Protein AF-A0A5B8MCF1-F1 (afdb_monomer)

Foldseek 3Di:
DDDDDDDDVPPVVVVVVVVVVVVVVVVVVVVVVVVVVVVVVVVVVVVPDDDDDDPDQDPVNVVVVVVVVVVVVVVVVVVVVVVVVVVVVVVVVVVVVVVVPPPDPDDDDDDPVVVVVVVPDDDDDDDDPPPPVVVLVVVLVVLVVVLVVLVVVLVVLVVVLVVLVVVLVVLVVVLVVLVVVVVVVVVVLVVVVVVVLVPDDPVCSVVSVVVSVVVVVVVCVVSVVVSVVSVVVNVVSVVVNVVSVVVSVVSVVVSVVSVVVSVVSVVVVVVVVVVVVVVVVVVVVVVVVVVVVVVVVVVVVVVVVVVVVVVVVVVVVVVVVVVVVVVVVVVVVVVVVVVVVVVVVVVVVVVVVVVVVVVVVVVVVVVVVVVVVVVVVVVVVVVVVVVVVVVVVVVVVVVVVVVVVVVVVVVVVVVVVVVVVVVVVVVVVVVVVPDDYDDDDDDDDDDDDDDDDDDDDDDDDDDDDDDDDDDDDDDDDDYDDDDDDDDDDDDDDDDDDDDDDDDDDDDDDDD

Structure (mmCIF, N/CA/C/O backbone):
data_AF-A0A5B8MCF1-F1
#
_entry.id   AF-A0A5B8MCF1-F1
#
loop_
_atom_site.group_PDB
_atom_site.id
_atom_site.type_symbol
_atom_site.label_atom_id
_atom_site.label_alt_id
_atom_site.label_comp_id
_atom_site.label_asym_id
_atom_site.label_entity_id
_atom_site.label_seq_id
_atom_site.pdbx_PDB_ins_code
_atom_site.Cartn_x
_atom_site.Cartn_y
_atom_site.Cartn_z
_atom_site.occupancy
_atom_site.B_iso_or_equiv
_atom_site.auth_seq_id
_atom_site.auth_comp_id
_atom_site.auth_asym_id
_atom_site.auth_atom_id
_atom_site.pdbx_PDB_model_num
ATOM 1 N N . MET A 1 1 ? 22.753 35.101 54.114 1.00 39.81 1 MET A N 1
ATOM 2 C CA . MET A 1 1 ? 23.316 35.401 52.778 1.00 39.81 1 MET A CA 1
ATOM 3 C C . MET A 1 1 ? 22.162 35.558 51.803 1.00 39.81 1 MET A C 1
ATOM 5 O O . MET A 1 1 ? 21.184 34.838 51.956 1.00 39.81 1 MET A O 1
ATOM 9 N N . GLN A 1 2 ? 22.245 36.495 50.858 1.00 39.03 2 GLN A N 1
ATOM 10 C CA . GLN A 1 2 ? 21.288 36.611 49.751 1.00 39.03 2 GLN A CA 1
ATOM 11 C C . GLN A 1 2 ? 21.841 35.865 48.531 1.00 39.03 2 GLN A C 1
ATOM 13 O O . GLN A 1 2 ? 23.051 35.880 48.313 1.00 39.03 2 GLN A O 1
ATOM 18 N N . ALA A 1 3 ? 20.964 35.249 47.740 1.00 36.50 3 ALA A N 1
ATOM 19 C CA . ALA A 1 3 ? 21.291 34.679 46.437 1.00 36.50 3 ALA A CA 1
ATOM 20 C C . ALA A 1 3 ? 20.332 35.267 45.395 1.00 36.50 3 ALA A C 1
ATOM 22 O O . ALA A 1 3 ? 19.121 35.304 45.616 1.00 36.50 3 ALA A O 1
ATOM 23 N N . THR A 1 4 ? 20.875 35.763 44.287 1.00 47.31 4 THR A N 1
ATOM 24 C CA . THR A 1 4 ? 20.123 36.377 43.186 1.00 47.31 4 THR A CA 1
ATOM 25 C C . THR A 1 4 ? 19.940 35.387 42.029 1.00 47.31 4 THR A C 1
ATOM 27 O O . THR A 1 4 ? 20.871 34.644 41.718 1.00 47.31 4 THR A O 1
ATOM 30 N N . PRO A 1 5 ? 18.781 35.374 41.345 1.00 48.22 5 PRO A N 1
ATOM 31 C CA . PRO A 1 5 ? 18.602 34.584 40.130 1.00 48.22 5 PRO A CA 1
ATOM 32 C C . PRO A 1 5 ? 19.092 35.337 38.876 1.00 48.22 5 PRO A C 1
ATOM 34 O O . PRO A 1 5 ? 18.671 36.467 38.617 1.00 48.22 5 PRO A O 1
ATOM 37 N N . GLY A 1 6 ? 19.932 34.689 38.058 1.00 40.25 6 GLY A N 1
ATOM 38 C CA . GLY A 1 6 ? 20.101 35.042 36.636 1.00 40.25 6 GLY A CA 1
ATOM 39 C C . GLY A 1 6 ? 18.800 34.742 35.867 1.00 40.25 6 GLY A C 1
ATOM 40 O O . GLY A 1 6 ? 18.071 33.834 36.251 1.00 40.25 6 GLY A O 1
ATOM 41 N N . ARG A 1 7 ? 18.329 35.501 34.867 1.00 53.25 7 ARG A N 1
ATOM 42 C CA . ARG A 1 7 ? 18.953 36.229 33.733 1.00 53.25 7 ARG A CA 1
ATOM 43 C C . ARG A 1 7 ? 19.203 35.414 32.442 1.00 53.25 7 ARG A C 1
ATOM 45 O O . ARG A 1 7 ? 19.883 35.922 31.561 1.00 53.25 7 ARG A O 1
ATOM 52 N N . ASP A 1 8 ? 18.534 34.271 32.260 1.00 52.00 8 ASP A N 1
ATOM 53 C CA . ASP A 1 8 ? 18.560 33.498 30.991 1.00 52.00 8 ASP A CA 1
ATOM 54 C C . ASP A 1 8 ? 17.212 33.402 30.240 1.00 52.00 8 ASP A C 1
ATOM 56 O O . ASP A 1 8 ? 17.119 32.832 29.153 1.00 52.00 8 ASP A O 1
ATOM 60 N N . SER A 1 9 ? 16.146 34.028 30.746 1.00 54.12 9 SER A N 1
ATOM 61 C CA . SER A 1 9 ? 14.779 33.907 30.203 1.00 54.12 9 SER A CA 1
ATOM 62 C C . SER A 1 9 ? 14.504 34.621 28.864 1.00 54.12 9 SER A C 1
ATOM 64 O O . SER A 1 9 ? 13.360 34.628 28.413 1.00 54.12 9 SER A O 1
ATOM 66 N N . ARG A 1 10 ? 15.511 35.214 28.201 1.00 52.91 10 ARG A N 1
ATOM 67 C CA . ARG A 1 10 ? 15.342 35.855 26.876 1.00 52.91 10 ARG A CA 1
ATOM 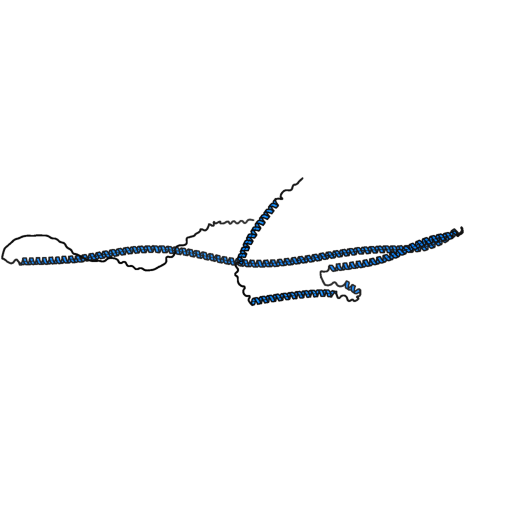68 C C . ARG A 1 10 ? 15.616 34.928 25.689 1.00 52.91 10 ARG A C 1
ATOM 70 O O . ARG A 1 10 ? 14.912 35.038 24.693 1.00 52.91 10 ARG A O 1
ATOM 77 N N . SER A 1 11 ? 16.563 33.994 25.813 1.00 63.19 11 SER A N 1
ATOM 78 C CA . SER A 1 11 ? 17.000 33.123 24.705 1.00 63.19 11 SER A CA 1
ATOM 79 C C . SER A 1 11 ? 15.844 32.312 24.092 1.00 63.19 11 SER A C 1
ATOM 81 O O . SER A 1 11 ? 15.614 32.332 22.883 1.00 63.19 11 SER A O 1
ATOM 83 N N . TYR A 1 12 ? 15.032 31.671 24.939 1.00 58.22 12 TYR A N 1
ATOM 84 C CA . TYR A 1 12 ? 13.977 30.751 24.496 1.00 58.22 12 TYR A CA 1
ATOM 85 C C . TYR A 1 12 ? 12.866 31.415 23.661 1.00 58.22 12 TYR A C 1
ATOM 87 O O . TYR A 1 12 ? 12.341 30.806 22.729 1.00 58.22 12 TYR A O 1
ATOM 95 N N . ALA A 1 13 ? 12.520 32.670 23.966 1.00 67.44 13 ALA A N 1
ATOM 96 C CA . ALA A 1 13 ? 11.482 33.417 23.251 1.00 67.44 13 ALA A CA 1
ATOM 97 C C . ALA A 1 13 ? 11.937 33.892 21.858 1.00 67.44 13 ALA A C 1
ATOM 99 O O . ALA A 1 13 ? 11.112 34.095 20.967 1.00 67.44 13 ALA A O 1
ATOM 100 N N . GLU A 1 14 ? 13.245 34.066 21.665 1.00 70.19 14 GLU A N 1
ATOM 101 C CA . GLU A 1 14 ? 13.841 34.487 20.396 1.00 70.19 14 GLU A CA 1
ATOM 102 C C . GLU A 1 14 ? 13.987 33.285 19.444 1.00 70.19 14 GLU A C 1
ATOM 104 O O . GLU A 1 14 ? 13.619 33.370 18.272 1.00 70.19 14 GLU A O 1
ATOM 109 N N . ILE A 1 15 ? 14.370 32.120 19.984 1.00 68.44 15 ILE A N 1
ATOM 110 C CA . ILE A 1 15 ? 14.417 30.835 19.262 1.00 68.44 15 ILE A CA 1
ATOM 111 C C . ILE A 1 15 ? 13.020 30.405 18.780 1.00 68.44 15 ILE A C 1
ATOM 113 O O . ILE A 1 15 ? 12.862 30.011 17.623 1.00 68.44 15 ILE A O 1
ATOM 117 N N . GLN A 1 16 ? 11.979 30.524 19.618 1.00 70.81 16 GLN A N 1
ATOM 118 C CA . GLN A 1 16 ? 10.609 30.187 19.198 1.00 70.81 16 GLN A CA 1
ATOM 119 C C . GLN A 1 16 ? 10.081 31.085 18.069 1.00 70.81 16 GLN A C 1
ATOM 121 O O . GLN A 1 16 ? 9.323 30.604 17.227 1.00 70.81 16 GLN A O 1
ATOM 126 N N . LYS A 1 17 ? 10.498 32.358 18.001 1.00 74.44 17 LYS A N 1
ATOM 127 C CA . LYS A 1 17 ? 10.122 33.248 16.891 1.00 74.44 17 LYS A CA 1
ATOM 128 C C . LYS A 1 17 ? 10.722 32.808 15.557 1.00 74.44 17 LYS A C 1
ATOM 130 O O . LYS A 1 17 ? 9.989 32.780 14.574 1.00 74.44 17 LYS A O 1
ATOM 135 N N . TYR A 1 18 ? 12.001 32.429 15.533 1.00 69.38 18 TYR A N 1
ATOM 136 C CA . TYR A 1 18 ? 12.660 31.928 14.318 1.00 69.38 18 TYR A CA 1
ATOM 137 C C . TYR A 1 18 ? 12.001 30.643 13.795 1.00 69.38 18 TYR A C 1
ATOM 139 O O . TYR A 1 18 ? 11.674 30.527 12.617 1.00 69.38 18 TYR A O 1
ATOM 147 N N . LEU A 1 19 ? 11.697 29.699 14.692 1.00 70.56 19 LEU A N 1
ATOM 148 C CA . LEU A 1 19 ? 11.018 28.458 14.308 1.00 70.56 19 LEU A CA 1
ATOM 149 C C . LEU A 1 19 ? 9.598 28.693 13.758 1.00 70.56 19 LEU A C 1
ATOM 151 O O . LEU A 1 19 ? 9.134 27.912 12.931 1.00 70.56 19 LEU A O 1
ATOM 155 N N . GLN A 1 20 ? 8.909 29.765 14.168 1.00 67.62 20 GLN A N 1
ATOM 156 C CA . GLN A 1 20 ? 7.596 30.128 13.620 1.00 67.62 20 GLN A CA 1
ATOM 157 C C . GLN A 1 20 ? 7.670 30.914 12.298 1.00 67.62 20 GLN A C 1
ATOM 159 O O . GLN A 1 20 ? 6.789 30.732 11.450 1.00 67.62 20 GLN A O 1
ATOM 164 N N . SER A 1 21 ? 8.695 31.749 12.075 1.00 69.50 21 SER A N 1
ATOM 165 C CA . SER A 1 21 ? 8.874 32.433 10.782 1.00 69.50 21 SER A CA 1
ATOM 166 C C . SER A 1 21 ? 9.178 31.449 9.659 1.00 69.50 21 SER A C 1
ATOM 168 O O . SER A 1 21 ? 8.580 31.532 8.588 1.00 69.50 21 SER A O 1
ATOM 170 N N . ASP A 1 22 ? 10.044 30.472 9.914 1.00 61.66 22 ASP A N 1
ATOM 171 C CA . ASP A 1 22 ? 10.524 29.577 8.861 1.00 61.66 22 ASP A CA 1
ATOM 172 C C . ASP A 1 22 ? 9.447 28.554 8.466 1.00 61.66 22 ASP A C 1
ATOM 174 O O . ASP A 1 22 ? 9.264 28.259 7.283 1.00 61.66 22 ASP A O 1
ATOM 178 N N . TYR A 1 23 ? 8.646 28.086 9.432 1.00 58.88 23 TYR A N 1
ATOM 179 C CA . TYR A 1 23 ? 7.523 27.181 9.164 1.00 58.88 23 TYR A CA 1
ATOM 180 C C . TYR A 1 23 ? 6.417 27.856 8.334 1.00 58.88 23 TYR A C 1
ATOM 182 O O . TYR A 1 23 ? 5.878 27.257 7.402 1.00 58.88 23 TYR A O 1
ATOM 190 N N . THR A 1 24 ? 6.106 29.125 8.626 1.00 62.59 24 THR A N 1
ATOM 191 C CA . THR A 1 24 ? 5.089 29.887 7.878 1.00 62.59 24 THR A CA 1
ATOM 192 C C . THR A 1 24 ? 5.578 30.304 6.488 1.00 62.59 24 THR A C 1
ATOM 194 O O . THR A 1 24 ? 4.823 30.188 5.522 1.00 62.59 24 THR A O 1
ATOM 197 N N . ALA A 1 25 ? 6.850 30.694 6.351 1.00 57.00 25 ALA A N 1
ATOM 198 C CA . ALA A 1 25 ? 7.462 31.016 5.060 1.00 57.00 25 ALA A CA 1
ATOM 199 C C . ALA A 1 25 ? 7.644 29.789 4.142 1.00 57.00 25 ALA A C 1
ATOM 201 O O . ALA A 1 25 ? 7.635 29.940 2.918 1.00 57.00 25 ALA A O 1
ATOM 202 N N . SER A 1 26 ? 7.805 28.591 4.715 1.00 54.28 26 SER A N 1
ATOM 203 C CA . SER A 1 26 ? 7.914 27.334 3.964 1.00 54.28 26 SER A CA 1
ATOM 204 C C . SER A 1 26 ? 6.548 26.828 3.483 1.00 54.28 26 SER A C 1
ATOM 206 O O . SER A 1 26 ? 6.379 26.569 2.290 1.00 54.28 26 SER A O 1
ATOM 208 N N . SER A 1 27 ? 5.536 26.785 4.366 1.00 54.59 27 SER A N 1
ATOM 209 C CA . SER A 1 27 ? 4.175 26.344 4.001 1.00 54.59 27 SER A CA 1
ATOM 210 C C . SER A 1 27 ? 3.602 27.160 2.839 1.00 54.59 27 SER A C 1
ATOM 212 O O . SER A 1 27 ? 3.158 26.591 1.846 1.00 54.59 27 SER A O 1
ATOM 214 N N . ALA A 1 28 ? 3.710 28.493 2.909 1.00 55.53 28 ALA A N 1
ATOM 215 C CA . ALA A 1 28 ? 3.150 29.395 1.902 1.00 55.53 28 ALA A CA 1
ATOM 216 C C . ALA A 1 28 ? 3.728 29.209 0.482 1.00 55.53 28 ALA A C 1
ATOM 218 O O . ALA A 1 28 ? 3.092 29.617 -0.484 1.00 55.53 28 ALA A O 1
ATOM 219 N N . LYS A 1 29 ? 4.914 28.600 0.331 1.00 54.91 29 LYS A N 1
ATOM 220 C CA . LYS A 1 29 ? 5.508 28.304 -0.986 1.00 54.91 29 LYS A CA 1
ATOM 221 C C . LYS A 1 29 ? 5.104 26.935 -1.533 1.00 54.91 29 LYS A C 1
ATOM 223 O O . LYS A 1 29 ? 4.977 26.781 -2.744 1.00 54.91 29 LYS A O 1
ATOM 228 N N . MET A 1 30 ? 4.888 25.957 -0.653 1.00 53.16 30 MET A N 1
ATOM 229 C CA . MET A 1 30 ? 4.498 24.596 -1.037 1.00 53.16 30 MET A CA 1
ATOM 230 C C . MET A 1 30 ? 3.089 24.553 -1.644 1.00 53.16 30 MET A C 1
ATOM 232 O O . MET A 1 30 ? 2.862 23.835 -2.622 1.00 53.16 30 MET A O 1
ATOM 236 N N . ASP A 1 31 ? 2.154 25.333 -1.096 1.00 52.91 31 ASP A N 1
ATOM 237 C CA . ASP A 1 31 ? 0.744 25.300 -1.499 1.00 52.91 31 ASP A CA 1
ATOM 238 C C . ASP A 1 31 ? 0.503 25.917 -2.893 1.00 52.91 31 ASP A C 1
ATOM 240 O O . ASP A 1 31 ? -0.205 25.326 -3.716 1.00 52.91 31 ASP A O 1
ATOM 244 N N . ASP A 1 32 ? 1.138 27.053 -3.210 1.00 55.47 32 ASP A N 1
ATOM 245 C CA . ASP A 1 32 ? 0.963 27.749 -4.497 1.00 55.47 32 ASP A CA 1
ATOM 246 C C . ASP A 1 32 ? 1.522 26.946 -5.688 1.00 55.47 32 ASP A C 1
ATOM 248 O O . ASP A 1 32 ? 0.851 26.804 -6.718 1.00 55.47 32 ASP A O 1
ATOM 252 N N . GLU A 1 33 ? 2.721 26.362 -5.568 1.00 56.78 33 GLU A N 1
ATOM 253 C CA . GLU A 1 33 ? 3.308 25.560 -6.653 1.00 56.78 33 GLU A CA 1
ATOM 254 C C . GLU A 1 33 ? 2.562 24.229 -6.855 1.00 56.78 33 GLU A C 1
ATOM 256 O O . GLU A 1 33 ? 2.302 23.827 -7.999 1.00 56.78 33 GLU A O 1
ATOM 261 N N . SER A 1 34 ? 2.126 23.585 -5.767 1.00 60.53 34 SER A N 1
ATOM 262 C CA . SER A 1 34 ? 1.324 22.353 -5.815 1.00 60.53 34 SER A CA 1
ATOM 263 C C . SER A 1 34 ? -0.050 22.592 -6.451 1.00 60.53 34 SER A C 1
ATOM 265 O O . SER A 1 34 ? -0.465 21.860 -7.353 1.00 60.53 34 SER A O 1
ATOM 267 N N . SER A 1 35 ? -0.740 23.666 -6.057 1.00 60.16 35 SER A N 1
ATOM 268 C CA . SER A 1 35 ? -2.034 24.053 -6.629 1.00 60.16 35 SER A CA 1
ATOM 269 C C . SER A 1 35 ? -1.915 24.424 -8.115 1.00 60.16 35 SER A C 1
ATOM 271 O O . SER A 1 35 ? -2.695 23.956 -8.956 1.00 60.16 35 SER A O 1
ATOM 273 N N . SER A 1 36 ? -0.884 25.198 -8.480 1.00 65.19 36 SER A N 1
ATOM 274 C CA . SER A 1 36 ? -0.640 25.627 -9.864 1.00 65.19 36 SER A CA 1
ATOM 275 C C . SER A 1 36 ? -0.286 24.461 -10.795 1.00 65.19 36 SER A C 1
ATOM 277 O O . SER A 1 36 ? -0.731 24.431 -11.948 1.00 65.19 36 SER A O 1
ATOM 279 N N . THR A 1 37 ? 0.486 23.479 -10.322 1.00 68.44 37 THR A N 1
ATOM 280 C CA . THR A 1 37 ? 0.836 22.285 -11.109 1.00 68.44 37 THR A CA 1
ATOM 281 C C . THR A 1 37 ? -0.338 21.317 -11.231 1.00 68.44 37 THR A C 1
ATOM 283 O O . THR A 1 37 ? -0.673 20.926 -12.354 1.00 68.44 37 THR A O 1
ATOM 286 N N . MET A 1 38 ? -1.037 20.996 -10.137 1.00 65.25 38 MET A N 1
ATOM 287 C CA . MET A 1 38 ? -2.187 20.083 -10.167 1.00 65.25 38 MET A CA 1
ATOM 288 C C . MET A 1 38 ? -3.328 20.628 -11.043 1.00 65.25 38 MET A C 1
ATOM 290 O O . MET A 1 38 ? -3.894 19.890 -11.853 1.00 65.25 38 MET A O 1
ATOM 294 N N . THR A 1 39 ? -3.585 21.940 -10.997 1.00 70.50 39 THR A N 1
ATOM 295 C CA . THR A 1 39 ? -4.560 22.604 -11.881 1.00 70.50 39 THR A CA 1
ATOM 296 C C . THR A 1 39 ? -4.174 22.481 -13.363 1.00 70.50 39 THR A C 1
ATOM 298 O O . THR A 1 39 ? -5.032 22.197 -14.202 1.00 70.50 39 THR A O 1
ATOM 301 N N . ARG A 1 40 ? -2.884 22.612 -13.717 1.00 69.12 40 ARG A N 1
ATOM 302 C CA . ARG A 1 40 ? -2.404 22.411 -15.103 1.00 69.12 40 ARG A CA 1
ATOM 303 C C . ARG A 1 40 ? -2.490 20.952 -15.560 1.00 69.12 40 ARG A C 1
ATOM 305 O O . ARG A 1 40 ? -2.746 20.713 -16.740 1.00 69.12 40 ARG A O 1
ATOM 312 N N . VAL A 1 41 ? -2.292 19.985 -14.661 1.00 68.31 41 VAL A N 1
ATOM 313 C CA . VAL A 1 41 ? -2.443 18.550 -14.963 1.00 68.31 41 VAL A CA 1
ATOM 314 C C . VAL A 1 41 ? -3.909 18.211 -15.245 1.00 68.31 41 VAL A C 1
ATOM 316 O O . VAL A 1 41 ? -4.209 17.633 -16.290 1.00 68.31 41 VAL A O 1
ATOM 319 N N . LEU A 1 42 ? -4.837 18.660 -14.393 1.00 63.53 42 LEU A N 1
ATOM 320 C CA . LEU A 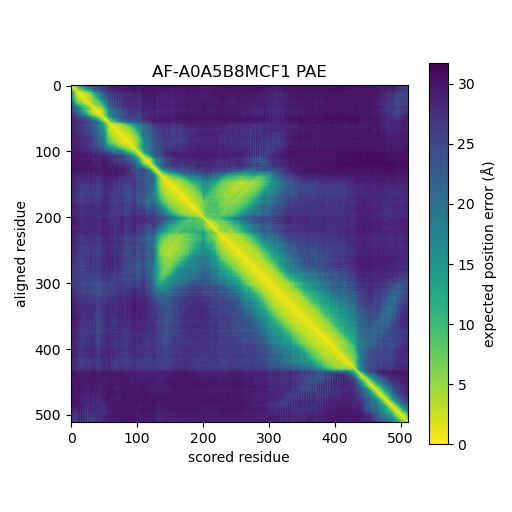1 42 ? -6.280 18.477 -14.597 1.00 63.53 42 LEU A CA 1
ATOM 321 C C . LEU A 1 42 ? -6.778 19.172 -15.879 1.00 63.53 42 LEU A C 1
ATOM 323 O O . LEU A 1 42 ? -7.530 18.581 -16.655 1.00 63.53 42 LEU A O 1
ATOM 327 N N . ALA A 1 43 ? -6.289 20.383 -16.170 1.00 61.41 43 ALA A N 1
ATOM 328 C CA . ALA A 1 43 ? -6.602 21.102 -17.408 1.00 61.41 43 ALA A CA 1
ATOM 329 C C . ALA A 1 43 ? -6.048 20.429 -18.683 1.00 61.41 43 ALA A C 1
ATOM 331 O O . ALA A 1 43 ? -6.585 20.648 -19.770 1.00 61.41 43 ALA A O 1
ATOM 332 N N . ARG A 1 44 ? -4.994 19.604 -18.575 1.00 61.62 44 ARG A N 1
ATOM 333 C CA . ARG A 1 44 ? -4.488 18.778 -19.687 1.00 61.62 44 ARG A CA 1
ATOM 334 C C . ARG A 1 44 ? -5.283 17.481 -19.851 1.00 61.62 44 ARG A C 1
ATOM 336 O O . ARG A 1 44 ? -5.598 17.133 -20.985 1.00 61.62 44 ARG A O 1
ATOM 343 N N . LEU A 1 45 ? -5.659 16.815 -18.756 1.00 52.75 45 LEU A N 1
ATOM 344 C CA . LEU A 1 45 ? -6.472 15.587 -18.782 1.00 52.75 45 LEU A CA 1
ATOM 345 C C . LEU A 1 45 ? -7.877 15.819 -19.363 1.00 52.75 45 LEU A C 1
ATOM 347 O O . LEU A 1 45 ? -8.335 15.041 -20.195 1.00 52.75 45 LEU A O 1
ATOM 351 N N . ASN A 1 46 ? -8.530 16.933 -19.018 1.00 49.28 46 ASN A N 1
ATOM 352 C CA . ASN A 1 46 ? -9.855 17.277 -19.554 1.00 49.28 46 ASN A CA 1
ATOM 353 C C . ASN A 1 46 ? -9.852 17.719 -21.033 1.00 49.28 46 ASN A C 1
ATOM 355 O O . ASN A 1 46 ? -10.915 18.014 -21.578 1.00 49.28 46 ASN A O 1
ATOM 359 N N . ARG A 1 47 ? -8.689 17.788 -21.700 1.00 48.88 47 ARG A N 1
ATOM 360 C CA . ARG A 1 47 ? -8.569 18.244 -23.099 1.00 48.88 47 ARG A CA 1
ATOM 361 C C . ARG A 1 47 ? -8.167 17.141 -24.085 1.00 48.88 47 ARG A C 1
ATOM 363 O O . ARG A 1 47 ? -7.911 17.445 -25.246 1.00 48.88 47 ARG A O 1
ATOM 370 N N . SER A 1 48 ? -8.100 15.886 -23.633 1.00 43.56 48 SER A N 1
ATOM 371 C CA . SER A 1 48 ? -7.559 14.752 -24.399 1.00 43.56 48 SER A CA 1
ATOM 372 C C . SER A 1 48 ? -8.450 13.500 -24.427 1.00 43.56 48 SER A C 1
ATOM 374 O O . SER A 1 48 ? -7.982 12.434 -24.824 1.00 43.56 48 SER A O 1
ATOM 376 N N . GLN A 1 49 ? -9.740 13.609 -24.082 1.00 40.75 49 GLN A N 1
ATOM 377 C CA . GLN A 1 49 ? -10.721 12.551 -24.362 1.00 40.75 49 GLN A CA 1
ATOM 378 C C . GLN A 1 49 ? -11.480 12.827 -25.673 1.00 40.75 49 GLN A C 1
ATOM 380 O O . GLN A 1 49 ? -12.106 13.883 -25.794 1.00 40.75 49 GLN A O 1
ATOM 385 N N . PRO A 1 50 ? -11.471 11.904 -26.655 1.00 42.34 50 PRO A N 1
ATOM 386 C CA . PRO A 1 50 ? -12.371 11.978 -27.798 1.00 42.34 50 PRO A CA 1
ATOM 387 C C . PRO A 1 50 ? -13.797 11.614 -27.366 1.00 42.34 50 PRO A C 1
ATOM 389 O O . PRO A 1 50 ? -14.005 10.661 -26.616 1.00 42.34 50 PRO A O 1
ATOM 392 N N . VAL A 1 51 ? -14.794 12.342 -27.872 1.00 47.34 51 VAL A N 1
ATOM 393 C CA . VAL A 1 51 ? -16.207 12.012 -27.643 1.00 47.34 51 VAL A CA 1
ATOM 394 C C . VAL A 1 51 ? -16.573 10.784 -28.479 1.00 47.34 51 VAL A C 1
ATOM 396 O O . VAL A 1 51 ? -16.865 10.893 -29.666 1.00 47.34 51 VAL A O 1
ATOM 399 N N . THR A 1 52 ? -16.549 9.608 -27.855 1.00 42.97 52 THR A N 1
ATOM 400 C CA . THR A 1 52 ? -17.110 8.371 -28.414 1.00 42.97 52 THR A CA 1
ATOM 401 C C . THR A 1 52 ? -18.495 8.118 -27.831 1.00 42.97 52 THR A C 1
ATOM 403 O O . THR A 1 52 ? -18.649 8.059 -26.610 1.00 42.97 52 THR A O 1
ATOM 406 N N . GLU A 1 53 ? -19.493 7.942 -28.695 1.00 44.44 53 GLU A N 1
ATOM 407 C CA . GLU A 1 53 ? -20.856 7.589 -28.289 1.00 44.44 53 GLU A CA 1
ATOM 408 C C . GLU A 1 53 ? -20.892 6.251 -27.520 1.00 44.44 53 GLU A C 1
ATOM 410 O O . GLU A 1 53 ? -20.102 5.346 -27.814 1.00 44.44 53 GLU A O 1
ATOM 415 N N . PRO A 1 54 ? -21.797 6.084 -26.536 1.00 42.28 54 PRO A N 1
ATOM 416 C CA . PRO A 1 54 ? -21.892 4.842 -25.778 1.00 42.28 54 PRO A CA 1
ATOM 417 C C . PRO A 1 54 ? -22.356 3.690 -26.690 1.00 42.28 54 PRO A C 1
ATOM 419 O O . PRO A 1 54 ? -23.409 3.804 -27.324 1.00 42.28 54 PRO A O 1
ATOM 422 N N . PRO A 1 55 ? -21.635 2.553 -26.746 1.00 43.69 55 PRO A N 1
ATOM 423 C CA . PRO A 1 55 ? -22.019 1.437 -27.602 1.00 43.69 55 PRO A CA 1
ATOM 424 C C . PRO A 1 55 ? -23.372 0.868 -27.163 1.00 43.69 55 PRO A C 1
ATOM 426 O O . PRO A 1 55 ? -23.594 0.587 -25.983 1.00 43.69 55 PRO A O 1
ATOM 429 N N . SER A 1 56 ? -24.279 0.669 -28.124 1.00 53.06 56 SER A N 1
ATOM 430 C CA . SER A 1 56 ? -25.637 0.185 -27.865 1.00 53.06 56 SER A CA 1
ATOM 431 C C . SER A 1 56 ? -25.613 -1.134 -27.086 1.00 53.06 56 SER A C 1
ATOM 433 O O . SER A 1 56 ? -25.164 -2.158 -27.610 1.00 53.06 56 SER A O 1
ATOM 435 N N . ALA A 1 57 ? -26.104 -1.118 -25.844 1.00 50.06 57 ALA A N 1
ATOM 436 C CA . ALA A 1 57 ? -26.058 -2.276 -24.958 1.00 50.06 57 ALA A CA 1
ATOM 437 C C . ALA A 1 57 ? -26.748 -3.487 -25.606 1.00 50.06 57 ALA A C 1
ATOM 439 O O . ALA A 1 57 ? -27.956 -3.482 -25.857 1.00 50.06 57 ALA A O 1
ATOM 440 N N . THR A 1 58 ? -25.975 -4.539 -25.884 1.00 66.31 58 THR A N 1
ATOM 441 C CA . THR A 1 58 ? -26.497 -5.732 -26.555 1.00 66.31 58 THR A CA 1
ATOM 442 C C . THR A 1 58 ? -27.600 -6.380 -25.715 1.00 66.31 58 THR A C 1
ATOM 444 O O . THR A 1 58 ? -27.572 -6.366 -24.479 1.00 66.31 58 THR A O 1
ATOM 447 N N . LYS A 1 59 ? -28.580 -7.007 -26.382 1.00 65.69 59 LYS A N 1
ATOM 448 C CA . LYS A 1 59 ? -29.720 -7.681 -25.721 1.00 65.69 59 LYS A CA 1
ATOM 449 C C . LYS A 1 59 ? -29.282 -8.760 -24.716 1.00 65.69 59 LYS A C 1
ATOM 451 O O . LYS A 1 59 ? -30.065 -9.158 -23.857 1.00 65.69 59 LYS A O 1
ATOM 456 N N . GLU A 1 60 ? -28.039 -9.220 -24.813 1.00 62.38 60 GLU A N 1
ATOM 457 C CA . GLU A 1 60 ? -27.413 -10.183 -23.916 1.00 62.38 60 GLU A CA 1
ATOM 458 C C . GLU A 1 60 ? -26.904 -9.538 -22.615 1.00 62.38 60 GLU A C 1
ATOM 460 O O . GLU A 1 60 ? -27.220 -10.042 -21.539 1.00 62.38 60 GLU A O 1
ATOM 465 N N . SER A 1 61 ? -26.266 -8.361 -22.685 1.00 65.62 61 SER A N 1
ATOM 466 C CA . SER A 1 61 ? -25.907 -7.544 -21.508 1.00 65.62 61 SER A CA 1
ATOM 467 C C . SER A 1 61 ? -27.144 -7.119 -20.701 1.00 65.62 61 SER A C 1
ATOM 469 O O . SER A 1 61 ? -27.177 -7.200 -19.471 1.00 65.62 61 SER A O 1
ATOM 471 N N . ALA A 1 62 ? -28.236 -6.765 -21.386 1.00 68.25 62 ALA A N 1
ATOM 472 C CA . ALA A 1 62 ? -29.519 -6.505 -20.729 1.00 68.25 62 ALA A CA 1
ATOM 473 C C . ALA A 1 62 ? -30.087 -7.758 -20.020 1.00 68.25 62 ALA A C 1
ATOM 475 O O . ALA A 1 62 ? -30.700 -7.652 -18.956 1.00 68.25 62 ALA A O 1
ATOM 476 N N . ARG A 1 63 ? -29.865 -8.962 -20.573 1.00 69.94 63 ARG A N 1
ATOM 477 C CA . ARG A 1 63 ? -30.295 -10.238 -19.973 1.00 69.94 63 ARG A CA 1
ATOM 478 C C . ARG A 1 63 ? -29.435 -10.652 -18.776 1.00 69.94 63 ARG A C 1
ATOM 480 O O . ARG A 1 63 ? -29.998 -11.138 -17.796 1.00 69.94 63 ARG A O 1
ATOM 487 N N . THR A 1 64 ? -28.114 -10.472 -18.818 1.00 75.56 64 THR A N 1
ATOM 488 C CA . THR A 1 64 ? -27.228 -10.787 -17.681 1.00 75.56 64 THR A CA 1
ATOM 489 C C . THR A 1 64 ? -27.478 -9.839 -16.512 1.00 75.56 64 THR A C 1
ATOM 491 O O . THR A 1 64 ? -27.715 -10.311 -15.401 1.00 75.56 64 THR A O 1
ATOM 494 N N . ASN A 1 65 ? -27.567 -8.529 -16.763 1.00 70.44 65 ASN A N 1
ATOM 495 C CA . ASN A 1 65 ? -27.903 -7.548 -15.729 1.00 70.44 65 ASN A CA 1
ATOM 496 C C . ASN A 1 65 ? -29.285 -7.808 -15.110 1.00 70.44 65 ASN A C 1
ATOM 498 O O . ASN A 1 65 ? -29.412 -7.803 -13.886 1.00 70.44 65 ASN A O 1
ATOM 502 N N . ARG A 1 66 ? -30.309 -8.152 -15.911 1.00 75.19 66 ARG A N 1
ATOM 503 C CA . ARG A 1 66 ? -31.631 -8.526 -15.374 1.00 75.19 66 ARG A CA 1
ATOM 504 C C . ARG A 1 66 ? -31.576 -9.791 -14.505 1.00 75.19 66 ARG A C 1
ATOM 506 O O . ARG A 1 66 ? -32.200 -9.801 -13.449 1.00 75.19 66 ARG A O 1
ATOM 513 N N . LYS A 1 67 ? -30.799 -10.815 -14.893 1.00 78.50 67 LYS A N 1
ATOM 514 C CA . LYS A 1 67 ? -30.576 -12.033 -14.081 1.00 78.50 67 LYS A CA 1
ATOM 515 C C . LYS A 1 67 ? -29.880 -11.732 -12.748 1.00 78.50 67 LYS A C 1
ATOM 517 O O . LYS A 1 67 ? -30.274 -12.285 -11.720 1.00 78.50 67 LYS A O 1
ATOM 522 N N . LEU A 1 68 ? -28.869 -10.858 -12.753 1.00 77.00 68 LEU A N 1
ATOM 523 C CA . LEU A 1 68 ? -28.180 -10.413 -11.537 1.00 77.00 68 LEU A CA 1
ATOM 524 C C . LEU A 1 68 ? -29.124 -9.631 -10.616 1.00 77.00 68 LEU A C 1
ATOM 526 O O . LEU A 1 68 ? -29.155 -9.896 -9.416 1.00 77.00 68 LEU A O 1
ATOM 530 N N . PHE A 1 69 ? -29.956 -8.745 -11.172 1.00 77.50 69 PHE A N 1
ATOM 531 C CA . PHE A 1 69 ? -30.948 -7.995 -10.399 1.00 77.50 69 PHE A CA 1
ATOM 532 C C . PHE A 1 69 ? -31.993 -8.919 -9.751 1.00 77.50 69 PHE A C 1
ATOM 534 O O . PHE A 1 69 ? -32.279 -8.777 -8.565 1.00 77.50 69 PHE A O 1
ATOM 541 N N . THR A 1 70 ? -32.498 -9.929 -10.475 1.00 78.12 70 THR A N 1
ATOM 542 C CA . THR A 1 70 ? -33.426 -10.923 -9.899 1.00 78.12 70 THR A CA 1
ATOM 543 C C . THR A 1 70 ? -32.779 -11.802 -8.827 1.00 78.12 70 THR A C 1
ATOM 545 O O . THR A 1 70 ? -33.429 -12.089 -7.829 1.00 78.12 70 THR A O 1
ATOM 548 N N . ARG A 1 71 ? -31.499 -12.183 -8.974 1.00 77.94 71 ARG A N 1
ATOM 549 C CA . ARG A 1 71 ? -30.758 -12.904 -7.918 1.00 77.94 71 ARG A CA 1
ATOM 550 C C . ARG A 1 71 ? -30.524 -12.043 -6.678 1.00 77.94 71 ARG A C 1
ATOM 552 O O . ARG A 1 71 ? -30.589 -12.550 -5.566 1.00 77.94 71 ARG A O 1
ATOM 559 N N . ARG A 1 72 ? -30.264 -10.744 -6.854 1.00 78.50 72 ARG A N 1
ATOM 560 C CA . ARG A 1 72 ? -30.119 -9.811 -5.728 1.00 78.50 72 ARG A CA 1
ATOM 561 C C . ARG A 1 72 ? -31.447 -9.634 -4.988 1.00 78.50 72 ARG A C 1
ATOM 563 O O . ARG A 1 72 ? -31.438 -9.625 -3.765 1.00 78.50 72 ARG A O 1
ATOM 570 N N . ALA A 1 73 ? -32.561 -9.570 -5.722 1.00 74.81 73 ALA A N 1
ATOM 571 C CA . ALA A 1 73 ? -33.906 -9.494 -5.156 1.00 74.81 73 ALA A CA 1
ATOM 572 C C . ALA A 1 73 ? -34.315 -10.767 -4.385 1.00 74.81 73 ALA A C 1
ATOM 574 O O . ALA A 1 73 ? -34.865 -10.648 -3.290 1.00 74.81 73 ALA A O 1
ATOM 575 N N . SER A 1 74 ? -34.018 -11.971 -4.901 1.00 80.50 74 SER A N 1
ATOM 576 C CA . SER A 1 74 ? -34.314 -13.218 -4.172 1.00 80.50 74 SER A CA 1
ATOM 577 C C . SER A 1 74 ? -33.470 -13.341 -2.902 1.00 80.50 74 SER A C 1
ATOM 579 O O . SER A 1 74 ? -34.025 -13.560 -1.832 1.00 80.50 74 SER A O 1
ATOM 581 N N . ALA A 1 75 ? -32.166 -13.051 -2.978 1.00 78.19 75 ALA A N 1
ATOM 582 C CA . ALA A 1 75 ? -31.284 -13.064 -1.811 1.00 78.19 75 ALA A CA 1
ATOM 583 C C . ALA A 1 75 ? -31.717 -12.062 -0.719 1.00 78.19 75 ALA A C 1
ATOM 585 O O . ALA A 1 75 ? -31.578 -12.351 0.468 1.00 78.19 75 ALA A O 1
ATOM 586 N N . THR A 1 76 ? -32.276 -10.899 -1.085 1.00 78.06 76 THR A N 1
ATOM 587 C CA . THR A 1 76 ? -32.864 -9.981 -0.092 1.00 78.06 76 THR A CA 1
ATOM 588 C C . THR A 1 76 ? -34.162 -10.504 0.523 1.00 78.06 76 THR A C 1
ATOM 590 O O . THR A 1 76 ? -34.379 -10.260 1.705 1.00 78.06 76 THR A O 1
ATOM 593 N N . ALA A 1 77 ? -34.990 -11.239 -0.230 1.00 79.75 77 ALA A N 1
ATOM 594 C CA . ALA A 1 77 ? -36.216 -11.850 0.291 1.00 79.75 77 ALA A CA 1
ATOM 595 C C . ALA A 1 77 ? -35.910 -13.017 1.250 1.00 79.75 77 ALA A C 1
ATOM 597 O O . ALA A 1 77 ? -36.419 -13.058 2.367 1.00 79.75 77 ALA A O 1
ATOM 598 N N . GLU A 1 78 ? -34.985 -13.902 0.865 1.00 84.44 78 GLU A N 1
ATOM 599 C CA . GLU A 1 78 ? -34.476 -14.995 1.707 1.00 84.44 78 GLU A CA 1
ATOM 600 C C . GLU A 1 78 ? -33.896 -14.458 3.034 1.00 84.44 78 GLU A C 1
ATOM 602 O O . GLU A 1 78 ? -34.116 -15.029 4.103 1.00 84.44 78 GLU A O 1
ATOM 607 N N . TYR A 1 79 ? -33.209 -13.309 2.994 1.00 82.44 79 TYR A N 1
ATOM 608 C CA . TYR A 1 79 ? -32.691 -12.640 4.190 1.00 82.44 79 TYR A CA 1
ATOM 609 C C . TYR A 1 79 ? -33.794 -12.039 5.083 1.00 82.44 79 TYR A C 1
ATOM 611 O O . TYR A 1 79 ? -33.691 -12.114 6.310 1.00 82.44 79 TYR A O 1
ATOM 619 N N . THR A 1 80 ? -34.867 -11.475 4.510 1.00 83.19 80 THR A N 1
ATOM 620 C CA . THR A 1 80 ? -36.009 -10.980 5.303 1.00 83.19 80 THR A CA 1
ATOM 621 C C . THR A 1 80 ? -36.824 -12.106 5.934 1.00 83.19 80 THR A C 1
ATOM 623 O O . THR A 1 80 ? -37.227 -11.970 7.090 1.00 83.19 80 THR A O 1
ATOM 626 N N . ASP A 1 81 ? -36.990 -13.237 5.247 1.00 86.50 81 ASP A N 1
ATOM 627 C CA . ASP A 1 81 ? -37.690 -14.411 5.783 1.00 86.50 81 ASP A CA 1
ATOM 628 C C . ASP A 1 81 ? -36.920 -15.024 6.964 1.00 86.50 81 ASP A C 1
ATOM 630 O O . ASP A 1 81 ? -37.508 -15.337 8.001 1.00 86.50 81 ASP A O 1
ATOM 634 N N . LEU A 1 82 ? -35.586 -15.111 6.869 1.00 86.56 82 LEU A N 1
ATOM 635 C CA . LEU A 1 82 ? -34.726 -15.543 7.979 1.00 86.56 82 LEU A CA 1
ATOM 636 C C . LEU A 1 82 ? -34.801 -14.596 9.189 1.00 86.56 82 LEU A C 1
ATOM 638 O O . LEU A 1 82 ? -34.779 -15.054 10.335 1.00 86.56 82 LEU A O 1
ATOM 642 N N . LEU A 1 83 ? -34.927 -13.282 8.966 1.00 83.25 83 LEU A N 1
ATOM 643 C CA . LEU A 1 83 ? -35.153 -12.316 10.047 1.00 83.25 83 LEU A CA 1
ATOM 644 C C . LEU A 1 83 ? -36.538 -12.485 10.692 1.00 83.25 83 LEU A C 1
ATOM 646 O O . LEU A 1 83 ? -36.630 -12.460 11.922 1.00 83.25 83 LEU A O 1
ATOM 650 N N . GLN A 1 84 ? -37.596 -12.728 9.908 1.00 85.62 84 GLN A N 1
ATOM 651 C CA . GLN A 1 84 ? -38.928 -13.021 10.450 1.00 85.62 84 GLN A CA 1
ATOM 652 C C . GLN A 1 84 ? -38.961 -14.340 11.232 1.00 85.62 84 GLN A C 1
ATOM 654 O O . GLN A 1 84 ? -39.462 -14.357 12.357 1.00 85.62 84 GLN A O 1
ATOM 659 N N . GLN A 1 85 ? -38.371 -15.423 10.713 1.00 84.88 85 GLN A N 1
ATOM 660 C CA . GLN A 1 85 ? -38.261 -16.691 11.446 1.00 84.88 85 GLN A CA 1
ATOM 661 C C . GLN A 1 85 ? -37.520 -16.512 12.777 1.00 84.88 85 GLN A C 1
ATOM 663 O O . GLN A 1 85 ? -37.947 -17.054 13.799 1.00 84.88 85 GLN A O 1
ATOM 668 N N . ARG A 1 86 ? -36.448 -15.707 12.803 1.00 85.69 86 ARG A N 1
ATOM 669 C CA . ARG A 1 86 ? -35.692 -15.417 14.030 1.00 85.69 86 ARG A CA 1
ATOM 670 C C . ARG A 1 86 ? -36.512 -14.619 15.047 1.00 85.69 86 ARG A C 1
ATOM 672 O O . ARG A 1 86 ? -36.461 -14.941 16.233 1.00 85.69 86 ARG A O 1
ATOM 679 N N . ALA A 1 87 ? -37.288 -13.631 14.600 1.00 80.00 87 ALA A N 1
ATOM 680 C CA . ALA A 1 87 ? -38.187 -12.865 15.465 1.00 80.00 87 ALA A CA 1
ATOM 681 C C . ALA A 1 87 ? -39.310 -13.742 16.051 1.00 80.00 87 ALA A C 1
ATOM 683 O O . ALA A 1 87 ? -39.535 -13.732 17.262 1.00 80.00 87 ALA A O 1
ATOM 684 N N . LEU A 1 88 ? -39.957 -14.570 15.221 1.00 84.25 88 LEU A N 1
ATOM 685 C CA . LEU A 1 88 ? -40.979 -15.528 1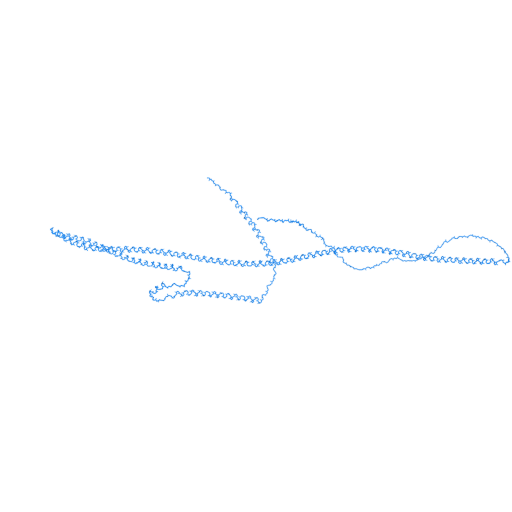5.662 1.00 84.25 88 LEU A CA 1
ATOM 686 C C . LEU A 1 88 ? -40.413 -16.562 16.648 1.00 84.25 88 LEU A C 1
ATOM 688 O O . LEU A 1 88 ? -41.060 -16.881 17.644 1.00 84.25 88 LEU A O 1
ATOM 692 N N . SER A 1 89 ? -39.180 -17.027 16.429 1.00 81.25 89 SER A N 1
ATOM 693 C CA . SER A 1 89 ? -38.486 -17.938 17.351 1.00 81.25 89 SER A CA 1
ATOM 694 C C . SER A 1 89 ? -38.253 -17.307 18.728 1.00 81.25 89 SER A C 1
ATOM 696 O O . SER A 1 89 ? -38.435 -17.975 19.743 1.00 81.25 89 SER A O 1
ATOM 698 N N . GLN A 1 90 ? -37.900 -16.018 18.793 1.00 76.75 90 GLN A N 1
ATOM 699 C CA . GLN A 1 90 ? -37.727 -15.321 20.074 1.00 76.75 90 GLN A CA 1
ATOM 700 C C . GLN A 1 90 ? -39.058 -15.104 20.811 1.00 76.75 90 GLN A C 1
ATOM 702 O O . GLN A 1 90 ? -39.115 -15.324 22.019 1.00 76.75 90 GLN A O 1
ATOM 707 N N . LEU A 1 91 ? -40.139 -14.776 20.095 1.00 75.50 91 LEU A N 1
ATOM 708 C CA . LEU A 1 91 ? -41.487 -14.686 20.677 1.00 75.50 91 LEU A CA 1
ATOM 709 C C . LEU A 1 91 ? -42.003 -16.048 21.178 1.00 75.50 91 LEU A C 1
ATOM 711 O O . LEU A 1 91 ? -42.689 -16.120 22.198 1.00 75.50 91 LEU A O 1
ATOM 715 N N . SER A 1 92 ? -41.647 -17.144 20.499 1.00 73.44 92 SER A N 1
ATOM 716 C CA . SER A 1 92 ? -41.959 -18.500 20.964 1.00 73.44 92 SER A CA 1
ATOM 717 C C . SER A 1 92 ? -41.258 -18.833 22.285 1.00 73.44 92 SER A C 1
ATOM 719 O O . SER A 1 92 ? -41.865 -19.464 23.147 1.00 73.44 92 SER A O 1
ATOM 721 N N . LEU A 1 93 ? -40.003 -18.402 22.459 1.00 65.31 93 LEU A N 1
ATOM 722 C CA . LEU A 1 93 ? -39.233 -18.644 23.682 1.00 65.31 93 LEU A CA 1
ATOM 723 C C . LEU A 1 93 ? -39.789 -17.848 24.874 1.00 65.31 93 LEU A C 1
ATOM 725 O O . LEU A 1 93 ? -40.056 -18.446 25.915 1.00 65.31 93 LEU A O 1
ATOM 729 N N . SER A 1 94 ? -40.077 -16.549 24.713 1.00 60.28 94 SER A N 1
ATOM 730 C CA . SER A 1 94 ? -40.651 -15.740 25.805 1.00 60.28 94 SER A CA 1
ATOM 731 C C . SER A 1 94 ? -42.022 -16.252 26.265 1.00 60.28 94 SER A C 1
ATOM 733 O O . SER A 1 94 ? -42.342 -16.213 27.453 1.00 60.28 94 SER A O 1
ATOM 735 N N . ASN A 1 95 ? -42.829 -16.788 25.343 1.00 58.03 95 ASN A N 1
ATOM 736 C CA . ASN A 1 95 ? -44.114 -17.402 25.683 1.00 58.03 95 ASN A CA 1
ATOM 737 C C . ASN A 1 95 ? -43.953 -18.735 26.435 1.00 58.03 95 ASN A C 1
ATOM 739 O O . ASN A 1 95 ? -44.795 -19.068 27.269 1.00 58.03 95 ASN A O 1
ATOM 743 N N . GLN A 1 96 ? -42.877 -19.487 26.185 1.00 53.56 96 GLN A N 1
ATOM 744 C CA . GLN A 1 96 ? -42.593 -20.748 26.875 1.00 53.56 96 GLN A CA 1
ATOM 745 C C . GLN A 1 96 ? -42.063 -20.518 28.303 1.00 53.56 96 GLN A C 1
ATOM 747 O O . GLN A 1 96 ? -42.443 -21.240 29.229 1.00 53.56 96 GLN A O 1
ATOM 752 N N . GLU A 1 97 ? -41.267 -19.466 28.508 1.00 53.66 97 GLU A N 1
ATOM 753 C CA . GLU A 1 97 ? -40.854 -19.002 29.839 1.00 53.66 97 GLU A CA 1
ATOM 754 C C . GLU A 1 97 ? -42.057 -18.474 30.643 1.00 53.66 97 GLU A C 1
ATOM 756 O O . GLU A 1 97 ? -42.262 -18.887 31.785 1.00 53.66 97 GLU A O 1
ATOM 761 N N . GLY A 1 98 ? -42.929 -17.665 30.027 1.00 49.47 98 GLY A N 1
ATOM 762 C CA . GLY A 1 98 ? -44.163 -17.179 30.660 1.00 49.47 98 GLY A CA 1
ATOM 763 C C . GLY A 1 98 ? -45.147 -18.294 31.044 1.00 49.47 98 GLY A C 1
ATOM 764 O O . GLY A 1 98 ? -45.669 -18.310 32.161 1.00 49.47 98 GLY A O 1
ATOM 765 N N . ALA A 1 99 ? -45.368 -19.275 30.161 1.00 46.00 99 ALA A N 1
ATOM 766 C CA . ALA A 1 99 ? -46.260 -20.408 30.433 1.00 46.00 99 ALA A CA 1
ATOM 767 C C . ALA A 1 99 ? -45.774 -21.297 31.595 1.00 46.00 99 ALA A C 1
ATOM 769 O O . ALA A 1 99 ? -46.591 -21.881 32.310 1.00 46.00 99 ALA A O 1
ATOM 770 N N . SER A 1 100 ? -44.458 -21.368 31.819 1.00 47.28 100 SER A N 1
ATOM 771 C CA . SER A 1 100 ? -43.851 -22.191 32.874 1.00 47.28 100 SER A CA 1
ATOM 772 C C . SER A 1 100 ? -44.119 -21.668 34.294 1.00 47.28 100 SER A C 1
ATOM 774 O O . SER A 1 100 ? -44.022 -22.433 35.250 1.00 47.28 100 SER A O 1
ATOM 776 N N . ILE A 1 101 ? -44.498 -20.393 34.441 1.00 46.50 101 ILE A N 1
ATOM 777 C CA . ILE A 1 101 ? -44.773 -19.747 35.738 1.00 46.50 101 ILE A CA 1
ATOM 778 C C . ILE A 1 101 ? -46.263 -19.862 36.135 1.00 46.50 101 ILE A C 1
ATOM 780 O O . ILE A 1 101 ? -46.604 -19.770 37.311 1.00 46.50 101 ILE A O 1
ATOM 784 N N . SER A 1 102 ? -47.167 -20.116 35.180 1.00 41.84 102 SER A N 1
ATOM 785 C CA . SER A 1 102 ? -48.625 -20.049 35.403 1.00 41.84 102 SER A CA 1
ATOM 786 C C . SER A 1 102 ? -49.262 -21.330 35.982 1.00 41.84 102 SER A C 1
ATOM 788 O O . SER A 1 102 ? -50.369 -21.287 36.514 1.00 41.84 102 SER A O 1
ATOM 790 N N . ASN A 1 103 ? -48.580 -22.480 35.912 1.00 42.31 103 ASN A N 1
ATOM 791 C CA . ASN A 1 103 ? -49.164 -23.806 36.191 1.00 42.31 103 ASN A CA 1
ATOM 792 C C . ASN A 1 103 ? -48.716 -24.444 37.529 1.00 42.31 103 ASN A C 1
ATOM 794 O O . ASN A 1 103 ? -48.501 -25.653 37.605 1.00 42.31 103 ASN A O 1
ATOM 798 N N . GLN A 1 104 ? -48.599 -23.654 38.604 1.00 40.44 104 GLN A N 1
ATOM 799 C CA . GLN A 1 104 ? -48.389 -24.154 39.980 1.00 40.44 104 GLN A CA 1
ATOM 800 C C . GLN A 1 104 ? -49.376 -23.538 40.991 1.00 40.44 104 GLN A C 1
ATOM 802 O O . GLN A 1 104 ? -48.988 -22.973 42.010 1.00 40.44 104 GLN A O 1
ATOM 807 N N . SER A 1 105 ? -50.678 -23.642 40.708 1.00 42.28 105 SER A N 1
ATOM 808 C CA . SER A 1 105 ? -51.747 -23.064 41.545 1.00 42.28 105 SER A CA 1
ATOM 809 C C . SER A 1 105 ? -53.000 -23.948 41.688 1.00 42.28 105 SER A C 1
ATOM 811 O O . SER A 1 105 ? -54.094 -23.449 41.949 1.00 42.28 105 SER A O 1
ATOM 813 N N . GLN A 1 106 ? -52.851 -25.274 41.590 1.00 38.81 106 GLN A N 1
ATOM 814 C CA . GLN A 1 106 ? -53.860 -26.230 42.066 1.00 38.81 106 GLN A CA 1
ATOM 815 C C . GLN A 1 106 ? -53.272 -27.091 43.184 1.00 38.81 106 GLN A C 1
ATOM 817 O O . GLN A 1 106 ? -52.197 -27.672 43.041 1.00 38.81 106 GLN A O 1
ATOM 822 N N . GLY A 1 107 ? -53.948 -27.090 44.333 1.00 47.47 107 GLY A N 1
ATOM 823 C CA . GLY A 1 107 ? -53.420 -27.644 45.574 1.00 47.47 107 GLY A CA 1
ATOM 824 C C . GLY A 1 107 ? -53.701 -29.132 45.754 1.00 47.47 107 GLY A C 1
ATOM 825 O O . GLY A 1 107 ? -54.760 -29.626 45.382 1.00 47.47 107 GLY A O 1
ATOM 826 N N . ASN A 1 108 ? -52.775 -29.803 46.432 1.00 38.72 108 ASN A N 1
ATOM 827 C CA . ASN A 1 108 ? -53.038 -31.003 47.218 1.00 38.72 108 ASN A CA 1
ATOM 828 C C . ASN A 1 108 ? -52.458 -30.764 48.615 1.00 38.72 108 ASN A C 1
ATOM 830 O O . ASN A 1 108 ? -51.369 -30.198 48.736 1.00 38.72 108 ASN A O 1
ATOM 834 N N . ALA A 1 109 ? -53.170 -31.188 49.659 1.00 50.53 109 ALA A N 1
ATOM 835 C CA . ALA A 1 109 ? -52.580 -31.272 50.988 1.00 50.53 109 ALA A CA 1
ATOM 836 C C . ALA A 1 109 ? -51.521 -32.386 50.968 1.00 50.53 109 ALA A C 1
ATOM 838 O O . ALA A 1 109 ? -51.811 -33.504 50.549 1.00 50.53 109 ALA A O 1
ATOM 839 N N . MET A 1 110 ? -50.295 -32.055 51.369 1.00 40.84 110 MET A N 1
ATOM 840 C CA . MET A 1 110 ? -49.151 -32.966 51.427 1.00 40.84 110 MET A CA 1
ATOM 841 C C . MET A 1 110 ? -48.653 -32.997 52.868 1.00 40.8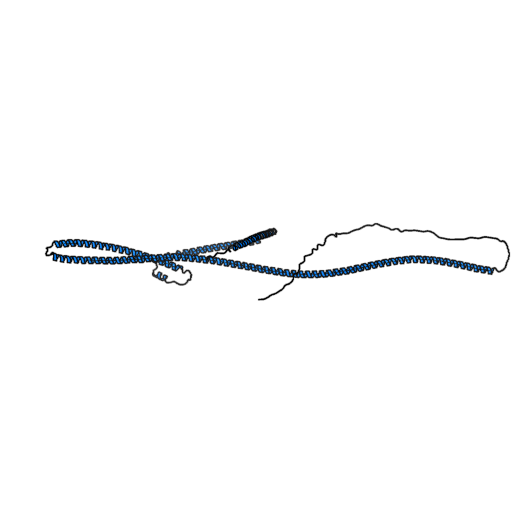4 110 MET A C 1
ATOM 843 O O . MET A 1 110 ? -48.458 -31.933 53.457 1.00 40.84 110 MET A O 1
ATOM 847 N N . ASP A 1 111 ? -48.438 -34.190 53.419 1.00 51.81 111 ASP A N 1
ATOM 848 C CA . ASP A 1 111 ? -47.968 -34.344 54.795 1.00 51.81 111 ASP A CA 1
ATOM 849 C C . ASP A 1 111 ? -46.573 -33.732 55.002 1.00 51.81 111 ASP A C 1
ATOM 851 O O . ASP A 1 111 ? -45.684 -33.817 54.145 1.00 51.81 111 ASP A O 1
ATOM 855 N N . GLU A 1 112 ? -46.366 -33.145 56.184 1.00 51.41 112 GLU A N 1
ATOM 856 C CA . GLU A 1 112 ? -45.158 -32.385 56.542 1.00 51.41 112 GLU A CA 1
ATOM 857 C C . GLU A 1 112 ? -43.864 -33.224 56.446 1.00 51.41 112 GLU A C 1
ATOM 859 O O . GLU A 1 112 ? -42.769 -32.687 56.259 1.00 51.41 112 GLU A O 1
ATOM 864 N N . GLU A 1 113 ? -43.979 -34.556 56.495 1.00 48.78 113 GLU A N 1
ATOM 865 C CA . GLU A 1 113 ? -42.849 -35.480 56.410 1.00 48.78 113 GLU A CA 1
ATOM 866 C C . GLU A 1 113 ? -42.197 -35.541 55.011 1.00 48.78 113 GLU A C 1
ATOM 868 O O . GLU A 1 113 ? -40.983 -35.742 54.908 1.00 48.78 113 GLU A O 1
ATOM 873 N N . GLU A 1 114 ? -42.942 -35.334 53.913 1.00 52.34 114 GLU A N 1
ATOM 874 C CA . GLU A 1 114 ? -42.336 -35.386 52.568 1.00 52.34 114 GLU A CA 1
ATOM 875 C C . GLU A 1 114 ? -41.550 -34.105 52.234 1.00 52.34 114 GLU A C 1
ATOM 877 O O . GLU A 1 114 ? -40.557 -34.149 51.498 1.00 52.34 114 GLU A O 1
ATOM 882 N N . VAL A 1 115 ? -41.927 -32.969 52.831 1.00 56.84 115 VAL A N 1
ATOM 883 C CA . VAL A 1 115 ? -41.217 -31.686 52.680 1.00 56.84 115 VAL A CA 1
ATOM 884 C C . VAL A 1 115 ? -39.771 -31.812 53.176 1.00 56.84 115 VAL A C 1
ATOM 886 O O . VAL A 1 115 ? -38.832 -31.424 52.474 1.00 56.84 115 VAL A O 1
ATOM 889 N N . LEU A 1 116 ? -39.575 -32.447 54.336 1.00 56.09 116 LEU A N 1
ATOM 890 C CA . LEU A 1 116 ? -38.253 -32.703 54.918 1.00 56.09 116 LEU A CA 1
ATOM 891 C C . LEU A 1 116 ? -37.392 -33.629 54.043 1.00 56.09 116 LEU A C 1
ATOM 893 O O . LEU A 1 116 ? -36.191 -33.395 53.893 1.00 56.09 116 LEU A O 1
ATOM 897 N N . ARG A 1 117 ? -37.994 -34.635 53.393 1.00 56.28 117 ARG A N 1
ATOM 898 C CA . ARG A 1 117 ? -37.274 -35.544 52.479 1.00 56.28 117 ARG A CA 1
ATOM 899 C C . ARG A 1 117 ? -36.781 -34.835 51.211 1.00 56.28 117 ARG A C 1
ATOM 901 O O . ARG A 1 117 ? -35.726 -35.195 50.689 1.00 56.28 117 ARG A O 1
ATOM 908 N N . ARG A 1 118 ? -37.487 -33.802 50.730 1.00 55.03 118 ARG A N 1
ATOM 909 C CA . ARG A 1 118 ? -37.035 -32.979 49.589 1.00 55.03 118 ARG A CA 1
ATOM 910 C C . ARG A 1 118 ? -35.906 -32.011 49.969 1.00 55.03 118 ARG A C 1
ATOM 912 O O . ARG A 1 118 ? -35.029 -31.775 49.141 1.00 55.03 118 ARG A O 1
ATOM 919 N N . TYR A 1 119 ? -35.869 -31.526 51.212 1.00 54.41 119 TYR A N 1
ATOM 920 C CA . TYR A 1 119 ? -34.878 -30.543 51.683 1.00 54.41 119 TYR A CA 1
ATOM 921 C C . TYR A 1 119 ? -33.428 -31.059 51.782 1.00 54.41 119 TYR A C 1
ATOM 923 O O . TYR A 1 119 ? -32.497 -30.257 51.807 1.00 54.41 119 TYR A O 1
ATOM 931 N N . LEU A 1 120 ? -33.210 -32.381 51.825 1.00 54.28 120 LEU A N 1
ATOM 932 C CA . LEU A 1 120 ? -31.886 -32.986 52.056 1.00 54.28 120 LEU A CA 1
ATOM 933 C C . LEU A 1 120 ? -31.355 -33.847 50.890 1.00 54.28 120 LEU A C 1
ATOM 935 O O . LEU A 1 120 ? -30.293 -34.456 51.016 1.00 54.28 120 LEU A O 1
ATOM 939 N N . GLY A 1 121 ? -32.063 -33.927 49.753 1.00 54.59 121 GLY A N 1
ATOM 940 C CA . GLY A 1 121 ? -31.946 -35.095 48.867 1.00 54.59 121 GLY A CA 1
ATOM 941 C C . GLY A 1 121 ? -31.927 -34.887 47.349 1.00 54.59 121 GLY A C 1
ATOM 942 O O . GLY A 1 121 ? -32.647 -35.620 46.673 1.00 54.59 121 GLY A O 1
ATOM 943 N N . LYS A 1 122 ? -31.102 -33.981 46.780 1.00 44.91 122 LYS A N 1
ATOM 944 C CA . LYS A 1 122 ? -30.642 -34.069 45.360 1.00 44.91 122 LYS A CA 1
ATOM 945 C C . LYS A 1 122 ? -29.490 -33.108 44.986 1.00 44.91 122 LYS A C 1
ATOM 947 O O . LYS A 1 122 ? -29.702 -32.043 44.418 1.00 44.91 122 LYS A O 1
ATOM 952 N N . ARG A 1 123 ? -28.234 -33.533 45.187 1.00 49.28 123 ARG A N 1
ATOM 953 C CA . ARG A 1 123 ? -27.055 -32.970 44.486 1.00 49.28 123 ARG A CA 1
ATOM 954 C C . ARG A 1 123 ? -26.463 -33.997 43.514 1.00 49.28 123 ARG A C 1
ATOM 956 O O . ARG A 1 123 ? -25.654 -34.826 43.918 1.00 49.28 123 ARG A O 1
ATOM 963 N N . ARG A 1 124 ? -26.825 -33.923 42.227 1.00 48.44 124 ARG A N 1
ATOM 964 C CA . ARG A 1 124 ? -26.084 -34.560 41.118 1.00 48.44 124 ARG A CA 1
ATOM 965 C C . ARG A 1 124 ? -26.368 -33.855 39.786 1.00 48.44 124 ARG A C 1
ATOM 967 O O . ARG A 1 124 ? -27.511 -33.814 39.358 1.00 48.44 124 ARG A O 1
ATOM 974 N N . GLY A 1 125 ? -25.308 -33.404 39.110 1.00 48.41 125 GLY A N 1
ATOM 975 C CA . GLY A 1 125 ? -25.297 -33.286 37.647 1.00 48.41 125 GLY A CA 1
ATOM 976 C C . GLY A 1 125 ? -25.821 -32.000 36.995 1.00 48.41 125 GLY A C 1
ATOM 977 O O . GLY A 1 125 ? -26.703 -32.091 36.152 1.00 48.41 125 GLY A O 1
ATOM 978 N N . SER A 1 126 ? -25.214 -30.839 37.275 1.00 42.84 126 SER A N 1
ATOM 979 C CA . SER A 1 126 ? -24.930 -29.802 36.254 1.00 42.84 126 SER A CA 1
ATOM 980 C C . SER A 1 126 ? -23.955 -28.749 36.793 1.00 42.84 126 SER A C 1
ATOM 982 O O . SER A 1 126 ? -24.113 -28.283 37.918 1.00 42.84 126 SER A O 1
ATOM 984 N N . LYS A 1 127 ? -22.931 -28.387 36.007 1.00 46.91 127 LYS A N 1
ATOM 985 C CA . LYS A 1 127 ? -21.999 -27.286 36.310 1.00 46.91 127 LYS A CA 1
ATOM 986 C C . LYS A 1 127 ? -22.353 -26.072 35.448 1.00 46.91 127 LYS A C 1
ATOM 988 O O . LYS A 1 127 ? -21.926 -25.995 34.301 1.00 46.91 127 LYS A O 1
ATOM 993 N N . SER A 1 128 ? -23.071 -25.113 36.021 1.00 42.72 128 SER A N 1
ATOM 994 C CA . SER A 1 128 ? -23.202 -23.752 35.494 1.00 42.72 128 SER A CA 1
ATOM 995 C C . SER A 1 128 ? -22.595 -22.770 36.503 1.00 42.72 128 SER A C 1
ATOM 997 O O . SER A 1 128 ? -22.896 -22.813 37.695 1.00 42.72 128 SER A O 1
ATOM 999 N N . HIS A 1 129 ? -21.702 -21.885 36.048 1.00 42.12 129 HIS A N 1
ATOM 1000 C CA . HIS A 1 129 ? -21.088 -20.860 36.902 1.00 42.12 129 HIS A CA 1
ATOM 1001 C C . HIS A 1 129 ? -22.050 -19.677 37.112 1.00 42.12 129 HIS A C 1
ATOM 1003 O O . HIS A 1 129 ? -21.855 -18.603 36.552 1.00 42.12 129 HIS A O 1
ATOM 1009 N N . HIS A 1 130 ? -23.098 -19.883 37.914 1.00 42.31 130 HIS A N 1
ATOM 1010 C CA . HIS A 1 130 ? -24.037 -18.841 38.375 1.00 42.31 130 HIS A CA 1
ATOM 1011 C C . HIS A 1 130 ? -24.353 -18.960 39.883 1.00 42.31 130 HIS A C 1
ATOM 1013 O O . HIS A 1 130 ? -25.368 -18.483 40.375 1.00 42.31 130 HIS A O 1
ATOM 1019 N N . GLN A 1 131 ? -23.452 -19.586 40.645 1.00 41.69 131 GLN A N 1
ATOM 1020 C CA . GLN A 1 131 ? -23.702 -20.063 42.011 1.00 41.69 131 GLN A CA 1
ATOM 1021 C C . GLN A 1 131 ? -23.373 -19.043 43.128 1.00 41.69 131 GLN A C 1
ATOM 1023 O O . GLN A 1 131 ? -23.060 -19.437 44.247 1.00 41.69 131 GLN A O 1
ATOM 1028 N N . GLY A 1 132 ? -23.397 -17.741 42.815 1.00 48.38 132 GLY A N 1
ATOM 1029 C CA . GLY A 1 132 ? -23.151 -16.656 43.778 1.00 48.38 132 GLY A CA 1
ATOM 1030 C C . GLY A 1 132 ? -24.433 -16.153 44.452 1.00 48.38 132 GLY A C 1
ATOM 1031 O O . GLY A 1 132 ? -24.600 -16.287 45.659 1.00 48.38 132 GLY A O 1
ATOM 1032 N N . ASN A 1 133 ? -25.370 -15.625 43.656 1.00 49.31 133 ASN A N 1
ATOM 1033 C CA . ASN A 1 133 ? -26.518 -14.857 44.163 1.00 49.31 133 ASN A CA 1
ATOM 1034 C C . ASN A 1 133 ? -27.566 -15.674 44.943 1.00 49.31 133 ASN A C 1
ATOM 1036 O O . ASN A 1 133 ? -28.308 -15.103 45.744 1.00 49.31 133 ASN A O 1
ATOM 1040 N N . GLU A 1 134 ? -27.662 -16.990 44.722 1.00 51.22 134 GLU A N 1
ATOM 1041 C CA . GLU A 1 134 ? -28.690 -17.820 45.370 1.00 51.22 134 GLU A CA 1
ATOM 1042 C C . GLU A 1 134 ? -28.507 -17.896 46.896 1.00 51.22 134 GLU A C 1
ATOM 1044 O O . GLU A 1 134 ? -29.499 -17.962 47.620 1.00 51.22 134 GLU A O 1
ATOM 1049 N N . ASN A 1 135 ? -27.276 -17.810 47.410 1.00 54.25 135 ASN A N 1
ATOM 1050 C CA . ASN A 1 135 ? -27.024 -17.836 48.854 1.00 54.25 135 ASN A CA 1
ATOM 1051 C C . ASN A 1 135 ? -27.486 -16.535 49.529 1.00 54.25 135 ASN A C 1
ATOM 1053 O O . ASN A 1 135 ? -28.287 -16.589 50.459 1.00 54.25 135 ASN A O 1
ATOM 1057 N N . ASP A 1 136 ? -27.070 -15.375 49.018 1.00 55.12 136 ASP A N 1
ATOM 1058 C CA . ASP A 1 136 ? -27.420 -14.055 49.566 1.00 55.12 136 ASP A CA 1
ATOM 1059 C C . ASP A 1 136 ? -28.936 -13.800 49.543 1.00 55.12 136 ASP A C 1
ATOM 1061 O O . ASP A 1 136 ? -29.509 -13.252 50.492 1.00 55.12 136 ASP A O 1
ATOM 1065 N N . SER A 1 137 ? -29.612 -14.241 48.474 1.00 59.62 137 SER A N 1
ATOM 1066 C CA . SER A 1 137 ? -31.075 -14.167 48.374 1.00 59.62 137 SER A CA 1
ATOM 1067 C C . SER A 1 137 ? -31.790 -15.057 49.396 1.00 59.62 137 SER A C 1
ATOM 1069 O O . SER A 1 137 ? -32.849 -14.677 49.884 1.00 59.62 137 SER A O 1
ATOM 1071 N N . ASN A 1 138 ? -31.201 -16.194 49.787 1.00 62.97 138 ASN A N 1
ATOM 1072 C CA . ASN A 1 138 ? -31.719 -17.025 50.873 1.00 62.97 138 ASN A CA 1
ATOM 1073 C C . ASN A 1 138 ? -31.387 -16.430 52.252 1.00 62.97 138 ASN A C 1
ATOM 1075 O O . ASN A 1 138 ? -32.251 -16.418 53.125 1.00 62.97 138 ASN A O 1
ATOM 1079 N N . GLU A 1 139 ? -30.181 -15.893 52.465 1.00 64.88 139 GLU A N 1
ATOM 1080 C CA . GLU A 1 139 ? -29.784 -15.302 53.751 1.00 64.88 139 GLU A CA 1
ATOM 1081 C C . GLU A 1 139 ? -30.632 -14.067 54.096 1.00 64.88 139 GLU A C 1
ATOM 1083 O O . GLU A 1 139 ? -31.094 -13.927 55.229 1.00 64.88 139 GLU A O 1
ATOM 1088 N N . THR A 1 140 ? -30.911 -13.202 53.117 1.00 66.31 140 THR A N 1
ATOM 1089 C CA . THR A 1 140 ? -31.811 -12.050 53.296 1.00 66.31 140 THR A CA 1
ATOM 1090 C C . THR A 1 140 ? -33.251 -12.477 53.601 1.00 66.31 140 THR A C 1
ATOM 1092 O O . THR A 1 140 ? -33.867 -11.917 54.511 1.00 66.31 140 THR A O 1
ATOM 1095 N N . LEU A 1 141 ? -33.769 -13.522 52.943 1.00 72.19 141 LEU A N 1
ATOM 1096 C CA . LEU A 1 141 ? -35.092 -14.100 53.230 1.00 72.19 141 LEU A CA 1
ATOM 1097 C C . LEU A 1 141 ? -35.165 -14.711 54.641 1.00 72.19 141 LEU A C 1
ATOM 1099 O O . LEU A 1 141 ? -36.132 -14.481 55.370 1.00 72.19 141 LEU A O 1
ATOM 1103 N N . VAL A 1 142 ? -34.115 -15.421 55.066 1.00 75.44 142 VAL A N 1
ATOM 1104 C CA . VAL A 1 142 ? -33.986 -15.975 56.423 1.00 75.44 142 VAL A CA 1
ATOM 1105 C C . VAL A 1 142 ? -33.912 -14.857 57.467 1.00 75.44 142 VAL A C 1
ATOM 1107 O O . VAL A 1 142 ? -34.642 -14.906 58.458 1.00 75.44 142 VAL A O 1
ATOM 1110 N N . LYS A 1 143 ? -33.114 -13.802 57.245 1.00 76.69 143 LYS A N 1
ATOM 1111 C CA . LYS A 1 143 ? -33.037 -12.641 58.153 1.00 76.69 143 LYS A CA 1
ATOM 1112 C C . LYS A 1 143 ? -34.358 -11.864 58.222 1.00 76.69 143 LYS A C 1
ATOM 1114 O O . LYS A 1 143 ? -34.745 -11.428 59.307 1.00 76.69 143 LYS A O 1
ATOM 1119 N N . ALA A 1 144 ? -35.105 -11.761 57.121 1.00 76.75 144 ALA A N 1
ATOM 1120 C CA . ALA A 1 144 ? -36.459 -11.202 57.122 1.00 76.75 144 ALA A CA 1
ATOM 1121 C C . ALA A 1 144 ? -37.451 -12.068 57.931 1.00 76.75 144 ALA A C 1
ATOM 1123 O O . ALA A 1 144 ? -38.287 -11.528 58.662 1.00 76.75 144 ALA A O 1
ATOM 1124 N N . GLY A 1 145 ? -37.317 -13.398 57.874 1.00 82.25 145 GLY A N 1
ATOM 1125 C CA . GLY A 1 145 ? -38.023 -14.333 58.757 1.00 82.25 145 GLY A CA 1
ATOM 1126 C C . GLY A 1 145 ? -37.690 -14.106 60.236 1.00 82.25 145 GLY A C 1
ATOM 1127 O O . GLY A 1 145 ? -38.592 -13.909 61.048 1.00 82.25 145 GLY A O 1
ATOM 1128 N N . VAL A 1 146 ? -36.402 -14.013 60.581 1.00 83.31 146 VAL A N 1
ATOM 1129 C CA . VAL A 1 146 ? -35.945 -13.725 61.954 1.00 83.31 146 VAL A CA 1
ATOM 1130 C C . VAL A 1 146 ? -36.477 -12.378 62.463 1.00 83.31 146 VAL A C 1
ATOM 1132 O O . VAL A 1 146 ? -36.943 -12.303 63.599 1.00 83.31 146 VAL A O 1
ATOM 1135 N N . LEU A 1 147 ? -36.502 -11.325 61.634 1.00 80.81 147 LEU A N 1
ATOM 1136 C CA . LEU A 1 147 ? -37.134 -10.045 61.991 1.00 80.81 147 LEU A CA 1
ATOM 1137 C C . LEU A 1 147 ? -38.635 -10.190 62.290 1.00 80.81 147 LEU A C 1
ATOM 1139 O O . LEU A 1 147 ? -39.138 -9.558 63.222 1.00 80.81 147 LEU A O 1
ATOM 1143 N N . LYS A 1 148 ? -39.362 -11.004 61.515 1.00 86.56 148 LYS A N 1
ATOM 1144 C CA . LYS A 1 148 ? -40.792 -11.274 61.730 1.00 86.56 148 LYS A CA 1
ATOM 1145 C C . LYS A 1 148 ? -41.022 -11.998 63.060 1.00 86.56 148 LYS A C 1
ATOM 1147 O O . LYS A 1 148 ? -41.877 -11.573 63.839 1.00 86.56 148 LYS A O 1
ATOM 1152 N N . ASP A 1 149 ? -40.215 -13.012 63.356 1.00 84.69 149 ASP A N 1
ATOM 1153 C CA . ASP A 1 149 ? -40.295 -13.788 64.597 1.00 84.69 149 ASP A CA 1
ATOM 1154 C C . ASP A 1 149 ? -39.907 -12.969 65.831 1.00 84.69 149 ASP A C 1
ATOM 1156 O O . ASP A 1 149 ? -40.562 -13.070 66.870 1.00 84.69 149 ASP A O 1
ATOM 1160 N N . LEU A 1 150 ? -38.874 -12.126 65.735 1.00 82.62 150 LEU A N 1
ATOM 1161 C CA . LEU A 1 150 ? -38.485 -11.219 66.816 1.00 82.62 150 LEU A CA 1
ATOM 1162 C C . LEU A 1 150 ? -39.568 -10.162 67.085 1.00 82.62 150 LEU A C 1
ATOM 1164 O O . LEU A 1 150 ? -39.872 -9.905 68.248 1.00 82.62 150 LEU A O 1
ATOM 1168 N N . ARG A 1 151 ? -40.214 -9.605 66.046 1.00 84.44 151 ARG A N 1
ATOM 1169 C CA . ARG A 1 151 ? -41.384 -8.716 66.215 1.00 84.44 151 ARG A CA 1
ATOM 1170 C C . ARG A 1 151 ? -42.560 -9.438 66.869 1.00 84.44 151 ARG A C 1
ATOM 1172 O O . ARG A 1 151 ? -43.193 -8.868 67.753 1.00 84.44 151 ARG A O 1
ATOM 1179 N N . GLY A 1 152 ? -42.832 -10.684 66.476 1.00 85.38 152 GLY A N 1
ATOM 1180 C CA . GLY A 1 152 ? -43.852 -11.521 67.111 1.00 85.38 152 GLY A CA 1
ATOM 1181 C C . GLY A 1 152 ? -43.564 -11.746 68.597 1.00 85.38 152 GLY A C 1
ATOM 1182 O O . GLY A 1 152 ? -44.421 -11.490 69.441 1.00 85.38 152 GLY A O 1
ATOM 1183 N N . LYS A 1 153 ? -42.327 -12.133 68.932 1.00 85.38 153 LYS A N 1
ATOM 1184 C CA . LYS A 1 153 ? -41.870 -12.309 70.320 1.00 85.38 153 LYS A CA 1
ATOM 1185 C C . LYS A 1 153 ? -42.011 -11.015 71.124 1.00 85.38 153 LYS A C 1
ATOM 1187 O O . LYS A 1 153 ? -42.659 -11.056 72.168 1.00 85.38 153 LYS A O 1
ATOM 1192 N N . LEU A 1 154 ? -41.523 -9.881 70.608 1.00 85.50 154 LEU A N 1
ATOM 1193 C CA . LEU A 1 154 ? -41.639 -8.567 71.255 1.00 85.50 154 LEU A CA 1
ATOM 1194 C C . LEU A 1 154 ? -43.106 -8.181 71.513 1.00 85.50 154 LEU A C 1
ATOM 1196 O O . LEU A 1 154 ? -43.451 -7.782 72.620 1.00 85.50 154 LEU A O 1
ATOM 1200 N N . ALA A 1 155 ? -43.998 -8.371 70.536 1.00 85.12 155 ALA A N 1
ATOM 1201 C CA . ALA A 1 155 ? -45.424 -8.109 70.724 1.00 85.12 155 ALA A CA 1
ATOM 1202 C C . ALA A 1 155 ? -46.037 -8.991 71.831 1.00 85.12 155 ALA A C 1
ATOM 1204 O O . ALA A 1 155 ? -46.840 -8.510 72.632 1.00 85.12 155 ALA A O 1
ATOM 1205 N N . THR A 1 156 ? -45.634 -10.264 71.937 1.00 85.12 156 THR A N 1
ATOM 1206 C CA . THR A 1 156 ? -46.109 -11.143 73.023 1.00 85.12 156 THR A CA 1
ATOM 1207 C C . THR A 1 156 ? -45.509 -10.819 74.393 1.00 85.12 156 THR A C 1
ATOM 1209 O O . THR A 1 156 ? -46.207 -10.990 75.394 1.00 85.12 156 THR A O 1
ATOM 1212 N N . THR A 1 157 ? -44.261 -10.339 74.485 1.00 83.12 157 THR A N 1
ATOM 1213 C CA . THR A 1 157 ? -43.682 -9.902 75.768 1.00 83.12 157 THR A CA 1
ATOM 1214 C C . THR A 1 157 ? -44.266 -8.567 76.213 1.00 83.12 157 THR A C 1
ATOM 1216 O O . THR A 1 157 ? -44.599 -8.435 77.386 1.00 83.12 157 THR A O 1
ATOM 1219 N N . GLU A 1 158 ? -44.538 -7.630 75.300 1.00 83.38 158 GLU A N 1
ATOM 1220 C CA . GLU A 1 158 ? -45.310 -6.423 75.618 1.00 83.38 158 GLU A CA 1
ATOM 1221 C C . GLU A 1 158 ? -46.724 -6.736 76.111 1.00 83.38 158 GLU A C 1
ATOM 1223 O O . GLU A 1 158 ? -47.183 -6.134 77.082 1.00 83.38 158 GLU A O 1
ATOM 1228 N N . GLN A 1 159 ? -47.419 -7.682 75.473 1.00 87.88 159 GLN A N 1
ATOM 1229 C CA . GLN A 1 159 ? -48.752 -8.101 75.906 1.00 87.88 159 GLN A CA 1
ATOM 1230 C C . GLN A 1 159 ? -48.714 -8.661 77.339 1.00 87.88 159 GLN A C 1
ATOM 1232 O O . GLN A 1 159 ? -49.551 -8.292 78.162 1.00 87.88 159 GLN A O 1
ATOM 1237 N N . LYS A 1 160 ? -47.715 -9.497 77.664 1.00 85.62 160 LYS A N 1
ATOM 1238 C CA . LYS A 1 160 ? -47.488 -10.015 79.026 1.00 85.62 160 LYS A CA 1
ATOM 1239 C C . LYS A 1 160 ? -47.144 -8.903 80.018 1.00 85.62 160 LYS A C 1
ATOM 1241 O O . LYS A 1 160 ? -47.731 -8.864 81.095 1.00 85.62 160 LYS A O 1
ATOM 1246 N N . LEU A 1 161 ? -46.254 -7.980 79.644 1.00 84.44 161 LEU A N 1
ATOM 1247 C CA . LEU A 1 161 ? -45.841 -6.852 80.480 1.00 84.44 161 LEU A CA 1
ATOM 1248 C C . LEU A 1 161 ? -47.049 -6.006 80.905 1.00 84.44 161 LEU A C 1
ATOM 1250 O O . LEU A 1 161 ? -47.190 -5.705 82.085 1.00 84.44 161 LEU A O 1
ATOM 1254 N N . ARG A 1 162 ? -47.961 -5.692 79.972 1.00 85.81 162 ARG A N 1
ATOM 1255 C CA . ARG A 1 162 ? -49.199 -4.938 80.255 1.00 85.81 162 ARG A CA 1
ATOM 1256 C C . ARG A 1 162 ? -50.118 -5.665 81.246 1.00 85.81 162 ARG A C 1
ATOM 1258 O O . ARG A 1 162 ? -50.718 -5.013 82.097 1.00 85.81 162 ARG A O 1
ATOM 1265 N N . VAL A 1 163 ? -50.215 -6.997 81.164 1.00 86.88 163 VAL A N 1
ATOM 1266 C CA . VAL A 1 163 ? -51.000 -7.812 82.112 1.00 86.88 163 VAL A CA 1
ATOM 1267 C C . VAL A 1 163 ? -50.361 -7.789 83.502 1.00 86.88 163 VAL A C 1
ATOM 1269 O O . VAL A 1 163 ? -51.018 -7.377 84.454 1.00 86.88 163 VAL A O 1
ATOM 1272 N N . VAL A 1 164 ? -49.068 -8.114 83.617 1.00 83.81 164 VAL A N 1
ATOM 1273 C CA . VAL A 1 164 ? -48.348 -8.102 84.907 1.00 83.81 164 VAL A CA 1
ATOM 1274 C C . VAL A 1 164 ? -48.366 -6.704 85.540 1.00 83.81 164 VAL A C 1
ATOM 1276 O O . VAL A 1 164 ? -48.569 -6.577 86.744 1.00 83.81 164 VAL A O 1
ATOM 1279 N N . GLN A 1 165 ? -48.234 -5.642 84.740 1.00 85.69 165 GLN A N 1
ATOM 1280 C CA . GLN A 1 165 ? -48.338 -4.255 85.201 1.00 85.69 165 GLN A CA 1
ATOM 1281 C C . GLN A 1 165 ? -49.741 -3.919 85.735 1.00 85.69 165 GLN A C 1
ATOM 1283 O O . GLN A 1 165 ? -49.859 -3.271 86.775 1.00 85.69 165 GLN A O 1
ATOM 1288 N N . SER A 1 166 ? -50.803 -4.379 85.064 1.00 87.00 166 SER A N 1
ATOM 1289 C CA . SER A 1 166 ? -52.181 -4.246 85.552 1.00 87.00 166 SER A CA 1
ATOM 1290 C C . SER A 1 166 ? -52.369 -4.969 86.888 1.00 87.00 166 SER A C 1
ATOM 1292 O O . SER A 1 166 ? -52.879 -4.384 87.846 1.00 87.00 166 SER A O 1
ATOM 1294 N N . ASP A 1 167 ? -51.907 -6.216 86.987 1.00 82.56 167 ASP A N 1
ATOM 1295 C CA . ASP A 1 167 ? -52.027 -7.024 88.201 1.00 82.56 167 ASP A CA 1
ATOM 1296 C C . ASP A 1 167 ? -51.252 -6.396 89.370 1.00 82.56 167 ASP A C 1
ATOM 1298 O O . ASP A 1 167 ? -51.816 -6.223 90.454 1.00 82.56 167 ASP A O 1
ATOM 1302 N N . LEU A 1 168 ? -50.018 -5.934 89.137 1.00 83.25 168 LEU A N 1
ATOM 1303 C CA . LEU A 1 168 ? -49.208 -5.197 90.113 1.00 83.25 168 LEU A CA 1
ATOM 1304 C C . LEU A 1 168 ? -49.932 -3.935 90.618 1.00 83.25 168 LEU A C 1
ATOM 1306 O O . LEU A 1 168 ? -49.986 -3.696 91.826 1.00 83.25 168 LEU A O 1
ATOM 1310 N N . VAL A 1 169 ? -50.568 -3.162 89.726 1.00 86.06 169 VAL A N 1
ATOM 1311 C CA . VAL A 1 169 ? -51.378 -1.990 90.105 1.00 86.06 169 VAL A CA 1
ATOM 1312 C C . VAL A 1 169 ? -52.583 -2.392 90.963 1.00 86.06 169 VAL A C 1
ATOM 1314 O O . VAL A 1 169 ? -52.826 -1.752 91.991 1.00 86.06 169 VAL A O 1
ATOM 1317 N N . THR A 1 170 ? -53.305 -3.470 90.628 1.00 85.50 170 THR A N 1
ATOM 1318 C CA . THR A 1 170 ? -54.421 -3.944 91.475 1.00 85.50 170 THR A CA 1
ATOM 1319 C C . THR A 1 170 ? -53.952 -4.422 92.852 1.00 85.50 170 THR A C 1
ATOM 1321 O O . THR A 1 170 ? -54.636 -4.169 93.848 1.00 85.50 170 THR A O 1
ATOM 1324 N N . LYS A 1 171 ? -52.761 -5.031 92.954 1.00 79.88 171 LYS A N 1
ATOM 1325 C CA . 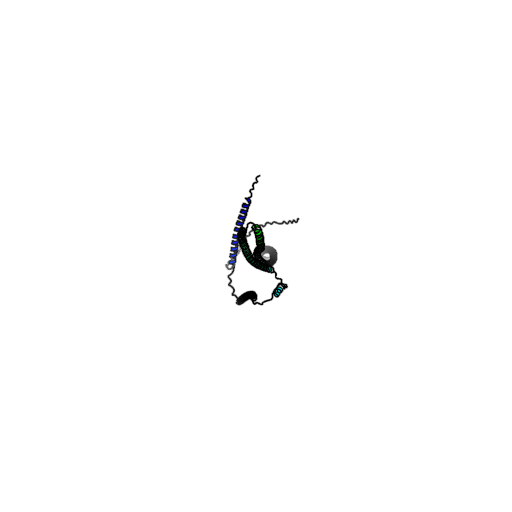LYS A 1 171 ? -52.173 -5.457 94.234 1.00 79.88 171 LYS A CA 1
ATOM 1326 C C . LYS A 1 171 ? -51.651 -4.292 95.068 1.00 79.88 171 LYS A C 1
ATOM 1328 O O . LYS A 1 171 ? -51.933 -4.260 96.266 1.00 79.88 171 LYS A O 1
ATOM 1333 N N . CYS A 1 172 ? -51.046 -3.273 94.461 1.00 79.12 172 CYS A N 1
ATOM 1334 C CA . CYS A 1 172 ? -50.794 -1.985 95.119 1.00 79.12 172 CYS A CA 1
ATOM 1335 C C . CYS A 1 172 ? -52.081 -1.374 95.696 1.00 79.12 172 CYS A C 1
ATOM 1337 O O . CYS A 1 172 ? -52.091 -0.821 96.797 1.00 79.12 172 CYS A O 1
ATOM 1339 N N . ASP A 1 173 ? -53.194 -1.499 94.979 1.00 83.44 173 ASP A N 1
ATOM 1340 C CA . ASP A 1 173 ? -54.504 -1.048 95.433 1.00 83.44 173 ASP A CA 1
ATOM 1341 C C . ASP A 1 173 ? -55.070 -1.879 96.594 1.00 83.44 173 ASP A C 1
ATOM 1343 O O . ASP A 1 173 ? -55.604 -1.305 97.545 1.00 83.44 173 ASP A O 1
ATOM 1347 N N . GLU A 1 174 ? -54.934 -3.207 96.564 1.00 82.06 174 GLU A N 1
ATOM 1348 C CA . GLU A 1 174 ? -55.274 -4.085 97.692 1.00 82.06 174 GLU A CA 1
ATOM 1349 C C . GLU A 1 174 ? -54.440 -3.752 98.936 1.00 82.06 174 GLU A C 1
ATOM 1351 O O . GLU A 1 174 ? -55.013 -3.575 100.014 1.00 82.06 174 GLU A O 1
ATOM 1356 N N . VAL A 1 175 ? -53.120 -3.581 98.795 1.00 78.75 175 VAL A N 1
ATOM 1357 C CA . VAL A 1 175 ? -52.216 -3.176 99.886 1.00 78.75 175 VAL A CA 1
ATOM 1358 C C . VAL A 1 175 ? -52.646 -1.830 100.471 1.00 78.75 175 VAL A C 1
ATOM 1360 O O . VAL A 1 175 ? -52.852 -1.732 101.682 1.00 78.75 175 VAL A O 1
ATOM 1363 N N . ARG A 1 176 ? -52.882 -0.805 99.637 1.00 82.62 176 ARG A N 1
ATOM 1364 C CA . ARG A 1 176 ? -53.353 0.518 100.095 1.00 82.62 176 ARG A CA 1
ATOM 1365 C C . ARG A 1 176 ? -54.703 0.437 100.820 1.00 82.62 176 ARG A C 1
ATOM 1367 O O . ARG A 1 176 ? -54.854 1.018 101.898 1.00 82.62 176 ARG A O 1
ATOM 1374 N N . LYS A 1 177 ? -55.669 -0.322 100.287 1.00 84.25 177 LYS A N 1
ATOM 1375 C CA . LYS A 1 177 ? -56.993 -0.540 100.908 1.00 84.25 177 LYS A CA 1
ATOM 1376 C C . LYS A 1 177 ? -56.877 -1.276 102.249 1.00 84.25 177 LYS A C 1
ATOM 1378 O O . LYS A 1 177 ? -57.570 -0.920 103.205 1.00 84.25 177 LYS A O 1
ATOM 1383 N N . LEU A 1 178 ? -55.987 -2.263 102.353 1.00 80.31 178 LEU A N 1
ATOM 1384 C CA . LEU A 1 178 ? -55.753 -3.019 103.584 1.00 80.31 178 LEU A CA 1
ATOM 1385 C C . LEU A 1 178 ? -55.010 -2.195 104.643 1.00 80.31 178 LEU A C 1
ATOM 1387 O O . LEU A 1 178 ? -55.447 -2.204 105.792 1.00 80.31 178 LEU A O 1
ATOM 1391 N N . LEU A 1 179 ? -53.975 -1.427 104.285 1.00 80.38 179 LEU A N 1
ATOM 1392 C CA . LEU A 1 179 ? -53.291 -0.493 105.195 1.00 80.38 179 LEU A CA 1
ATOM 1393 C C . LEU A 1 179 ? -54.268 0.547 105.768 1.00 80.38 179 LEU A C 1
ATOM 1395 O O . LEU A 1 179 ? -54.317 0.770 106.981 1.00 80.38 179 LEU A O 1
ATOM 1399 N N . ALA A 1 180 ? -55.123 1.128 104.919 1.00 80.75 180 ALA A N 1
ATOM 1400 C CA . ALA A 1 180 ? -56.170 2.048 105.359 1.00 80.75 180 ALA A CA 1
ATOM 1401 C C . ALA A 1 180 ? -57.177 1.371 106.311 1.00 80.75 180 ALA A C 1
ATOM 1403 O O . ALA A 1 180 ? -57.571 1.965 107.319 1.00 80.75 180 ALA A O 1
ATOM 1404 N N . LYS A 1 181 ? -57.568 0.117 106.036 1.00 81.06 181 LYS A N 1
ATOM 1405 C CA . LYS A 1 181 ? -58.458 -0.669 106.908 1.00 81.06 181 LYS A CA 1
ATOM 1406 C C . LYS A 1 181 ? -57.799 -1.026 108.245 1.00 81.06 181 LYS A C 1
ATOM 1408 O O . LYS A 1 181 ? -58.470 -0.949 109.269 1.00 81.06 181 LYS A O 1
ATOM 1413 N N . VAL A 1 182 ? -56.508 -1.356 108.255 1.00 76.75 182 VAL A N 1
ATOM 1414 C CA . VAL A 1 182 ? -55.708 -1.583 109.470 1.00 76.75 182 VAL A CA 1
ATOM 1415 C C . VAL A 1 182 ? -55.688 -0.329 110.341 1.00 76.75 182 VAL A C 1
ATOM 1417 O O . VAL A 1 182 ? -56.130 -0.395 111.484 1.00 76.75 182 VAL A O 1
ATOM 1420 N N . SER A 1 183 ? -55.321 0.828 109.778 1.00 79.88 183 SER A N 1
ATOM 1421 C CA . SER A 1 183 ? -55.275 2.092 110.528 1.00 79.88 183 SER A CA 1
ATOM 1422 C C . SER A 1 183 ? -56.642 2.501 111.099 1.00 79.88 183 SER A C 1
ATOM 1424 O O . SER A 1 183 ? -56.708 3.052 112.199 1.00 79.88 183 SER A O 1
ATOM 1426 N N . ARG A 1 184 ? -57.749 2.221 110.389 1.00 80.81 184 ARG A N 1
ATOM 1427 C CA . ARG A 1 184 ? -59.115 2.424 110.913 1.00 80.81 184 ARG A CA 1
ATOM 1428 C C . ARG A 1 184 ? -59.427 1.470 112.065 1.00 80.81 184 ARG A C 1
ATOM 1430 O O . ARG A 1 184 ? -59.758 1.941 113.150 1.00 80.81 184 ARG A O 1
ATOM 1437 N N . LEU A 1 185 ? -59.242 0.163 111.864 1.00 77.00 185 LEU A N 1
ATOM 1438 C CA . LEU A 1 185 ? -59.509 -0.856 112.883 1.00 77.00 185 LEU A CA 1
ATOM 1439 C C . LEU A 1 185 ? -58.654 -0.667 114.140 1.00 77.00 185 LEU A C 1
ATOM 1441 O O . LEU A 1 185 ? -59.123 -0.949 115.235 1.00 77.00 185 LEU A O 1
ATOM 1445 N N . GLU A 1 186 ? -57.430 -0.156 114.027 1.00 75.44 186 GLU A N 1
ATOM 1446 C CA . GLU A 1 186 ? -56.585 0.157 115.185 1.00 75.44 186 GLU A CA 1
ATOM 1447 C C . GLU A 1 186 ? -57.053 1.398 115.940 1.00 75.44 186 GLU A C 1
ATOM 1449 O O . GLU A 1 186 ? -57.065 1.383 117.171 1.00 75.44 186 GLU A O 1
ATOM 1454 N N . LYS A 1 187 ? -57.533 2.435 115.245 1.00 78.81 187 LYS A N 1
ATOM 1455 C CA . LYS A 1 187 ? -58.162 3.606 115.882 1.00 78.81 187 LYS A CA 1
ATOM 1456 C C . LYS A 1 187 ? -59.482 3.233 116.564 1.00 78.81 187 LYS A C 1
ATOM 1458 O O . LYS A 1 187 ? -59.720 3.639 117.699 1.00 78.81 187 LYS A O 1
ATOM 1463 N N . GLU A 1 188 ? -60.315 2.426 115.912 1.00 78.94 188 GLU A N 1
ATOM 1464 C CA . GLU A 1 188 ? -61.581 1.915 116.452 1.00 78.94 188 GLU A CA 1
ATOM 1465 C C . GLU A 1 188 ? -61.355 0.981 117.647 1.00 78.94 188 GLU A C 1
ATOM 1467 O O . GLU A 1 188 ? -61.943 1.190 118.707 1.00 78.94 188 GLU A O 1
ATOM 1472 N N . LYS A 1 189 ? -60.448 0.003 117.529 1.00 73.81 189 LYS A N 1
ATOM 1473 C CA . LYS A 1 189 ? -60.130 -0.936 118.611 1.00 73.81 189 LYS A CA 1
ATOM 1474 C C . LYS A 1 189 ? -59.450 -0.226 119.780 1.00 73.81 189 LYS A C 1
ATOM 1476 O O . LYS A 1 189 ? -59.811 -0.503 120.915 1.00 73.81 189 LYS A O 1
ATOM 1481 N N . SER A 1 190 ? -58.578 0.757 119.546 1.00 73.69 190 SER A N 1
ATOM 1482 C CA . SER A 1 190 ? -58.020 1.585 120.631 1.00 73.69 190 SER A CA 1
ATOM 1483 C C . SER A 1 190 ? -59.112 2.340 121.398 1.00 73.69 190 SER A C 1
ATOM 1485 O O . SER A 1 190 ? -59.128 2.300 122.626 1.00 73.69 190 SER A O 1
ATOM 1487 N N . ARG A 1 191 ? -60.076 2.958 120.696 1.00 78.44 191 ARG A N 1
ATOM 1488 C CA . ARG A 1 191 ? -61.233 3.635 121.317 1.00 78.44 191 ARG A CA 1
ATOM 1489 C C . ARG A 1 191 ? -62.126 2.663 122.097 1.00 78.44 191 ARG A C 1
ATOM 1491 O O . ARG A 1 191 ? -62.464 2.935 123.246 1.00 78.44 191 ARG A O 1
ATOM 1498 N N . ALA A 1 192 ? -62.481 1.527 121.497 1.00 70.38 192 ALA A N 1
ATOM 1499 C CA . ALA A 1 192 ? -63.351 0.526 122.115 1.00 70.38 192 ALA A CA 1
ATOM 1500 C C . ALA A 1 192 ? -62.704 -0.131 123.345 1.00 70.38 192 ALA A C 1
ATOM 1502 O O . ALA A 1 192 ? -63.360 -0.307 124.369 1.00 70.38 192 ALA A O 1
ATOM 1503 N N . LEU A 1 193 ? -61.407 -0.447 123.278 1.00 69.69 193 LEU A N 1
ATOM 1504 C CA . LEU A 1 193 ? -60.673 -1.013 124.407 1.00 69.69 193 LEU A CA 1
ATOM 1505 C C . LEU A 1 193 ? -60.469 0.015 125.524 1.00 69.69 193 LEU A C 1
ATOM 1507 O O . LEU A 1 193 ? -60.642 -0.342 126.685 1.00 69.69 193 LEU A O 1
ATOM 1511 N N . GLN A 1 194 ? -60.187 1.284 125.203 1.00 72.38 194 GLN A N 1
ATOM 1512 C CA . GLN A 1 194 ? -60.139 2.355 126.204 1.00 72.38 194 GLN A CA 1
ATOM 1513 C C . GLN A 1 194 ? -61.493 2.501 126.920 1.00 72.38 194 GLN A C 1
ATOM 1515 O O . GLN A 1 194 ? -61.539 2.484 128.146 1.00 72.38 194 GLN A O 1
ATOM 1520 N N . SER A 1 195 ? -62.602 2.520 126.171 1.00 74.44 195 SER A N 1
ATOM 1521 C CA . SER A 1 195 ? -63.959 2.555 126.734 1.00 74.44 195 SER A CA 1
ATOM 1522 C C . SER A 1 195 ? -64.255 1.357 127.656 1.00 74.44 195 SER A C 1
ATOM 1524 O O . SER A 1 195 ? -64.747 1.548 128.768 1.00 74.44 195 SER A O 1
ATOM 1526 N N . GLN A 1 196 ? -63.879 0.132 127.264 1.00 68.38 196 GLN A N 1
ATOM 1527 C CA . GLN A 1 196 ? -64.019 -1.059 128.119 1.00 68.38 196 GLN A CA 1
ATOM 1528 C C . GLN A 1 196 ? -63.125 -1.015 129.370 1.00 68.38 196 GLN A C 1
ATOM 1530 O O . GLN A 1 196 ? -63.514 -1.511 130.425 1.00 68.38 196 GLN A O 1
ATOM 1535 N N . ILE A 1 197 ? -61.935 -0.419 129.275 1.00 67.62 197 ILE A N 1
ATOM 1536 C CA . ILE A 1 197 ? -61.030 -0.209 130.413 1.00 67.62 197 ILE A CA 1
ATOM 1537 C C . ILE A 1 197 ? -61.613 0.819 131.391 1.00 67.62 197 ILE A C 1
ATOM 1539 O O . ILE A 1 197 ? -61.474 0.645 132.604 1.00 67.62 197 ILE A O 1
ATOM 1543 N N . ASP A 1 198 ? -62.271 1.864 130.890 1.00 70.12 198 ASP A N 1
ATOM 1544 C CA . ASP A 1 198 ? -62.827 2.936 131.714 1.00 70.12 198 ASP A CA 1
ATOM 1545 C C . ASP A 1 198 ? -64.170 2.605 132.368 1.00 70.12 198 ASP A C 1
ATOM 1547 O O . ASP A 1 198 ? -64.461 3.149 133.433 1.00 70.12 198 ASP A O 1
ATOM 1551 N N . ALA A 1 199 ? -64.917 1.642 131.828 1.00 67.25 199 ALA A N 1
ATOM 1552 C CA . ALA A 1 199 ? -66.131 1.107 132.446 1.00 67.25 199 ALA A CA 1
ATOM 1553 C C . ALA A 1 199 ? -65.877 0.173 133.654 1.00 67.25 199 ALA A C 1
ATOM 1555 O O . ALA A 1 199 ? -66.815 -0.164 134.373 1.00 67.25 199 ALA A O 1
ATOM 1556 N N . LEU A 1 200 ? -64.635 -0.273 133.894 1.00 66.44 200 LEU A N 1
ATOM 1557 C CA . LEU A 1 200 ? -64.323 -1.274 134.927 1.00 66.44 200 LEU A CA 1
ATOM 1558 C C . LEU A 1 200 ? -63.928 -0.672 136.294 1.00 66.44 200 LEU A C 1
ATOM 1560 O O . LEU A 1 200 ? -63.266 0.376 136.338 1.00 66.44 200 LEU A O 1
ATOM 1564 N N . PRO A 1 201 ? -64.216 -1.365 137.419 1.00 63.09 201 PRO A N 1
ATOM 1565 C CA . PRO A 1 201 ? -63.678 -1.030 138.740 1.00 63.09 201 PRO A CA 1
ATOM 1566 C C . PRO A 1 201 ? -62.143 -1.006 138.754 1.00 63.09 201 PRO A C 1
ATOM 1568 O O . PRO A 1 201 ? -61.486 -1.765 138.038 1.00 63.09 201 PRO A O 1
ATOM 1571 N N . LYS A 1 202 ? -61.544 -0.138 139.584 1.00 62.88 202 LYS A N 1
ATOM 1572 C CA . LYS A 1 202 ? -60.080 0.084 139.606 1.00 62.88 202 LYS A CA 1
ATOM 1573 C C . LYS A 1 202 ? -59.268 -1.187 139.917 1.00 62.88 202 LYS A C 1
ATOM 1575 O O . LYS A 1 202 ? -58.151 -1.305 139.419 1.00 62.88 202 LYS A O 1
ATOM 1580 N N . SER A 1 203 ? -59.836 -2.127 140.674 1.00 61.19 203 SER A N 1
ATOM 1581 C CA . SER A 1 203 ? -59.290 -3.460 140.979 1.00 61.19 203 SER A CA 1
ATOM 1582 C C . SER A 1 203 ? -58.999 -4.292 139.724 1.00 61.19 203 SER A C 1
ATOM 1584 O O . SER A 1 203 ? -57.894 -4.804 139.539 1.00 61.19 203 SER A O 1
ATOM 1586 N N . ASP A 1 204 ? -59.979 -4.401 138.828 1.00 61.81 204 ASP A N 1
ATOM 1587 C CA . ASP A 1 204 ? -60.005 -5.443 137.795 1.00 61.81 204 ASP A CA 1
ATOM 1588 C C . ASP A 1 204 ? -59.407 -4.996 136.460 1.00 61.81 204 ASP A C 1
ATOM 1590 O O . ASP A 1 204 ? -58.991 -5.829 135.646 1.00 61.81 204 ASP A O 1
ATOM 1594 N N . ARG A 1 205 ? -59.254 -3.676 136.263 1.00 65.25 205 ARG A N 1
ATOM 1595 C CA . ARG A 1 205 ? -58.620 -3.069 135.076 1.00 65.25 205 ARG A CA 1
ATOM 1596 C C . ARG A 1 205 ? -57.290 -3.731 134.705 1.00 65.25 205 ARG A C 1
ATOM 1598 O O . ARG A 1 205 ? -57.016 -3.901 133.520 1.00 65.25 205 ARG A O 1
ATOM 1605 N N . LYS A 1 206 ? -56.462 -4.131 135.681 1.00 66.50 206 LYS A N 1
ATOM 1606 C CA . LYS A 1 206 ? -55.149 -4.757 135.419 1.00 66.50 206 LYS A CA 1
ATOM 1607 C C . LYS A 1 206 ? -55.280 -6.157 134.796 1.00 66.50 206 LYS A C 1
ATOM 1609 O O . LYS A 1 206 ? -54.532 -6.481 133.877 1.00 66.50 206 LYS A O 1
ATOM 1614 N N . LYS A 1 207 ? -56.256 -6.959 135.241 1.00 66.50 207 LYS A N 1
ATOM 1615 C CA . LYS A 1 207 ? -56.501 -8.331 134.756 1.00 66.50 207 LYS A CA 1
ATOM 1616 C C . LYS A 1 207 ? -57.269 -8.333 133.428 1.00 66.50 207 LYS A C 1
ATOM 1618 O O . LYS A 1 207 ? -56.923 -9.082 132.516 1.00 66.50 207 LYS A O 1
ATOM 1623 N N . ALA A 1 208 ? -58.240 -7.427 133.279 1.00 65.19 208 ALA A N 1
ATOM 1624 C CA . ALA A 1 208 ? -58.969 -7.222 132.029 1.00 65.19 208 ALA A CA 1
ATOM 1625 C C . ALA A 1 208 ? -58.048 -6.767 130.883 1.00 65.19 208 ALA A C 1
ATOM 1627 O O . ALA A 1 208 ? -58.095 -7.356 129.802 1.00 65.19 208 ALA A O 1
ATOM 1628 N N . LYS A 1 209 ? -57.147 -5.798 131.133 1.00 65.56 209 LYS A N 1
ATOM 1629 C CA . LYS A 1 209 ? -56.143 -5.341 130.152 1.00 65.56 209 LYS A CA 1
ATOM 1630 C C . LYS A 1 209 ? -55.320 -6.498 129.576 1.00 65.56 209 LYS A C 1
ATOM 1632 O O . LYS A 1 209 ? -55.162 -6.557 128.363 1.00 65.56 209 LYS A O 1
ATOM 1637 N N . ALA A 1 210 ? -54.844 -7.431 130.404 1.00 68.12 210 ALA A N 1
ATOM 1638 C CA . ALA A 1 210 ? -54.039 -8.566 129.940 1.00 68.12 210 ALA A CA 1
ATOM 1639 C C . ALA A 1 210 ? -54.820 -9.521 129.010 1.00 68.12 210 ALA A C 1
ATOM 1641 O O . ALA A 1 210 ? -54.320 -9.910 127.955 1.00 68.12 210 ALA A O 1
ATOM 1642 N N . SER A 1 211 ? -56.070 -9.850 129.357 1.00 69.44 211 SER A N 1
ATOM 1643 C CA . SER A 1 211 ? -56.947 -10.694 128.522 1.00 69.44 211 SER A CA 1
ATOM 1644 C C . SER A 1 211 ? -57.285 -10.026 127.179 1.00 69.44 211 SER A C 1
ATOM 1646 O O . SER A 1 211 ? -57.234 -10.657 126.121 1.00 69.44 211 SER A O 1
ATOM 1648 N N . ILE A 1 212 ? -57.553 -8.718 127.216 1.00 68.06 212 ILE A N 1
ATOM 1649 C CA . ILE A 1 212 ? -57.764 -7.869 126.038 1.00 68.06 212 ILE A CA 1
ATOM 1650 C C . ILE A 1 212 ? -56.527 -7.858 125.127 1.00 68.06 212 ILE A C 1
ATOM 1652 O O . ILE A 1 212 ? -56.663 -8.080 123.922 1.00 68.06 212 ILE A O 1
ATOM 1656 N N . TRP A 1 213 ? -55.330 -7.662 125.689 1.00 66.31 213 TRP A N 1
ATOM 1657 C CA . TRP A 1 213 ? -54.074 -7.673 124.934 1.00 66.31 213 TRP A CA 1
ATOM 1658 C C . TRP A 1 213 ? -53.809 -9.031 124.276 1.00 66.31 213 TRP A C 1
ATOM 1660 O O . TRP A 1 213 ? -53.511 -9.067 123.087 1.00 66.31 213 TRP A O 1
ATOM 1670 N N . SER A 1 214 ? -54.028 -10.149 124.974 1.00 71.12 214 SER A N 1
ATOM 1671 C CA . SER A 1 214 ? -53.847 -11.487 124.384 1.00 71.12 214 SER A CA 1
ATOM 1672 C C . SER A 1 214 ? -54.808 -11.771 123.213 1.00 71.12 214 SER A C 1
ATOM 1674 O O . SER A 1 214 ? -54.445 -12.463 122.260 1.00 71.12 214 SER A O 1
ATOM 1676 N N . LYS A 1 215 ? -56.028 -11.210 123.228 1.00 68.69 215 LYS A N 1
ATOM 1677 C CA . LYS A 1 215 ? -56.939 -11.257 122.067 1.00 68.69 215 LYS A CA 1
ATOM 1678 C C . LYS A 1 215 ? -56.467 -10.339 120.935 1.00 68.69 215 LYS A C 1
ATOM 1680 O O . LYS A 1 215 ? -56.426 -10.770 119.786 1.00 68.69 215 LYS A O 1
ATOM 1685 N N . LEU A 1 216 ? -56.061 -9.106 121.253 1.00 66.06 216 LEU A N 1
ATOM 1686 C CA . LEU A 1 216 ? -55.496 -8.152 120.292 1.00 66.06 216 LEU A CA 1
ATOM 1687 C C . LEU A 1 216 ? -54.288 -8.742 119.544 1.00 66.06 216 LEU A C 1
ATOM 1689 O O . LEU A 1 216 ? -54.223 -8.620 118.326 1.00 66.06 216 LEU A O 1
ATOM 1693 N N . GLU A 1 217 ? -53.400 -9.432 120.257 1.00 66.75 217 GLU A N 1
ATOM 1694 C CA . GLU A 1 217 ? -52.179 -10.061 119.739 1.00 66.75 217 GLU A CA 1
ATOM 1695 C C . GLU A 1 217 ? -52.451 -11.268 118.817 1.00 66.75 217 GLU A C 1
ATOM 1697 O O . GLU A 1 217 ? -51.701 -11.537 117.880 1.00 66.75 217 GLU A O 1
ATOM 1702 N N . LYS A 1 218 ? -53.555 -11.997 119.031 1.00 71.50 218 LYS A N 1
ATOM 1703 C CA . LYS A 1 218 ? -54.004 -13.049 118.098 1.00 71.50 218 LYS A CA 1
ATOM 1704 C C . LYS A 1 218 ? -54.621 -12.454 116.825 1.00 71.50 218 LYS A C 1
ATOM 1706 O O . LYS A 1 218 ? -54.483 -13.039 115.750 1.00 71.50 218 LYS A O 1
ATOM 1711 N N . ASP A 1 219 ? -55.242 -11.279 116.932 1.00 67.94 219 ASP A N 1
ATOM 1712 C CA . ASP A 1 219 ? -55.815 -10.539 115.801 1.00 67.94 219 ASP A CA 1
ATOM 1713 C C . ASP A 1 219 ? -54.781 -9.704 115.019 1.00 67.94 219 ASP A C 1
ATOM 1715 O O . ASP A 1 219 ? -55.030 -9.381 113.857 1.00 67.94 219 ASP A O 1
ATOM 1719 N N . THR A 1 220 ? -53.634 -9.331 115.602 1.00 67.62 220 THR A N 1
ATOM 1720 C CA . THR A 1 220 ? -52.476 -8.843 114.826 1.00 67.62 220 THR A CA 1
ATOM 1721 C C . THR A 1 220 ? -51.880 -10.006 114.053 1.00 67.62 220 THR A C 1
ATOM 1723 O O . THR A 1 220 ? -51.990 -10.003 112.835 1.00 67.62 220 THR A O 1
ATOM 1726 N N . LYS A 1 221 ? -51.442 -11.083 114.722 1.00 69.25 221 LYS A N 1
ATOM 1727 C CA . LYS A 1 221 ? -50.748 -12.220 114.081 1.00 69.25 221 LYS A CA 1
ATOM 1728 C C . LYS A 1 221 ? -51.496 -12.819 112.875 1.00 69.25 221 LYS A C 1
ATOM 1730 O O . LYS A 1 221 ? -50.868 -13.205 111.892 1.00 69.25 221 LYS A O 1
ATOM 1735 N N . LYS A 1 222 ? -52.838 -12.849 112.898 1.00 69.94 222 LYS A N 1
ATOM 1736 C CA . LYS A 1 222 ? -53.668 -13.253 111.741 1.00 69.94 222 LYS A CA 1
ATOM 1737 C C . LYS A 1 222 ? -53.752 -12.219 110.608 1.00 69.94 222 LYS A C 1
ATOM 1739 O O . LYS A 1 222 ? -53.912 -12.613 109.455 1.00 69.94 222 LYS A O 1
ATOM 1744 N N . ARG A 1 223 ? -53.693 -10.918 110.908 1.00 68.44 223 ARG A N 1
ATOM 1745 C CA . ARG A 1 223 ? -53.575 -9.856 109.894 1.00 68.44 223 ARG A CA 1
ATOM 1746 C C . ARG A 1 223 ? -52.174 -9.858 109.297 1.00 68.44 223 ARG A C 1
ATOM 1748 O O . ARG A 1 223 ? -52.066 -9.887 108.078 1.00 68.44 223 ARG A O 1
ATOM 1755 N N . ASP A 1 224 ? -51.149 -9.913 110.140 1.00 73.75 224 ASP A N 1
ATOM 1756 C CA . ASP A 1 224 ? -49.734 -9.889 109.763 1.00 73.75 224 ASP A CA 1
ATOM 1757 C C . ASP A 1 224 ? -49.434 -10.991 108.734 1.00 73.75 224 ASP A C 1
ATOM 1759 O O . ASP A 1 224 ? -48.945 -10.694 107.649 1.00 73.75 224 ASP A O 1
ATOM 1763 N N . ALA A 1 225 ? -49.884 -12.229 108.984 1.00 76.00 225 ALA A N 1
ATOM 1764 C CA . ALA A 1 225 ? -49.769 -13.340 108.032 1.00 76.00 225 ALA A CA 1
ATOM 1765 C C . ALA A 1 225 ? -50.399 -13.053 106.649 1.00 76.00 225 ALA A C 1
ATOM 1767 O O . ALA A 1 225 ? -49.833 -13.428 105.622 1.00 76.00 225 ALA A O 1
ATOM 1768 N N . ARG A 1 226 ? -51.545 -12.355 106.595 1.00 77.12 226 ARG A N 1
ATOM 1769 C CA . ARG A 1 226 ? -52.183 -11.956 105.327 1.00 77.12 226 ARG A CA 1
ATOM 1770 C C . ARG A 1 226 ? -51.435 -10.809 104.639 1.00 77.12 226 ARG A C 1
ATOM 1772 O O . ARG A 1 226 ? -51.423 -10.762 103.413 1.00 77.12 226 ARG A O 1
ATOM 1779 N N . PHE A 1 227 ? -50.809 -9.901 105.389 1.00 76.38 227 PHE A N 1
ATOM 1780 C CA . PHE A 1 227 ? -49.928 -8.883 104.809 1.00 76.38 227 PHE A CA 1
ATOM 1781 C C . PHE A 1 227 ? -48.652 -9.505 104.242 1.00 76.38 227 PHE A C 1
ATOM 1783 O O . PHE A 1 227 ? -48.311 -9.198 103.106 1.00 76.38 227 PHE A O 1
ATOM 1790 N N . SER A 1 228 ? -48.005 -10.429 104.961 1.00 82.25 228 SER A N 1
ATOM 1791 C CA . SER A 1 228 ? -46.833 -11.161 104.463 1.00 82.25 228 SER A CA 1
ATOM 1792 C C . SER A 1 228 ? -47.130 -11.909 103.162 1.00 82.25 228 SER A C 1
ATOM 1794 O O . SER A 1 228 ? -46.355 -11.799 102.221 1.00 82.25 228 SER A O 1
ATOM 1796 N N . GLN A 1 229 ? -48.279 -12.589 103.062 1.00 82.50 229 GLN A N 1
ATOM 1797 C CA . GLN A 1 229 ? -48.701 -13.250 101.819 1.00 82.50 229 GLN A CA 1
ATOM 1798 C C . GLN A 1 229 ? -48.866 -12.272 100.647 1.00 82.50 229 GLN A C 1
ATOM 1800 O O . GLN A 1 229 ? -48.488 -12.596 99.526 1.00 82.50 229 GLN A O 1
ATOM 1805 N N . ILE A 1 230 ? -49.422 -11.079 100.881 1.00 80.81 230 ILE A N 1
ATOM 1806 C CA . ILE A 1 230 ? -49.630 -10.083 99.818 1.00 80.81 230 ILE A CA 1
ATOM 1807 C C . ILE A 1 230 ? -48.312 -9.392 99.435 1.00 80.81 230 ILE A C 1
ATOM 1809 O O . ILE A 1 230 ? -48.112 -9.114 98.258 1.00 80.81 230 ILE A O 1
ATOM 1813 N N . LEU A 1 231 ? -47.398 -9.172 100.387 1.00 80.94 231 LEU A N 1
ATOM 1814 C CA . LEU A 1 231 ? -46.050 -8.662 100.114 1.00 80.94 231 LEU A CA 1
ATOM 1815 C C . LEU A 1 231 ? -45.228 -9.665 99.294 1.00 80.94 231 LEU A C 1
ATOM 1817 O O . LEU A 1 231 ? -44.709 -9.285 98.255 1.00 80.94 231 LEU A O 1
ATOM 1821 N N . GLN A 1 232 ? -45.224 -10.950 99.659 1.00 85.81 232 GLN A N 1
ATOM 1822 C CA . GLN A 1 232 ? -44.599 -12.004 98.844 1.00 85.81 232 GLN A CA 1
ATOM 1823 C C . GLN A 1 232 ? -45.194 -12.059 97.429 1.00 85.81 232 GLN A C 1
ATOM 1825 O O . GLN A 1 232 ? -44.474 -12.193 96.443 1.00 85.81 232 GLN A O 1
ATOM 1830 N N . HIS A 1 233 ? -46.517 -11.916 97.302 1.00 82.25 233 HIS A N 1
ATOM 1831 C CA . HIS A 1 233 ? -47.173 -11.909 95.995 1.00 82.25 233 HIS A CA 1
ATOM 1832 C C . HIS A 1 233 ? -46.871 -10.640 95.174 1.00 82.25 233 HIS A C 1
ATOM 1834 O O . HIS A 1 233 ? -46.915 -10.696 93.945 1.00 82.25 233 HIS A O 1
ATOM 1840 N N . TYR A 1 234 ? -46.558 -9.519 95.835 1.00 84.38 234 TYR A N 1
ATOM 1841 C CA . TYR A 1 234 ? -46.060 -8.295 95.208 1.00 84.38 234 TYR A CA 1
ATOM 1842 C C . TYR A 1 234 ? -44.605 -8.461 94.748 1.00 84.38 234 TYR A C 1
ATOM 1844 O O . TYR A 1 234 ? -44.328 -8.212 93.584 1.00 84.38 234 TYR A O 1
ATOM 1852 N N . GLU A 1 235 ? -43.707 -8.961 95.604 1.00 86.56 235 GLU A N 1
ATOM 1853 C CA . GLU A 1 235 ? -42.293 -9.227 95.277 1.00 86.56 235 GLU A CA 1
ATOM 1854 C C . GLU A 1 235 ? -42.157 -10.170 94.065 1.00 86.56 235 GLU A C 1
ATOM 1856 O O . GLU A 1 235 ? -41.345 -9.933 93.171 1.00 86.56 235 GLU A O 1
ATOM 1861 N N . ILE A 1 236 ? -43.007 -11.202 93.981 1.00 87.25 236 ILE A N 1
ATOM 1862 C CA . ILE A 1 236 ? -43.067 -12.115 92.827 1.00 87.25 236 ILE A CA 1
ATOM 1863 C C . ILE A 1 236 ? -43.526 -11.387 91.551 1.00 87.25 236 ILE A C 1
ATOM 1865 O O . ILE A 1 236 ? -42.931 -11.589 90.492 1.00 87.25 236 ILE A O 1
ATOM 1869 N N . LEU A 1 237 ? -44.557 -10.535 91.628 1.00 83.12 237 LEU A N 1
ATOM 1870 C CA . LEU A 1 237 ? -45.046 -9.762 90.475 1.00 83.12 237 LEU A CA 1
ATOM 1871 C C . LEU A 1 237 ? -44.048 -8.679 90.034 1.00 83.12 237 LEU A C 1
ATOM 1873 O O . LEU A 1 237 ? -43.893 -8.446 88.840 1.00 83.12 237 LEU A O 1
ATOM 1877 N N . GLU A 1 238 ? -43.346 -8.043 90.971 1.00 84.62 238 GLU A N 1
ATOM 1878 C CA . GLU A 1 238 ? -42.302 -7.050 90.705 1.00 84.62 238 GLU A CA 1
ATOM 1879 C C . GLU A 1 238 ? -41.071 -7.704 90.054 1.00 84.62 238 GLU A C 1
ATOM 1881 O O . GLU A 1 238 ? -40.543 -7.187 89.069 1.00 84.62 238 GLU A O 1
ATOM 1886 N N . GLY A 1 239 ? -40.676 -8.899 90.512 1.00 85.75 239 GLY A N 1
ATOM 1887 C CA . GLY A 1 239 ? -39.667 -9.727 89.846 1.00 85.75 239 GLY A CA 1
ATOM 1888 C C . GLY A 1 239 ? -40.058 -10.094 88.410 1.00 85.75 239 GLY A C 1
ATOM 1889 O O . GLY A 1 239 ? -39.295 -9.835 87.478 1.00 85.75 239 GLY A O 1
ATOM 1890 N N . GLN A 1 240 ? -41.275 -10.616 88.211 1.00 85.19 240 GLN A N 1
ATOM 1891 C CA . GLN A 1 240 ? -41.808 -10.958 86.883 1.00 85.19 240 GLN A CA 1
ATOM 1892 C C . GLN A 1 240 ? -41.938 -9.737 85.961 1.00 85.19 240 GLN A C 1
ATOM 1894 O O . GLN A 1 240 ? -41.698 -9.847 84.756 1.00 85.19 240 GLN A O 1
ATOM 1899 N N . TYR A 1 241 ? -42.291 -8.569 86.504 1.00 85.62 241 TYR A N 1
ATOM 1900 C CA . TYR A 1 241 ? -42.326 -7.311 85.763 1.00 85.62 241 TYR A CA 1
ATOM 1901 C C . TYR A 1 241 ? -40.921 -6.909 85.302 1.00 85.62 241 TYR A C 1
ATOM 1903 O O . TYR A 1 241 ? -40.717 -6.694 84.110 1.00 85.62 241 TYR A O 1
ATOM 1911 N N . ASN A 1 242 ? -39.937 -6.885 86.205 1.00 88.44 242 ASN A N 1
ATOM 1912 C CA . ASN A 1 242 ? -38.559 -6.502 85.884 1.00 88.44 242 ASN A CA 1
ATOM 1913 C C . ASN A 1 242 ? -37.901 -7.458 84.868 1.00 88.44 242 ASN A C 1
ATOM 1915 O O . ASN A 1 242 ? -37.215 -7.010 83.950 1.00 88.44 242 ASN A O 1
ATOM 1919 N N . GLU A 1 243 ? -38.162 -8.765 84.965 1.00 89.75 243 GLU A N 1
ATOM 1920 C CA . GLU A 1 243 ? -37.724 -9.753 83.967 1.00 89.75 243 GLU A CA 1
ATOM 1921 C C . GLU A 1 243 ? -38.431 -9.557 82.607 1.00 89.75 243 GLU A C 1
ATOM 1923 O O . GLU A 1 243 ? -37.804 -9.665 81.548 1.00 89.75 243 GLU A O 1
ATOM 1928 N N . SER A 1 244 ? -39.713 -9.176 82.615 1.00 82.56 244 SER A N 1
ATOM 1929 C CA . SER A 1 244 ? -40.475 -8.843 81.399 1.00 82.56 244 SER A CA 1
ATOM 1930 C C . SER A 1 244 ? -40.018 -7.532 80.740 1.00 82.56 244 SER A C 1
ATOM 1932 O O . SER A 1 244 ? -40.027 -7.438 79.513 1.00 82.56 244 SER A O 1
ATOM 1934 N N . VAL A 1 245 ? -39.586 -6.530 81.519 1.00 88.00 245 VAL A N 1
ATOM 1935 C CA . VAL A 1 245 ? -38.957 -5.301 80.997 1.00 88.00 245 VAL A CA 1
ATOM 1936 C C . VAL A 1 245 ? -37.626 -5.646 80.338 1.00 88.00 245 VAL A C 1
ATOM 1938 O O . VAL A 1 245 ? -37.432 -5.348 79.162 1.00 88.00 245 VAL A O 1
ATOM 1941 N N . LYS A 1 246 ? -36.742 -6.353 81.050 1.00 91.62 246 LYS A N 1
ATOM 1942 C CA . LYS A 1 246 ? -35.414 -6.699 80.533 1.00 91.62 246 LYS A CA 1
ATOM 1943 C C . LYS A 1 246 ? -35.491 -7.529 79.247 1.00 91.62 246 LYS A C 1
ATOM 1945 O O . LYS A 1 246 ? -34.826 -7.219 78.265 1.00 91.62 246 LYS A O 1
ATOM 1950 N N . THR A 1 247 ? -36.362 -8.540 79.205 1.00 85.06 247 THR A N 1
ATOM 1951 C CA . THR A 1 247 ? -36.554 -9.355 77.991 1.00 85.06 247 THR A CA 1
ATOM 1952 C C . THR A 1 247 ? -37.193 -8.582 76.831 1.00 85.06 247 THR A C 1
ATOM 1954 O O . THR A 1 247 ? -36.951 -8.931 75.675 1.00 85.06 247 THR A O 1
ATOM 1957 N N . ARG A 1 248 ? -37.958 -7.509 77.090 1.00 87.44 248 ARG A N 1
ATOM 1958 C CA . ARG A 1 248 ? -38.409 -6.561 76.054 1.00 87.44 248 ARG A CA 1
ATOM 1959 C C . ARG A 1 248 ? -37.227 -5.765 75.488 1.00 87.44 248 ARG A C 1
ATOM 1961 O O . ARG A 1 248 ? -37.085 -5.707 74.271 1.00 87.44 248 ARG A O 1
ATOM 1968 N N . GLU A 1 249 ? -36.359 -5.225 76.340 1.00 91.44 249 GLU A N 1
ATOM 1969 C CA . GLU A 1 249 ? -35.165 -4.456 75.943 1.00 91.44 249 GLU A CA 1
ATOM 1970 C C . GLU A 1 249 ? -34.133 -5.318 75.180 1.00 91.44 249 GLU A C 1
ATOM 1972 O O . GLU A 1 249 ? -33.600 -4.903 74.145 1.00 91.44 249 GLU A O 1
ATOM 1977 N N . ASP A 1 250 ? -33.905 -6.561 75.616 1.00 90.94 250 ASP A N 1
ATOM 1978 C CA . ASP A 1 250 ? -33.039 -7.529 74.928 1.00 90.94 250 ASP A CA 1
ATOM 1979 C C . ASP A 1 250 ? -33.587 -7.909 73.532 1.00 90.94 250 ASP A C 1
ATOM 1981 O O . ASP A 1 250 ? -32.819 -8.063 72.575 1.00 90.94 250 ASP A O 1
ATOM 1985 N N . LEU A 1 251 ? -34.916 -7.999 73.371 1.00 88.69 251 LEU A N 1
ATOM 1986 C CA . LEU A 1 251 ? -35.574 -8.223 72.074 1.00 88.69 251 LEU A CA 1
ATOM 1987 C C . LEU A 1 251 ? -35.555 -6.973 71.181 1.00 88.69 251 LEU A C 1
ATOM 1989 O O . LEU A 1 251 ? -35.310 -7.089 69.980 1.00 88.69 251 LEU A O 1
ATOM 1993 N N . GLU A 1 252 ? -35.775 -5.785 71.743 1.00 89.69 252 GLU A N 1
ATOM 1994 C CA . GLU A 1 252 ? -35.774 -4.510 71.016 1.00 89.69 252 GLU A CA 1
ATOM 1995 C C . GLU A 1 252 ? -34.366 -4.162 70.498 1.00 89.69 252 GLU A C 1
ATOM 1997 O O . GLU A 1 252 ? -34.202 -3.848 69.317 1.00 89.69 252 GLU A O 1
ATOM 2002 N N . THR A 1 253 ? -33.321 -4.357 71.312 1.00 92.19 253 THR A N 1
ATOM 2003 C CA . THR A 1 253 ? -31.923 -4.204 70.862 1.00 92.19 253 THR A CA 1
ATOM 2004 C C . THR A 1 253 ? -31.471 -5.307 69.899 1.00 92.19 253 THR A C 1
ATOM 2006 O O . THR A 1 253 ? -30.572 -5.096 69.087 1.00 92.19 253 THR A O 1
ATOM 2009 N N . SER A 1 254 ? -32.079 -6.495 69.944 1.00 89.81 254 SER A N 1
ATOM 2010 C CA . SER A 1 254 ? -31.870 -7.534 68.924 1.00 89.81 254 SER A CA 1
ATOM 2011 C C . SER A 1 254 ? -32.544 -7.181 67.591 1.00 89.81 254 SER A C 1
ATOM 2013 O O . SER A 1 254 ? -31.989 -7.460 66.525 1.00 89.81 254 SER A O 1
ATOM 2015 N N . LEU A 1 255 ? -33.706 -6.520 67.635 1.00 87.75 255 LEU A N 1
ATOM 2016 C CA . LEU A 1 255 ? -34.445 -6.042 66.462 1.00 87.75 255 LEU A CA 1
ATOM 2017 C C . LEU A 1 255 ? -33.766 -4.877 65.740 1.00 87.75 255 LEU A C 1
ATOM 2019 O O . LEU A 1 255 ? -33.801 -4.842 64.511 1.00 87.75 255 LEU A O 1
ATOM 2023 N N . THR A 1 256 ? -33.142 -3.942 66.460 1.00 90.38 256 THR A N 1
ATOM 2024 C CA . THR A 1 256 ? -32.350 -2.874 65.826 1.00 90.38 256 THR A CA 1
ATOM 2025 C C . THR A 1 256 ? -31.109 -3.451 65.152 1.00 90.38 256 THR A C 1
ATOM 2027 O O . THR A 1 256 ? -30.978 -3.321 63.939 1.00 90.38 256 THR A O 1
ATOM 2030 N N . ARG A 1 257 ? -30.284 -4.229 65.872 1.00 91.38 257 ARG A N 1
ATOM 2031 C CA . ARG A 1 257 ? -29.085 -4.892 65.311 1.00 91.38 257 ARG A CA 1
ATOM 2032 C C . ARG A 1 257 ? -29.375 -5.669 64.020 1.00 91.38 257 ARG A C 1
ATOM 2034 O O . ARG A 1 257 ? -28.664 -5.500 63.032 1.00 91.38 257 ARG A O 1
ATOM 2041 N N . THR A 1 258 ? -30.421 -6.500 64.011 1.00 87.88 258 THR A N 1
ATOM 2042 C CA . THR A 1 258 ? -30.791 -7.303 62.827 1.00 87.88 258 THR A CA 1
ATOM 2043 C C . THR A 1 258 ? -31.342 -6.460 61.674 1.00 87.88 258 THR A C 1
ATOM 2045 O O . THR A 1 258 ? -31.117 -6.807 60.516 1.00 87.88 258 THR A O 1
ATOM 2048 N N . ARG A 1 259 ? -31.999 -5.328 61.957 1.00 89.38 259 ARG A N 1
ATOM 2049 C CA . ARG A 1 259 ? -32.440 -4.357 60.942 1.00 89.38 259 ARG A CA 1
ATOM 2050 C C . ARG A 1 259 ? -31.264 -3.594 60.328 1.00 89.38 259 ARG A C 1
ATOM 2052 O O . ARG A 1 259 ? -31.200 -3.468 59.109 1.00 89.38 259 ARG A O 1
ATOM 2059 N N . ASP A 1 260 ? -30.328 -3.142 61.156 1.00 88.62 260 ASP A N 1
ATOM 2060 C CA . ASP A 1 260 ? -29.152 -2.370 60.738 1.00 88.62 260 ASP A CA 1
ATOM 2061 C C . ASP A 1 260 ? -28.133 -3.241 59.984 1.00 88.62 260 ASP A C 1
ATOM 2063 O O . ASP A 1 260 ? -27.344 -2.749 59.178 1.00 88.62 260 ASP A O 1
ATOM 2067 N N . GLU A 1 261 ? -28.117 -4.552 60.231 1.00 88.94 261 GLU A N 1
ATOM 2068 C CA . GLU A 1 261 ? -27.359 -5.513 59.426 1.00 88.94 261 GLU A CA 1
ATOM 2069 C C . GLU A 1 261 ? -28.028 -5.817 58.080 1.00 88.94 261 GLU A C 1
ATOM 2071 O O . GLU A 1 261 ? -27.331 -5.854 57.067 1.00 88.94 261 GLU A O 1
ATOM 2076 N N . LEU A 1 262 ? -29.360 -5.955 58.038 1.00 84.44 262 LEU A N 1
ATOM 2077 C CA . LEU A 1 262 ? -30.093 -6.101 56.775 1.00 84.44 262 LEU A CA 1
ATOM 2078 C C . LEU A 1 262 ? -29.908 -4.874 55.874 1.00 84.44 262 LEU A C 1
ATOM 2080 O O . LEU A 1 262 ? -29.518 -5.039 54.725 1.00 84.44 262 LEU A O 1
ATOM 2084 N N . GLY A 1 263 ? -30.062 -3.657 56.407 1.00 86.81 263 GLY A N 1
ATOM 2085 C CA . GLY A 1 263 ? -29.844 -2.425 55.639 1.00 86.81 263 GLY A CA 1
ATOM 2086 C C . GLY A 1 263 ? -28.410 -2.280 55.109 1.00 86.81 263 GLY A C 1
ATOM 2087 O O . GLY A 1 263 ? -28.210 -1.853 53.975 1.00 86.81 263 GLY A O 1
ATOM 2088 N N . ARG A 1 264 ? -27.394 -2.704 55.880 1.00 89.38 264 ARG A N 1
ATOM 2089 C CA . ARG A 1 264 ? -26.003 -2.762 55.387 1.00 89.38 264 ARG A CA 1
ATOM 2090 C C . ARG A 1 264 ? -25.834 -3.785 54.261 1.00 89.38 264 ARG A C 1
ATOM 2092 O O . ARG A 1 264 ? -25.198 -3.462 53.263 1.00 89.38 264 ARG A O 1
ATOM 2099 N N . LYS A 1 265 ? -26.429 -4.977 54.390 1.00 87.38 265 LYS A N 1
ATOM 2100 C CA . LYS A 1 265 ? -26.382 -6.020 53.352 1.00 87.38 265 LYS A CA 1
ATOM 2101 C C . LYS A 1 265 ? -27.156 -5.643 52.087 1.00 87.38 265 LYS A C 1
ATOM 2103 O O . LYS A 1 265 ? -26.723 -6.005 51.000 1.00 87.38 265 LYS A O 1
ATOM 2108 N N . GLU A 1 266 ? -28.245 -4.886 52.198 1.00 88.00 266 GLU A N 1
ATOM 2109 C CA . GLU A 1 266 ? -28.963 -4.322 51.048 1.00 88.00 266 GLU A CA 1
ATOM 2110 C C . GLU A 1 266 ? -28.073 -3.342 50.265 1.00 88.00 266 GLU A C 1
ATOM 2112 O O . GLU A 1 266 ? -27.935 -3.493 49.050 1.00 88.00 266 GLU A O 1
ATOM 2117 N N . VAL A 1 267 ? -27.394 -2.410 50.952 1.00 90.56 267 VAL A N 1
ATOM 2118 C CA . VAL A 1 267 ? -26.451 -1.465 50.320 1.00 90.56 267 VAL A CA 1
ATOM 2119 C C . VAL A 1 267 ? -25.271 -2.197 49.669 1.00 90.56 267 VAL A C 1
ATOM 2121 O O . VAL A 1 267 ? -24.986 -1.970 48.494 1.00 90.56 267 VAL A O 1
ATOM 2124 N N . GLU A 1 268 ? -24.635 -3.125 50.386 1.00 90.81 268 GLU A N 1
ATOM 2125 C CA . GLU A 1 268 ? -23.534 -3.962 49.879 1.00 90.81 268 GLU A CA 1
ATOM 2126 C C . GLU A 1 268 ? -23.945 -4.752 48.621 1.00 90.81 268 GLU A C 1
ATOM 2128 O O . GLU A 1 268 ? -23.200 -4.830 47.643 1.00 90.81 268 GLU A O 1
ATOM 2133 N N . ASN A 1 269 ? -25.171 -5.282 48.596 1.00 83.81 269 ASN A N 1
ATOM 2134 C CA . ASN A 1 269 ? -25.701 -5.997 47.441 1.00 83.81 269 ASN A CA 1
ATOM 2135 C C . ASN A 1 269 ? -26.019 -5.056 46.260 1.00 83.81 269 ASN A C 1
ATOM 2137 O O . ASN A 1 269 ? -25.893 -5.475 45.108 1.00 83.81 269 ASN A O 1
ATOM 2141 N N . THR A 1 270 ? -26.389 -3.789 46.503 1.00 88.25 270 THR A N 1
ATOM 2142 C CA . THR A 1 270 ? -26.514 -2.786 45.426 1.00 88.25 270 THR A CA 1
ATOM 2143 C C . THR A 1 270 ? -25.163 -2.378 44.840 1.00 88.25 270 THR A C 1
ATOM 2145 O O . THR A 1 270 ? -25.027 -2.403 43.618 1.00 88.25 270 THR A O 1
ATOM 2148 N N . THR A 1 271 ? -24.137 -2.120 45.659 1.00 93.06 271 THR A N 1
ATOM 2149 C CA . THR A 1 271 ? -22.802 -1.755 45.149 1.00 93.06 271 THR A CA 1
ATOM 2150 C C . THR A 1 271 ? -22.161 -2.902 44.367 1.00 93.06 271 THR A C 1
ATOM 2152 O O . THR A 1 271 ? -21.654 -2.684 43.271 1.00 93.06 271 THR A O 1
ATOM 2155 N N . LEU A 1 272 ? -22.281 -4.149 44.842 1.00 89.69 272 LEU A N 1
ATOM 2156 C CA . LEU A 1 272 ? -21.791 -5.327 44.110 1.00 89.69 272 LEU A CA 1
ATOM 2157 C C . LEU A 1 272 ? -22.507 -5.530 42.760 1.00 89.69 272 LEU A C 1
ATOM 2159 O O . LEU A 1 272 ? -21.890 -5.986 41.795 1.00 89.69 272 LEU A O 1
ATOM 2163 N N . LYS A 1 273 ? -23.794 -5.169 42.651 1.00 91.62 273 LYS A N 1
ATOM 2164 C CA . LYS A 1 273 ? -24.524 -5.177 41.369 1.00 91.62 273 LYS A CA 1
ATOM 2165 C C . LYS A 1 273 ? -24.003 -4.106 40.413 1.00 91.62 273 LYS A C 1
ATOM 2167 O O . LYS A 1 273 ? -23.805 -4.408 39.237 1.00 91.62 273 LYS A O 1
ATOM 2172 N N . GLU A 1 274 ? -23.758 -2.891 40.898 1.00 93.38 274 GLU A N 1
ATOM 2173 C CA . GLU A 1 274 ? -23.186 -1.800 40.098 1.00 93.38 274 GLU A CA 1
ATOM 2174 C C . GLU A 1 274 ? -21.772 -2.144 39.603 1.00 93.38 274 GLU A C 1
ATOM 2176 O O . GLU A 1 274 ? -21.482 -1.977 38.417 1.00 93.38 274 GLU A O 1
ATOM 2181 N N . GLU A 1 275 ? -20.927 -2.731 40.455 1.00 93.75 275 GLU A N 1
ATOM 2182 C CA . GLU A 1 275 ? -19.605 -3.249 40.077 1.00 93.75 275 GLU A CA 1
ATOM 2183 C C . GLU A 1 275 ? -19.695 -4.361 39.020 1.00 93.75 275 GLU A C 1
ATOM 2185 O O . GLU A 1 275 ? -18.981 -4.319 38.016 1.00 93.75 275 GLU A O 1
ATOM 2190 N N . CYS A 1 276 ? -20.611 -5.325 39.180 1.00 89.69 276 CYS A N 1
ATOM 2191 C CA . CYS A 1 276 ? -20.824 -6.389 38.194 1.00 89.69 276 CYS A CA 1
ATOM 2192 C C . CYS A 1 276 ? -21.297 -5.848 36.834 1.00 89.69 276 CYS A C 1
ATOM 2194 O O . CYS A 1 276 ? -20.835 -6.318 35.788 1.00 89.69 276 CYS A O 1
ATOM 2196 N N . VAL A 1 277 ? -22.188 -4.850 36.820 1.00 93.31 277 VAL A N 1
ATOM 2197 C CA . VAL A 1 277 ? -22.639 -4.184 35.586 1.00 93.31 277 VAL A CA 1
ATOM 2198 C C . VAL A 1 277 ? -21.493 -3.393 34.952 1.00 93.31 277 VAL A C 1
ATOM 2200 O O . VAL A 1 277 ? -21.239 -3.552 33.759 1.00 93.31 277 VAL A O 1
ATOM 2203 N N . SER A 1 278 ? -20.751 -2.612 35.741 1.00 94.88 278 SER A N 1
ATOM 2204 C CA . SER A 1 278 ? -19.588 -1.836 35.289 1.00 94.88 278 SER A CA 1
ATOM 2205 C C . SER A 1 278 ? -18.513 -2.731 34.657 1.00 94.88 278 SER A C 1
ATOM 2207 O O . SER A 1 278 ? -18.083 -2.497 33.525 1.00 94.88 278 SER A O 1
ATOM 2209 N N . MET A 1 279 ? -18.154 -3.833 35.324 1.00 94.81 279 MET A N 1
ATOM 2210 C CA . MET A 1 279 ? -17.207 -4.820 34.801 1.00 94.81 279 MET A CA 1
ATOM 2211 C C . MET A 1 279 ? -17.732 -5.510 33.534 1.00 94.81 279 MET A C 1
ATOM 2213 O O . MET A 1 279 ? -16.973 -5.695 32.583 1.00 94.81 279 MET A O 1
ATOM 2217 N N . THR A 1 280 ? -19.032 -5.819 33.461 1.00 95.00 280 THR A N 1
ATOM 2218 C CA . THR A 1 280 ? -19.654 -6.388 32.252 1.00 95.00 280 THR A CA 1
ATOM 2219 C C . THR A 1 280 ? -19.582 -5.421 31.065 1.00 95.00 280 THR A C 1
ATOM 2221 O O . THR A 1 280 ? -19.218 -5.832 29.963 1.00 95.00 280 THR A O 1
ATOM 2224 N N . VAL A 1 281 ? -19.877 -4.133 31.276 1.00 94.44 281 VAL A N 1
ATOM 2225 C CA . VAL A 1 281 ? -19.774 -3.085 30.243 1.00 94.44 281 VAL A CA 1
ATOM 2226 C C . VAL A 1 281 ? -18.319 -2.887 29.805 1.00 94.44 281 VAL A C 1
ATOM 2228 O O . VAL A 1 281 ? -18.048 -2.819 28.606 1.00 94.44 281 VAL A O 1
ATOM 2231 N N . SER A 1 282 ? -17.374 -2.876 30.748 1.00 95.56 282 SER A N 1
ATOM 2232 C CA . SER A 1 282 ? -15.935 -2.798 30.466 1.00 95.56 282 SER A CA 1
ATOM 2233 C C . SER A 1 282 ? -15.459 -3.970 29.592 1.00 95.56 282 SER A C 1
ATOM 2235 O O . SER A 1 282 ? -14.882 -3.759 28.524 1.00 95.56 282 SER A O 1
ATOM 2237 N N . MET A 1 283 ? -15.812 -5.210 29.957 1.00 94.81 283 MET A N 1
ATOM 2238 C CA . MET A 1 283 ? -15.505 -6.403 29.156 1.00 94.81 283 MET A CA 1
ATOM 2239 C C . MET A 1 283 ? -16.133 -6.361 27.755 1.00 94.81 283 MET A C 1
ATOM 2241 O O . MET A 1 283 ? -15.508 -6.800 26.788 1.00 94.81 283 MET A O 1
ATOM 2245 N N . GLN A 1 284 ? -17.355 -5.835 27.614 1.00 95.56 284 GLN A N 1
ATOM 2246 C CA . GLN A 1 284 ? -17.987 -5.654 26.303 1.00 95.56 284 GLN A CA 1
ATOM 2247 C C . GLN A 1 284 ? -17.251 -4.608 25.454 1.00 95.56 284 GLN A C 1
ATOM 2249 O O . GLN A 1 284 ? -17.020 -4.859 24.270 1.00 95.56 284 GLN A O 1
ATOM 2254 N N . LYS A 1 285 ? -16.820 -3.487 26.049 1.00 95.88 285 LYS A N 1
ATOM 2255 C CA . LYS A 1 285 ? -16.034 -2.446 25.371 1.00 95.88 285 LYS A CA 1
ATOM 2256 C C . LYS A 1 285 ? -14.703 -2.999 24.856 1.00 95.88 285 LYS A C 1
ATOM 2258 O O . LYS A 1 285 ? -14.461 -2.944 23.654 1.00 95.88 285 LYS A O 1
ATOM 2263 N N . SER A 1 286 ? -13.907 -3.643 25.710 1.00 94.44 286 SER A N 1
ATOM 2264 C CA . SER A 1 286 ? -12.621 -4.222 25.290 1.00 94.44 286 SER A CA 1
ATOM 2265 C C . SER A 1 286 ? -12.762 -5.379 24.298 1.00 94.44 286 SER A C 1
ATOM 2267 O O . SER A 1 286 ? -11.892 -5.575 23.450 1.00 94.44 286 SER A O 1
ATOM 2269 N N . ARG A 1 287 ? -13.886 -6.108 24.312 1.00 97.06 287 ARG A N 1
ATOM 2270 C CA . ARG A 1 287 ? -14.206 -7.086 23.260 1.00 97.06 287 ARG A CA 1
ATOM 2271 C C . ARG A 1 287 ? -14.483 -6.422 21.905 1.00 97.06 287 ARG A C 1
ATOM 2273 O O . ARG A 1 287 ? -14.111 -6.995 20.883 1.00 97.06 287 ARG A O 1
ATOM 2280 N N . LEU A 1 288 ? -15.130 -5.256 21.874 1.00 96.31 288 LEU A N 1
ATOM 2281 C CA . LEU A 1 288 ? -15.349 -4.498 20.637 1.00 96.31 288 LEU A CA 1
ATOM 2282 C C . LEU A 1 288 ? -14.034 -3.908 20.109 1.00 96.31 288 LEU A C 1
ATOM 2284 O O . LEU A 1 288 ? -13.730 -4.099 18.936 1.00 96.31 288 LEU A O 1
ATOM 2288 N N . GLU A 1 289 ? -13.222 -3.309 20.982 1.00 96.06 289 GLU A N 1
ATOM 2289 C CA . GLU A 1 289 ? -11.885 -2.780 20.655 1.00 96.06 289 GLU A CA 1
ATOM 2290 C C . GLU A 1 289 ? -10.965 -3.874 20.080 1.00 96.06 289 GLU A C 1
ATOM 2292 O O . GLU A 1 289 ? -10.297 -3.674 19.065 1.00 96.06 289 GLU A O 1
ATOM 2297 N N . PHE A 1 290 ? -10.992 -5.079 20.662 1.00 96.50 290 PHE A N 1
ATOM 2298 C CA . PHE A 1 290 ? -10.280 -6.243 20.127 1.00 96.50 290 PHE A CA 1
ATOM 2299 C C . PHE A 1 290 ? -10.786 -6.662 18.735 1.00 9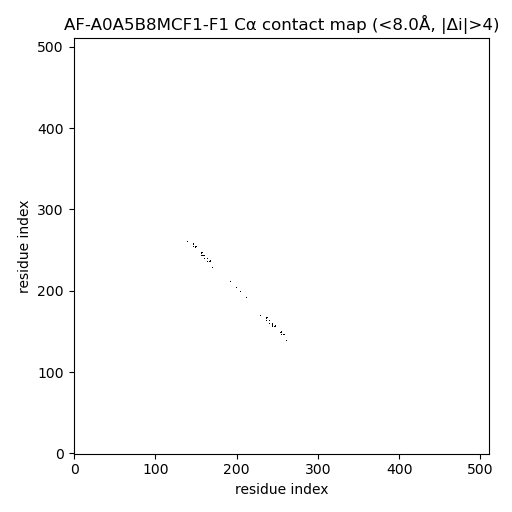6.50 290 PHE A C 1
ATOM 2301 O O . PHE A 1 290 ? -9.986 -6.941 17.843 1.00 96.50 290 PHE A O 1
ATOM 2308 N N . LEU A 1 291 ? -12.106 -6.691 18.518 1.00 96.25 291 LEU A N 1
ATOM 2309 C CA . LEU A 1 291 ? -12.695 -7.036 17.217 1.00 96.25 291 LEU A CA 1
ATOM 2310 C C . LEU A 1 291 ? -12.417 -5.978 16.138 1.00 96.25 291 LEU A C 1
ATOM 2312 O O . LEU A 1 291 ? -12.333 -6.325 14.960 1.00 96.25 291 LEU A O 1
ATOM 2316 N N . GLU A 1 292 ? -12.268 -4.712 16.518 1.00 96.69 292 GLU A N 1
ATOM 2317 C CA . GLU A 1 292 ? -11.854 -3.628 15.627 1.00 96.69 292 GLU A CA 1
ATOM 2318 C C . GLU A 1 292 ? -10.367 -3.743 15.264 1.00 96.69 292 GLU A C 1
ATOM 2320 O O . GLU A 1 292 ? -10.032 -3.775 14.081 1.00 96.69 292 GLU A O 1
ATOM 2325 N N . CYS A 1 293 ? -9.491 -3.964 16.250 1.00 96.00 293 CYS A N 1
ATOM 2326 C CA . CYS A 1 293 ? -8.072 -4.258 16.026 1.00 96.00 293 CYS A CA 1
ATOM 2327 C C . CYS A 1 293 ? -7.868 -5.459 15.077 1.00 96.00 293 CYS A C 1
ATOM 2329 O O . CYS A 1 293 ? -7.096 -5.381 14.120 1.00 96.00 293 CYS A O 1
ATOM 2331 N N . MET A 1 294 ? -8.630 -6.543 15.267 1.00 97.25 294 MET A N 1
ATOM 2332 C CA . MET A 1 294 ? -8.594 -7.723 14.393 1.00 97.25 294 MET A CA 1
ATOM 2333 C C . MET A 1 294 ? -9.039 -7.442 12.946 1.00 97.25 294 MET A C 1
ATOM 2335 O O . MET A 1 294 ? -8.538 -8.099 12.032 1.00 97.25 294 MET A O 1
ATOM 2339 N N . LYS A 1 295 ? -9.941 -6.477 12.708 1.00 97.00 295 LYS A N 1
ATOM 2340 C CA . LYS A 1 295 ? -10.282 -6.025 11.345 1.00 97.00 295 LYS A CA 1
ATOM 2341 C C . LYS A 1 295 ? -9.137 -5.224 10.736 1.00 97.00 295 LYS A C 1
ATOM 2343 O O . LYS A 1 295 ? -8.679 -5.575 9.655 1.00 97.00 295 LYS A O 1
ATOM 2348 N N . SER A 1 296 ? -8.621 -4.232 11.462 1.00 95.88 296 SER A N 1
ATOM 2349 C CA . SER A 1 296 ? -7.508 -3.389 11.009 1.00 95.88 296 SER A CA 1
ATOM 2350 C C . SER A 1 296 ? -6.260 -4.208 10.661 1.00 95.88 296 SER A C 1
ATOM 2352 O O . SER A 1 296 ? -5.610 -3.938 9.655 1.00 95.88 296 SER A O 1
ATOM 2354 N N . LEU A 1 297 ? -5.963 -5.269 11.422 1.00 96.62 297 LEU A N 1
ATOM 2355 C CA . LEU A 1 297 ? -4.908 -6.236 11.092 1.00 96.62 297 LEU A CA 1
ATOM 2356 C C . LEU A 1 297 ? -5.199 -7.028 9.806 1.00 96.62 297 LEU A C 1
ATOM 2358 O O . LEU A 1 297 ? -4.282 -7.296 9.030 1.00 96.62 297 LEU A O 1
ATOM 2362 N N . GLN A 1 298 ? -6.457 -7.400 9.553 1.00 96.50 298 GLN A N 1
ATOM 2363 C CA . GLN A 1 298 ? -6.842 -8.100 8.325 1.00 96.50 298 GLN A CA 1
ATOM 2364 C C . GLN A 1 298 ? -6.762 -7.185 7.093 1.00 96.50 298 GLN A C 1
ATOM 2366 O O . GLN A 1 298 ? -6.309 -7.626 6.038 1.00 96.50 298 GLN A O 1
ATOM 2371 N N . ASP A 1 299 ? -7.153 -5.917 7.222 1.00 96.25 299 ASP A N 1
ATOM 2372 C CA . ASP A 1 299 ? -7.063 -4.929 6.143 1.00 96.25 299 ASP A CA 1
ATOM 2373 C C . ASP A 1 299 ? -5.614 -4.499 5.872 1.00 96.25 299 ASP A C 1
ATOM 2375 O O . ASP A 1 299 ? -5.210 -4.404 4.712 1.00 96.25 299 ASP A O 1
ATOM 2379 N N . LEU A 1 300 ? -4.782 -4.370 6.913 1.00 96.25 300 LEU A N 1
ATOM 2380 C CA . LEU A 1 300 ? -3.335 -4.184 6.764 1.00 96.25 300 LEU A CA 1
ATOM 2381 C C . LEU A 1 300 ? -2.682 -5.371 6.035 1.00 96.25 300 LEU A C 1
ATOM 2383 O O . LEU A 1 300 ? -1.842 -5.160 5.161 1.00 96.25 300 LEU A O 1
ATOM 2387 N N . LYS A 1 301 ? -3.099 -6.611 6.334 1.00 97.06 301 LYS A N 1
ATOM 2388 C CA . LYS A 1 301 ? -2.615 -7.811 5.632 1.00 97.06 301 LYS A CA 1
ATOM 2389 C C . LYS A 1 301 ? -2.981 -7.791 4.144 1.00 97.06 301 LYS A C 1
ATOM 2391 O O . LYS A 1 301 ? -2.094 -7.993 3.322 1.00 97.06 301 LYS A O 1
ATOM 2396 N N . ARG A 1 302 ? -4.233 -7.458 3.797 1.00 94.94 302 ARG A N 1
ATOM 2397 C CA . ARG A 1 302 ? -4.670 -7.277 2.395 1.00 94.94 302 ARG A CA 1
ATOM 2398 C C . ARG A 1 302 ? -3.868 -6.189 1.677 1.00 94.94 302 ARG A C 1
ATOM 2400 O O . ARG A 1 302 ? -3.493 -6.365 0.525 1.00 94.94 302 ARG A O 1
ATOM 2407 N N . SER A 1 303 ? -3.601 -5.074 2.359 1.00 96.19 303 SER A N 1
ATOM 2408 C CA . SER A 1 303 ? -2.814 -3.957 1.821 1.00 96.19 303 SER A CA 1
ATOM 2409 C C . SER A 1 303 ? -1.364 -4.366 1.526 1.00 96.19 303 SER A C 1
ATOM 2411 O O . SER A 1 303 ? -0.838 -4.068 0.455 1.00 96.19 303 SER A O 1
ATOM 2413 N N . HIS A 1 304 ? -0.738 -5.131 2.428 1.00 96.00 304 HIS A N 1
ATOM 2414 C CA . HIS A 1 304 ? 0.587 -5.711 2.196 1.00 96.00 304 HIS A CA 1
ATOM 2415 C C . HIS A 1 304 ? 0.583 -6.713 1.032 1.00 96.00 304 HIS A C 1
ATOM 2417 O O . HIS A 1 304 ? 1.492 -6.685 0.208 1.00 96.00 304 HIS A O 1
ATOM 2423 N N . GLU A 1 305 ? -0.421 -7.590 0.946 1.00 96.31 305 GLU A N 1
ATOM 2424 C CA . GLU A 1 305 ? -0.564 -8.560 -0.150 1.00 96.31 305 GLU A CA 1
ATOM 2425 C C . GLU A 1 305 ? -0.681 -7.855 -1.513 1.00 96.31 305 GLU A C 1
ATOM 2427 O O . GLU A 1 305 ? 0.081 -8.174 -2.424 1.00 96.31 305 GLU A O 1
ATOM 2432 N N . LEU A 1 306 ? -1.526 -6.823 -1.619 1.00 95.44 306 LEU A N 1
ATOM 2433 C CA . LEU A 1 306 ? -1.662 -6.001 -2.828 1.00 95.44 306 LEU A CA 1
ATOM 2434 C C . LEU A 1 306 ? -0.339 -5.307 -3.206 1.00 95.44 306 LEU A C 1
ATOM 2436 O O . LEU A 1 306 ? 0.124 -5.409 -4.338 1.00 95.44 306 LEU A O 1
ATOM 2440 N N . CYS A 1 307 ? 0.314 -4.654 -2.240 1.00 94.38 307 CYS A N 1
ATOM 2441 C CA . CYS A 1 307 ? 1.593 -3.970 -2.451 1.00 94.38 307 CYS A CA 1
ATOM 2442 C C . CYS A 1 307 ? 2.710 -4.944 -2.881 1.00 94.38 307 CYS A C 1
ATOM 2444 O O . CYS A 1 307 ? 3.565 -4.610 -3.705 1.00 94.38 307 CYS A O 1
ATOM 2446 N N . GLN A 1 308 ? 2.692 -6.178 -2.366 1.00 95.56 308 GLN A N 1
ATOM 2447 C CA . GLN A 1 308 ? 3.619 -7.240 -2.753 1.00 95.56 308 GLN A CA 1
ATOM 2448 C C . GLN A 1 308 ? 3.365 -7.742 -4.186 1.00 95.56 308 GLN A C 1
ATOM 2450 O O . GLN A 1 308 ? 4.331 -8.023 -4.906 1.00 95.56 308 GLN A O 1
ATOM 2455 N N . GLU A 1 309 ? 2.107 -7.821 -4.628 1.00 95.06 309 GLU A N 1
ATOM 2456 C CA . GLU A 1 309 ? 1.757 -8.107 -6.026 1.00 95.06 309 GLU A CA 1
ATOM 2457 C C . GLU A 1 309 ? 2.205 -6.971 -6.960 1.00 95.06 309 GLU A C 1
ATOM 2459 O O . GLU A 1 309 ? 2.878 -7.243 -7.956 1.00 95.06 309 GLU A O 1
ATOM 2464 N N . ASP A 1 310 ? 1.947 -5.706 -6.613 1.00 93.94 310 ASP A N 1
ATOM 2465 C CA . ASP A 1 310 ? 2.391 -4.535 -7.387 1.00 93.94 310 ASP A CA 1
ATOM 2466 C C . ASP A 1 310 ? 3.925 -4.459 -7.493 1.00 93.94 310 ASP A C 1
ATOM 2468 O O . ASP A 1 310 ? 4.476 -4.258 -8.578 1.00 93.94 310 ASP A O 1
ATOM 2472 N N . CYS A 1 311 ? 4.648 -4.713 -6.396 1.00 94.06 311 CYS A N 1
ATOM 2473 C CA . CYS A 1 311 ? 6.111 -4.796 -6.403 1.00 94.06 311 CYS A CA 1
ATOM 2474 C C . CYS A 1 311 ? 6.633 -5.945 -7.281 1.00 94.06 311 CYS A C 1
ATOM 2476 O O . CYS A 1 311 ? 7.693 -5.820 -7.901 1.00 94.06 311 CYS A O 1
ATOM 2478 N N . SER A 1 312 ? 5.909 -7.064 -7.346 1.00 95.38 312 SER A N 1
ATOM 2479 C CA . SER A 1 312 ? 6.267 -8.209 -8.193 1.00 95.38 312 SER A CA 1
ATOM 2480 C C . SER A 1 312 ? 6.033 -7.902 -9.675 1.00 95.38 312 SER A C 1
ATOM 2482 O O . SER A 1 312 ? 6.896 -8.188 -10.508 1.00 95.38 312 SER A O 1
ATOM 2484 N N . GLN A 1 313 ? 4.918 -7.241 -10.003 1.00 94.00 313 GLN A N 1
ATOM 2485 C CA . GLN A 1 313 ? 4.625 -6.754 -11.353 1.00 94.00 313 GLN A CA 1
ATOM 2486 C C . GLN A 1 313 ? 5.658 -5.714 -11.810 1.00 94.00 313 GLN A C 1
ATOM 2488 O O . GLN A 1 313 ? 6.230 -5.856 -12.891 1.00 94.00 313 GLN A O 1
ATOM 2493 N N . MET A 1 314 ? 5.974 -4.721 -10.970 1.00 94.06 314 MET A N 1
ATOM 2494 C CA . MET A 1 314 ? 6.957 -3.677 -11.285 1.00 94.06 314 MET A CA 1
ATOM 2495 C C . MET A 1 314 ? 8.348 -4.265 -11.568 1.00 94.06 314 MET A C 1
ATOM 2497 O O . MET A 1 314 ? 8.979 -3.897 -12.557 1.00 94.06 314 MET A O 1
ATOM 2501 N N . LYS A 1 315 ? 8.803 -5.247 -10.774 1.00 96.38 315 LYS A N 1
ATOM 2502 C CA . LYS A 1 315 ? 10.059 -5.977 -11.041 1.00 96.38 315 LYS A CA 1
ATOM 2503 C C . LYS A 1 315 ? 10.044 -6.692 -12.396 1.00 96.38 315 LYS A C 1
ATOM 2505 O O . LYS A 1 315 ? 11.042 -6.651 -13.112 1.00 96.38 315 LYS A O 1
ATOM 2510 N N . SER A 1 316 ? 8.917 -7.297 -12.781 1.00 94.75 316 SER A N 1
ATOM 2511 C CA . SER A 1 316 ? 8.774 -7.925 -14.102 1.00 94.75 316 SER A CA 1
ATOM 2512 C C . SER A 1 316 ? 8.797 -6.908 -15.251 1.00 94.75 316 SER A C 1
ATOM 2514 O O . SER A 1 316 ? 9.299 -7.232 -16.328 1.00 94.75 316 SER A O 1
ATOM 2516 N N . VAL A 1 317 ? 8.271 -5.695 -15.047 1.00 95.31 317 VAL A N 1
ATOM 2517 C CA . VAL A 1 317 ? 8.328 -4.608 -16.041 1.00 95.31 317 VAL A CA 1
ATOM 2518 C C . VAL A 1 317 ? 9.756 -4.080 -16.187 1.00 95.31 317 VAL A C 1
ATOM 2520 O O . VAL A 1 317 ? 10.227 -3.940 -17.315 1.00 95.31 317 VAL A O 1
ATOM 2523 N N . ILE A 1 318 ? 10.466 -3.857 -15.076 1.00 94.69 318 ILE A N 1
ATOM 2524 C CA . ILE A 1 318 ? 11.867 -3.405 -15.076 1.00 94.69 318 ILE A CA 1
ATOM 2525 C C . ILE A 1 318 ? 12.753 -4.412 -15.821 1.00 94.69 318 ILE A C 1
ATOM 2527 O O . ILE A 1 318 ? 13.401 -4.032 -16.792 1.00 94.69 318 ILE A O 1
ATOM 2531 N N . GLY A 1 319 ? 12.693 -5.706 -15.483 1.00 94.56 319 GLY A N 1
ATOM 2532 C CA . GLY A 1 319 ? 13.489 -6.732 -16.174 1.00 94.56 319 GLY A CA 1
ATOM 2533 C C . GLY A 1 319 ? 13.182 -6.851 -17.678 1.00 94.56 319 GLY A C 1
ATOM 2534 O O . GLY A 1 319 ? 14.075 -7.116 -18.486 1.00 94.56 319 GLY A O 1
ATOM 2535 N N . ALA A 1 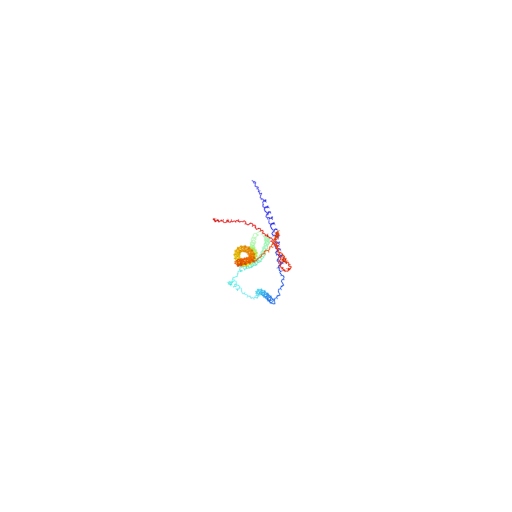320 ? 11.936 -6.595 -18.094 1.00 94.19 320 ALA A N 1
ATOM 2536 C CA . ALA A 1 320 ? 11.568 -6.537 -19.511 1.00 94.19 320 ALA A CA 1
ATOM 2537 C C . ALA A 1 320 ? 12.117 -5.281 -20.222 1.00 94.19 320 ALA A C 1
ATOM 2539 O O . ALA A 1 320 ? 12.497 -5.352 -21.397 1.00 94.19 320 ALA A O 1
ATOM 2540 N N . GLN A 1 321 ? 12.196 -4.144 -19.524 1.00 93.75 321 GLN A N 1
ATOM 2541 C CA . GLN A 1 321 ? 12.828 -2.921 -20.027 1.00 93.75 321 GLN A CA 1
ATOM 2542 C C . GLN A 1 321 ? 14.351 -3.078 -20.122 1.00 93.75 321 GLN A C 1
ATOM 2544 O O . GLN A 1 321 ? 14.910 -2.800 -21.180 1.00 93.75 321 GLN A O 1
ATOM 2549 N N . GLU A 1 322 ? 15.013 -3.619 -19.098 1.00 95.44 322 GLU A N 1
ATOM 2550 C CA . GLU A 1 322 ? 16.451 -3.935 -19.100 1.00 95.44 322 GLU A CA 1
ATOM 2551 C C . GLU A 1 322 ? 16.823 -4.864 -20.267 1.00 95.44 322 GLU A C 1
ATOM 2553 O O . GLU A 1 322 ? 17.719 -4.557 -21.056 1.00 95.44 322 GLU A O 1
ATOM 2558 N N . ALA A 1 323 ? 16.063 -5.947 -20.469 1.00 94.75 323 ALA A N 1
ATOM 2559 C CA . ALA A 1 323 ? 16.247 -6.860 -21.599 1.00 94.75 323 ALA A CA 1
ATOM 2560 C C . ALA A 1 323 ? 15.979 -6.212 -22.975 1.00 94.75 323 ALA A C 1
ATOM 2562 O O . ALA A 1 323 ? 16.451 -6.713 -24.000 1.00 94.75 323 ALA A O 1
ATOM 2563 N N . THR A 1 324 ? 15.227 -5.108 -23.023 1.00 95.81 324 THR A N 1
ATOM 2564 C CA . THR A 1 324 ? 14.994 -4.320 -24.243 1.00 95.81 324 THR A CA 1
ATOM 2565 C C . THR A 1 324 ? 16.142 -3.338 -24.491 1.00 95.81 324 THR A C 1
ATOM 2567 O O . THR A 1 324 ? 16.659 -3.279 -25.607 1.00 95.81 324 THR A O 1
ATOM 2570 N N . ILE A 1 325 ? 16.604 -2.644 -23.447 1.00 94.94 325 ILE A N 1
ATOM 2571 C CA . ILE A 1 325 ? 17.754 -1.729 -23.474 1.00 94.94 325 ILE A CA 1
ATOM 2572 C C . ILE A 1 325 ? 19.032 -2.481 -23.866 1.00 94.94 325 ILE A C 1
ATOM 2574 O O . ILE A 1 325 ? 19.789 -1.996 -24.706 1.00 94.94 325 ILE A O 1
ATOM 2578 N N . ALA A 1 326 ? 19.247 -3.695 -23.347 1.00 95.31 326 ALA A N 1
ATOM 2579 C CA . ALA A 1 326 ? 20.373 -4.548 -23.728 1.00 95.31 326 ALA A CA 1
ATOM 2580 C C . ALA A 1 326 ? 20.378 -4.848 -25.241 1.00 95.31 326 ALA A C 1
ATOM 2582 O O . ALA A 1 326 ? 21.376 -4.606 -25.921 1.00 95.31 326 ALA A O 1
ATOM 2583 N N . LYS A 1 327 ? 19.235 -5.276 -25.800 1.00 95.12 327 LYS A N 1
ATOM 2584 C CA . LYS A 1 327 ? 19.084 -5.550 -27.243 1.00 95.12 327 LYS A CA 1
ATOM 2585 C C . LYS A 1 327 ? 19.297 -4.304 -28.104 1.00 95.12 327 LYS A C 1
ATOM 2587 O O . LYS A 1 327 ? 19.960 -4.381 -29.134 1.00 95.12 327 LYS A O 1
ATOM 2592 N N . GLN A 1 328 ? 18.762 -3.157 -27.683 1.00 94.50 328 GLN A N 1
ATOM 2593 C CA . GLN A 1 328 ? 18.981 -1.879 -28.368 1.00 94.50 328 GLN A CA 1
ATOM 2594 C C . GLN A 1 328 ? 20.455 -1.446 -28.313 1.00 94.50 328 GLN A C 1
ATOM 2596 O O . GLN A 1 328 ? 20.979 -0.943 -29.304 1.00 94.50 328 GLN A O 1
ATOM 2601 N N . SER A 1 329 ? 21.145 -1.698 -27.198 1.00 94.75 329 SER A N 1
ATOM 2602 C CA . SER A 1 329 ? 22.568 -1.379 -27.026 1.00 94.75 329 SER A CA 1
ATOM 2603 C C . SER A 1 329 ? 23.466 -2.251 -27.908 1.00 94.75 329 SER A C 1
ATOM 2605 O O . SER A 1 329 ? 24.371 -1.729 -28.562 1.00 94.75 329 SER A O 1
ATOM 2607 N N . GLU A 1 330 ? 23.185 -3.557 -28.004 1.00 95.38 330 GLU A N 1
ATOM 2608 C CA . GLU A 1 330 ? 23.851 -4.430 -28.978 1.00 95.38 330 GLU A CA 1
ATOM 2609 C C . GLU A 1 330 ? 23.654 -3.932 -30.415 1.00 95.38 330 GLU A C 1
ATOM 2611 O O . GLU A 1 330 ? 24.604 -3.911 -31.198 1.00 95.38 330 GLU A O 1
ATOM 2616 N N . GLU A 1 331 ? 22.432 -3.530 -30.776 1.00 94.50 331 GLU A N 1
ATOM 2617 C CA . GLU A 1 331 ? 22.121 -3.114 -32.143 1.00 94.50 331 GLU A CA 1
ATOM 2618 C C . GLU A 1 331 ? 22.763 -1.770 -32.502 1.00 94.50 331 GLU A C 1
ATOM 2620 O O . GLU A 1 331 ? 23.320 -1.627 -33.590 1.00 94.50 331 GLU A O 1
ATOM 2625 N N . LEU A 1 332 ? 22.814 -0.818 -31.565 1.00 94.31 332 LEU A N 1
ATOM 2626 C CA . LEU A 1 332 ? 23.605 0.406 -31.718 1.00 94.31 332 LEU A CA 1
ATOM 2627 C C . LEU A 1 332 ? 25.091 0.089 -31.949 1.00 94.31 332 LEU A C 1
ATOM 2629 O O . LEU A 1 332 ? 25.719 0.697 -32.815 1.00 94.31 332 LEU A O 1
ATOM 2633 N N . GLU A 1 333 ? 25.658 -0.895 -31.248 1.00 96.56 333 GLU A N 1
ATOM 2634 C CA . GLU A 1 333 ? 27.029 -1.353 -31.492 1.00 96.56 333 GLU A CA 1
ATOM 2635 C C . GLU A 1 333 ? 27.209 -2.039 -32.858 1.00 96.56 333 GLU A C 1
ATOM 2637 O O . GLU A 1 333 ? 28.238 -1.832 -33.512 1.00 96.56 333 GLU A O 1
ATOM 2642 N N . ARG A 1 334 ? 26.223 -2.807 -33.345 1.00 95.94 334 ARG A N 1
ATOM 2643 C CA . ARG A 1 334 ? 26.239 -3.353 -34.718 1.00 95.94 334 ARG A CA 1
ATOM 2644 C C . ARG A 1 334 ? 26.199 -2.234 -35.761 1.00 95.94 334 ARG A C 1
ATOM 2646 O O . ARG A 1 334 ? 26.995 -2.261 -36.703 1.00 95.94 334 ARG A O 1
ATOM 2653 N N . LEU A 1 335 ? 25.348 -1.227 -35.566 1.00 95.31 335 LEU A N 1
ATOM 2654 C CA . LEU A 1 335 ? 25.199 -0.081 -36.466 1.00 95.31 335 LEU A CA 1
ATOM 2655 C C . LEU A 1 335 ? 26.450 0.810 -36.499 1.00 95.31 335 LEU A C 1
ATOM 2657 O O . LEU A 1 335 ? 26.917 1.129 -37.593 1.00 95.31 335 LEU A O 1
ATOM 2661 N N . LYS A 1 336 ? 27.071 1.127 -35.351 1.00 96.25 336 LYS A N 1
ATOM 2662 C CA . LYS A 1 336 ? 28.372 1.831 -35.302 1.00 96.25 336 LYS A CA 1
ATOM 2663 C C . LYS A 1 336 ? 29.445 1.082 -36.101 1.00 96.25 336 LYS A C 1
ATOM 2665 O O . LYS A 1 336 ? 30.140 1.673 -36.926 1.00 96.25 336 LYS A O 1
ATOM 2670 N N . LYS A 1 337 ? 29.558 -0.237 -35.900 1.00 96.19 337 LYS A N 1
ATOM 2671 C CA . LYS A 1 337 ? 30.537 -1.092 -36.599 1.00 96.19 337 LYS A CA 1
ATOM 2672 C C . LYS A 1 337 ? 30.247 -1.199 -38.099 1.00 96.19 337 LYS A C 1
ATOM 2674 O O . LYS A 1 337 ? 31.182 -1.321 -38.888 1.00 96.19 337 LYS A O 1
ATOM 2679 N N . LEU A 1 338 ? 28.982 -1.118 -38.516 1.00 96.44 338 LEU A N 1
ATOM 2680 C CA . LEU A 1 338 ? 28.606 -1.018 -39.927 1.00 96.44 338 LEU A CA 1
ATOM 2681 C C . LEU A 1 338 ? 29.002 0.347 -40.515 1.00 96.44 338 LEU A C 1
ATOM 2683 O O . LEU A 1 338 ? 29.689 0.383 -41.534 1.00 96.44 338 LEU A O 1
ATOM 2687 N N . GLN A 1 339 ? 28.662 1.450 -39.842 1.00 96.25 339 GLN A N 1
ATOM 2688 C CA . GLN A 1 339 ? 29.020 2.815 -40.242 1.00 96.25 339 GLN A CA 1
ATOM 2689 C C . GLN A 1 339 ? 30.539 2.981 -40.404 1.00 96.25 339 GLN A C 1
ATOM 2691 O O . GLN A 1 339 ? 30.999 3.502 -41.421 1.00 96.25 339 GLN A O 1
ATOM 2696 N N . GLU A 1 340 ? 31.331 2.483 -39.451 1.00 97.00 340 GLU A N 1
ATOM 2697 C CA . GLU A 1 340 ? 32.795 2.523 -39.502 1.00 97.00 340 GLU A CA 1
ATOM 2698 C C . GLU A 1 340 ? 33.351 1.777 -40.734 1.00 97.00 340 GLU A C 1
ATOM 2700 O O . GLU A 1 340 ? 34.228 2.287 -41.440 1.00 97.00 340 GLU A O 1
ATOM 2705 N N . ARG A 1 341 ? 32.805 0.592 -41.048 1.00 95.94 341 ARG A N 1
ATOM 2706 C CA . ARG A 1 341 ? 33.160 -0.175 -42.256 1.00 95.94 341 ARG A CA 1
ATOM 2707 C C . ARG A 1 341 ? 32.798 0.589 -43.529 1.00 95.94 341 ARG A C 1
ATOM 2709 O O . ARG A 1 341 ? 33.639 0.697 -44.420 1.00 95.94 341 ARG A O 1
ATOM 2716 N N . THR A 1 342 ? 31.594 1.158 -43.602 1.00 95.94 342 THR A N 1
ATOM 2717 C CA . THR A 1 342 ? 31.124 1.943 -44.754 1.00 95.94 342 THR A CA 1
ATOM 2718 C C . THR A 1 342 ? 31.978 3.193 -44.980 1.00 95.94 342 THR A C 1
ATOM 2720 O O . THR A 1 342 ? 32.337 3.482 -46.121 1.00 95.94 342 THR A O 1
ATOM 2723 N N . LEU A 1 343 ? 32.382 3.900 -43.918 1.00 96.25 343 LEU A N 1
ATOM 2724 C CA . LEU A 1 343 ? 33.298 5.043 -44.011 1.00 96.25 343 LEU A CA 1
ATOM 2725 C C . LEU A 1 343 ? 34.690 4.619 -44.506 1.00 96.25 343 LEU A C 1
ATOM 2727 O O . LEU A 1 343 ? 35.218 5.227 -45.439 1.00 96.25 343 LEU A O 1
ATOM 2731 N N . LYS A 1 344 ? 35.258 3.532 -43.963 1.00 96.25 344 LYS A N 1
ATOM 2732 C CA . LYS A 1 344 ? 36.539 2.968 -44.436 1.00 96.25 344 LYS A CA 1
ATOM 2733 C C . LYS A 1 344 ? 36.471 2.524 -45.904 1.00 96.25 344 LYS A C 1
ATOM 2735 O O . LYS A 1 344 ? 37.446 2.687 -46.637 1.00 96.25 344 LYS A O 1
ATOM 2740 N N . GLU A 1 345 ? 35.338 1.992 -46.364 1.00 96.19 345 GLU A N 1
ATOM 2741 C CA . GLU A 1 345 ? 35.135 1.648 -47.775 1.00 96.19 345 GLU A CA 1
ATOM 2742 C C . GLU A 1 345 ? 34.976 2.892 -48.664 1.00 96.19 345 GLU A C 1
ATOM 2744 O O . GLU A 1 345 ? 35.571 2.942 -49.743 1.00 96.19 345 GLU A O 1
ATOM 2749 N N . LYS A 1 346 ? 34.246 3.920 -48.207 1.00 94.81 346 LYS A N 1
ATOM 2750 C CA . LYS A 1 346 ? 34.117 5.201 -48.917 1.00 94.81 346 LYS A CA 1
ATOM 2751 C C . LYS A 1 346 ? 35.489 5.841 -49.143 1.00 94.81 346 LYS A C 1
ATOM 2753 O O . LYS A 1 346 ? 35.842 6.097 -50.287 1.00 94.81 346 LYS A O 1
ATOM 2758 N N . VAL A 1 347 ? 36.313 5.977 -48.101 1.00 96.56 347 VAL A N 1
ATOM 2759 C CA . VAL A 1 347 ? 37.674 6.544 -48.212 1.00 96.56 347 VAL A CA 1
ATOM 2760 C C . VAL A 1 347 ? 38.542 5.764 -49.215 1.00 96.56 347 VAL A C 1
ATOM 2762 O O . VAL A 1 347 ? 39.277 6.362 -50.002 1.00 96.56 347 VAL A O 1
ATOM 2765 N N . ARG A 1 348 ? 38.422 4.427 -49.264 1.00 95.94 348 ARG A N 1
ATOM 2766 C CA . ARG A 1 348 ? 39.101 3.592 -50.277 1.00 95.94 348 ARG A CA 1
ATOM 2767 C C . ARG A 1 348 ? 38.588 3.858 -51.700 1.00 95.94 348 ARG A C 1
ATOM 2769 O O . ARG A 1 348 ? 39.394 3.891 -52.632 1.00 95.94 348 ARG A O 1
ATOM 2776 N N . LYS A 1 349 ? 37.276 4.049 -51.882 1.00 95.88 349 LYS A N 1
ATOM 2777 C CA . LYS A 1 349 ? 36.669 4.416 -53.176 1.00 95.88 349 LYS A CA 1
ATOM 2778 C C . LYS A 1 349 ? 37.116 5.808 -53.619 1.00 95.88 349 LYS A C 1
ATOM 2780 O O . LYS A 1 349 ? 37.584 5.936 -54.746 1.00 95.88 349 LYS A O 1
ATOM 2785 N N . ASP A 1 350 ? 37.080 6.796 -52.733 1.00 95.56 350 ASP A N 1
ATOM 2786 C CA . ASP A 1 350 ? 37.489 8.177 -53.011 1.00 95.56 350 ASP A CA 1
ATOM 2787 C C . ASP A 1 350 ? 38.978 8.247 -53.406 1.00 95.56 350 ASP A C 1
ATOM 2789 O O . ASP A 1 350 ? 39.335 8.864 -54.412 1.00 95.56 350 ASP A O 1
ATOM 2793 N N . HIS A 1 351 ? 39.852 7.505 -52.711 1.00 96.06 351 HIS A N 1
ATOM 2794 C CA . HIS A 1 351 ? 41.264 7.378 -53.092 1.00 96.06 351 HIS A CA 1
ATOM 2795 C C . HIS A 1 351 ? 41.445 6.719 -54.475 1.00 96.06 351 HIS A C 1
ATOM 2797 O O . HIS A 1 351 ? 42.252 7.179 -55.288 1.00 96.06 351 HIS A O 1
ATOM 2803 N N . LYS A 1 352 ? 40.667 5.670 -54.788 1.00 96.62 352 LYS A N 1
ATOM 2804 C CA . LYS A 1 352 ? 40.675 5.022 -56.114 1.00 96.62 352 LYS A CA 1
ATOM 2805 C C . LYS A 1 352 ? 40.169 5.965 -57.213 1.00 96.62 352 LYS A C 1
ATOM 2807 O O . LYS A 1 352 ? 40.749 5.979 -58.297 1.00 96.62 352 LYS A O 1
ATOM 2812 N N . ILE A 1 353 ? 39.144 6.773 -56.939 1.00 96.12 353 ILE A N 1
ATOM 2813 C CA . ILE A 1 353 ? 38.628 7.803 -57.853 1.00 96.12 353 ILE A CA 1
ATOM 2814 C C . ILE A 1 353 ? 39.711 8.854 -58.121 1.00 96.12 353 ILE A C 1
ATOM 2816 O O . ILE A 1 353 ? 40.016 9.115 -59.282 1.00 96.12 353 ILE A O 1
ATOM 2820 N N . GLY A 1 354 ? 40.376 9.378 -57.086 1.00 95.50 354 GLY A N 1
ATOM 2821 C CA . GLY A 1 354 ? 41.490 10.321 -57.246 1.00 95.50 354 GLY A CA 1
ATOM 2822 C C . GLY A 1 354 ? 42.666 9.745 -58.051 1.00 95.50 354 GLY A C 1
ATOM 2823 O O . GLY A 1 354 ? 43.240 10.429 -58.902 1.00 95.50 354 GLY A O 1
ATOM 2824 N N . ALA A 1 355 ? 42.999 8.465 -57.855 1.00 96.19 355 ALA A N 1
ATOM 2825 C CA . ALA A 1 355 ? 44.016 7.773 -58.649 1.00 96.19 355 ALA A CA 1
ATOM 2826 C C . ALA A 1 355 ? 43.603 7.598 -60.126 1.00 96.19 355 ALA A C 1
ATOM 2828 O O . ALA A 1 355 ? 44.428 7.783 -61.024 1.00 96.19 355 ALA A O 1
ATOM 2829 N N . LEU A 1 356 ? 42.330 7.290 -60.398 1.00 95.81 356 LEU A N 1
ATOM 2830 C CA . LEU A 1 356 ? 41.790 7.200 -61.759 1.00 95.81 356 LEU A CA 1
ATOM 2831 C C . LEU A 1 356 ? 41.736 8.573 -62.443 1.00 95.81 356 LEU A C 1
ATOM 2833 O O . LEU A 1 356 ? 42.174 8.688 -63.584 1.00 95.81 356 LEU A O 1
ATOM 2837 N N . GLN A 1 357 ? 41.310 9.629 -61.746 1.00 96.19 357 GLN A N 1
ATOM 2838 C CA . GLN A 1 357 ? 41.327 11.004 -62.260 1.00 96.19 357 GLN A CA 1
ATOM 2839 C C . GLN A 1 357 ? 42.745 11.460 -62.640 1.00 96.19 357 GLN A C 1
ATOM 2841 O O . GLN A 1 357 ? 42.927 12.074 -63.691 1.00 96.19 357 GLN A O 1
ATOM 2846 N N . LYS A 1 358 ? 43.769 11.115 -61.842 1.00 96.06 358 LYS A N 1
ATOM 2847 C CA . LYS A 1 358 ? 45.180 11.363 -62.196 1.00 96.06 358 LYS A CA 1
ATOM 2848 C C . LYS A 1 358 ? 45.589 10.630 -63.482 1.00 96.06 358 LYS A C 1
ATOM 2850 O O . LYS A 1 358 ? 46.234 11.238 -64.333 1.00 96.06 358 LYS A O 1
ATOM 2855 N N . LYS A 1 359 ? 45.178 9.366 -63.664 1.00 96.00 359 LYS A N 1
ATOM 2856 C CA . LYS A 1 359 ? 45.423 8.618 -64.914 1.00 96.00 359 LYS A CA 1
ATOM 2857 C C . LYS A 1 359 ? 44.709 9.243 -66.115 1.00 96.00 359 LYS A C 1
ATOM 2859 O O . LYS A 1 359 ? 45.345 9.429 -67.143 1.00 96.00 359 LYS A O 1
ATOM 2864 N N . VAL A 1 360 ? 43.436 9.622 -65.980 1.00 95.56 360 VAL A N 1
ATOM 2865 C CA . VAL A 1 360 ? 42.666 10.288 -67.048 1.00 95.56 360 VAL A CA 1
ATOM 2866 C C . VAL A 1 360 ? 43.319 11.610 -67.458 1.00 95.56 360 VAL A C 1
ATOM 2868 O O . VAL A 1 360 ? 43.504 11.839 -68.648 1.00 95.56 360 VAL A O 1
ATOM 2871 N N . LYS A 1 361 ? 43.760 12.440 -66.500 1.00 96.00 361 LYS A N 1
ATOM 2872 C CA . LYS A 1 361 ? 44.494 13.683 -66.801 1.00 96.00 361 LYS A CA 1
ATOM 2873 C C . LYS A 1 361 ? 45.812 13.428 -67.548 1.00 96.00 361 LYS A C 1
ATOM 2875 O O . LYS A 1 361 ? 46.102 14.156 -68.491 1.00 96.00 361 LYS A O 1
ATOM 2880 N N . LYS A 1 362 ? 46.573 12.387 -67.181 1.00 95.88 362 LYS A N 1
ATOM 2881 C CA . LYS A 1 362 ? 47.809 12.008 -67.892 1.00 95.88 362 LYS A CA 1
ATOM 2882 C C . LYS A 1 362 ? 47.527 11.519 -69.317 1.00 95.88 362 LYS A C 1
ATOM 2884 O O . LYS A 1 362 ? 48.162 12.004 -70.244 1.00 95.88 362 LYS A O 1
ATOM 2889 N N . MET A 1 363 ? 46.538 10.642 -69.503 1.00 94.50 363 MET A N 1
ATOM 2890 C CA . MET A 1 363 ? 46.157 10.161 -70.839 1.00 94.50 363 MET A CA 1
ATOM 2891 C C . MET A 1 363 ? 45.628 11.292 -71.730 1.00 94.50 363 MET A C 1
ATOM 2893 O O . MET A 1 363 ? 45.946 11.321 -72.911 1.00 94.50 363 MET A O 1
ATOM 2897 N N . ALA A 1 364 ? 44.883 12.259 -71.179 1.00 95.31 364 ALA A N 1
ATOM 2898 C CA . ALA A 1 364 ? 44.451 13.440 -71.929 1.00 95.31 364 ALA A CA 1
ATOM 2899 C C . ALA A 1 364 ? 45.656 14.250 -72.447 1.00 95.31 364 ALA A C 1
ATOM 2901 O O . ALA A 1 364 ? 45.746 14.518 -73.644 1.00 95.31 364 ALA A O 1
ATOM 2902 N N . GLN A 1 365 ? 46.632 14.537 -71.576 1.00 94.75 365 GLN A N 1
ATOM 2903 C CA . GLN A 1 365 ? 47.887 15.200 -71.955 1.00 94.75 365 GLN A CA 1
ATOM 2904 C C . GLN A 1 365 ? 48.665 14.410 -73.021 1.00 94.75 365 GLN A C 1
ATOM 2906 O O . GLN A 1 365 ? 49.168 15.003 -73.971 1.00 94.75 365 GLN A O 1
ATOM 2911 N N . GLU A 1 366 ? 48.726 13.082 -72.907 1.00 95.19 366 GLU A N 1
ATOM 2912 C CA . GLU A 1 366 ? 49.345 12.207 -73.911 1.00 95.19 366 GLU A CA 1
ATOM 2913 C C . GLU A 1 366 ? 48.600 12.263 -75.255 1.00 95.19 366 GLU A C 1
ATOM 2915 O O . GLU A 1 366 ? 49.243 12.387 -76.295 1.00 95.19 366 GLU A O 1
ATOM 2920 N N . THR A 1 367 ? 47.262 12.266 -75.261 1.00 94.88 367 THR A N 1
ATOM 2921 C CA . THR A 1 367 ? 46.484 12.415 -76.503 1.00 94.88 367 THR A CA 1
ATOM 2922 C C . THR A 1 367 ? 46.622 13.796 -77.139 1.00 94.88 367 THR A C 1
ATOM 2924 O O . THR A 1 367 ? 46.650 13.886 -78.362 1.00 94.88 367 THR A O 1
ATOM 2927 N N . ASP A 1 368 ? 46.755 14.868 -76.356 1.00 95.12 368 ASP A N 1
ATOM 2928 C CA . ASP A 1 368 ? 46.940 16.221 -76.896 1.00 95.12 368 ASP A CA 1
ATOM 2929 C C . ASP A 1 368 ? 48.372 16.462 -77.398 1.00 95.12 368 ASP A C 1
ATOM 2931 O O . ASP A 1 368 ? 48.570 17.224 -78.345 1.00 95.12 368 ASP A O 1
ATOM 2935 N N . LEU A 1 369 ? 49.372 15.780 -76.827 1.00 94.81 369 LEU A N 1
ATOM 2936 C CA . LEU A 1 369 ? 50.716 15.702 -77.407 1.00 94.81 369 LEU A CA 1
ATOM 2937 C C . LEU A 1 369 ? 50.702 14.914 -78.724 1.00 94.81 369 LEU A C 1
ATOM 2939 O O . LEU A 1 369 ? 51.250 15.394 -79.714 1.00 94.81 369 LEU A O 1
ATOM 2943 N N . LEU A 1 370 ? 50.029 13.757 -78.764 1.00 93.81 370 LEU A N 1
ATOM 2944 C CA . LEU A 1 370 ? 49.910 12.940 -79.976 1.00 93.81 370 LEU A CA 1
ATOM 2945 C C . LEU A 1 370 ? 49.220 13.697 -81.121 1.00 93.81 370 LEU A C 1
ATOM 2947 O O . LEU A 1 370 ? 49.760 13.712 -82.227 1.00 93.81 370 LEU A O 1
ATOM 2951 N N . LYS A 1 371 ? 48.105 14.397 -80.855 1.00 95.38 371 LYS A N 1
ATOM 2952 C CA . LYS A 1 371 ? 47.445 15.280 -81.838 1.00 95.38 371 LYS A CA 1
ATOM 2953 C C . LYS A 1 371 ? 48.410 16.322 -82.398 1.00 95.38 371 LYS A C 1
ATOM 2955 O O . LYS A 1 371 ? 48.555 16.408 -83.607 1.00 95.38 371 LYS A O 1
ATOM 2960 N N . LYS A 1 372 ? 49.140 17.043 -81.540 1.00 95.38 372 LYS A N 1
ATOM 2961 C CA . LYS A 1 372 ? 50.117 18.052 -81.985 1.00 95.38 372 LYS A CA 1
ATOM 2962 C C . LYS A 1 372 ? 51.236 17.450 -82.831 1.00 95.38 372 LYS A C 1
ATOM 2964 O O . LYS A 1 372 ? 51.631 18.054 -83.822 1.00 95.38 372 LYS A O 1
ATOM 2969 N N . THR A 1 373 ? 51.723 16.252 -82.491 1.00 93.31 373 THR A N 1
ATOM 2970 C CA . THR A 1 373 ? 52.704 15.562 -83.344 1.00 93.31 373 THR A CA 1
ATOM 2971 C C . THR A 1 373 ? 52.105 15.133 -84.685 1.00 93.31 373 THR A C 1
ATOM 2973 O O . THR A 1 373 ? 52.761 15.283 -85.713 1.00 93.31 373 THR A O 1
ATOM 2976 N N . GLN A 1 374 ? 50.848 14.678 -84.709 1.00 94.69 374 GLN A N 1
ATOM 2977 C CA . GLN A 1 374 ? 50.128 14.363 -85.943 1.00 94.69 374 GLN A CA 1
ATOM 2978 C C . GLN A 1 374 ? 49.934 15.617 -86.810 1.00 94.69 374 GLN A C 1
ATOM 2980 O O . GLN A 1 374 ? 50.287 15.583 -87.982 1.00 94.69 374 GLN A O 1
ATOM 2985 N N . GLU A 1 375 ? 49.489 16.736 -86.235 1.00 94.50 375 GLU A N 1
ATOM 2986 C CA . GLU A 1 375 ? 49.361 18.036 -86.911 1.00 94.50 375 GLU A CA 1
ATOM 2987 C C . GLU A 1 375 ? 50.695 18.486 -87.540 1.00 94.50 375 GLU A C 1
ATOM 2989 O O . GLU A 1 375 ? 50.718 18.941 -88.686 1.00 94.50 375 GLU A O 1
ATOM 2994 N N . THR A 1 376 ? 51.829 18.301 -86.845 1.00 93.75 376 THR A N 1
ATOM 2995 C CA . THR A 1 376 ? 53.153 18.580 -87.431 1.00 93.75 376 THR A CA 1
ATOM 2996 C C . THR A 1 376 ? 53.529 17.610 -88.552 1.00 93.75 376 THR A C 1
ATOM 2998 O O . THR A 1 376 ? 54.020 18.061 -89.583 1.00 93.75 376 THR A O 1
ATOM 3001 N N . TYR A 1 377 ? 53.258 16.307 -88.412 1.00 94.06 377 TYR A N 1
ATOM 3002 C CA . TYR A 1 377 ? 53.551 15.326 -89.464 1.00 94.06 377 TYR A CA 1
ATOM 3003 C C . TYR A 1 377 ? 52.666 15.507 -90.704 1.00 94.06 377 TYR A C 1
ATOM 3005 O O . TYR A 1 377 ? 53.148 15.327 -91.820 1.00 94.06 377 TYR A O 1
ATOM 3013 N N . GLU A 1 378 ? 51.401 15.894 -90.539 1.00 95.06 378 GLU A N 1
ATOM 3014 C CA . GLU A 1 378 ? 50.502 16.228 -91.647 1.00 95.06 378 GLU A CA 1
ATOM 3015 C C . GLU A 1 378 ? 50.963 17.507 -92.358 1.00 95.06 378 GLU A C 1
ATOM 3017 O O . GLU A 1 378 ? 51.061 17.520 -93.584 1.00 95.06 378 GLU A O 1
ATOM 3022 N N . SER A 1 379 ? 51.343 18.550 -91.610 1.00 95.06 379 SER A N 1
ATOM 3023 C CA . SER A 1 379 ? 51.946 19.771 -92.165 1.00 95.06 379 SER A CA 1
ATOM 3024 C C . SER A 1 379 ? 53.213 19.467 -92.979 1.00 95.06 379 SER A C 1
ATOM 3026 O O . SER A 1 379 ? 53.314 19.853 -94.146 1.00 95.06 379 SER A O 1
ATOM 3028 N N . ASP A 1 380 ? 54.156 18.707 -92.414 1.00 93.56 380 ASP A N 1
ATOM 3029 C CA . ASP A 1 380 ? 55.379 18.292 -93.109 1.00 93.56 380 ASP A CA 1
ATOM 3030 C C . ASP A 1 380 ? 55.085 17.408 -94.329 1.00 93.56 380 ASP A C 1
ATOM 3032 O O . ASP A 1 380 ? 55.729 17.565 -95.369 1.00 93.56 380 ASP A O 1
ATOM 3036 N N . TYR A 1 381 ? 54.079 16.531 -94.257 1.00 95.31 381 TYR A N 1
ATOM 3037 C CA . TYR A 1 381 ? 53.628 15.731 -95.394 1.00 95.31 381 TYR A CA 1
ATOM 3038 C C . TYR A 1 381 ? 53.095 16.609 -96.536 1.00 95.31 381 TYR A C 1
ATOM 3040 O O . TYR A 1 381 ? 53.531 16.436 -97.675 1.00 95.31 381 TYR A O 1
ATOM 3048 N N . TYR A 1 382 ? 52.230 17.592 -96.259 1.00 94.06 382 TYR A N 1
ATOM 3049 C CA . TYR A 1 382 ? 51.746 18.531 -97.281 1.00 94.06 382 TYR A CA 1
ATOM 3050 C C . TYR A 1 382 ? 52.886 19.385 -97.863 1.00 94.06 382 TYR A C 1
ATOM 3052 O O . TYR A 1 382 ? 52.978 19.533 -99.084 1.00 94.06 382 TYR A O 1
ATOM 3060 N N . ASN A 1 383 ? 53.808 19.874 -97.025 1.00 95.00 383 ASN A N 1
ATOM 3061 C CA . ASN A 1 383 ? 54.999 20.614 -97.464 1.00 95.00 383 ASN A CA 1
ATOM 3062 C C . ASN A 1 383 ? 55.898 19.771 -98.390 1.00 95.00 383 ASN A C 1
ATOM 3064 O O . ASN A 1 383 ? 56.393 20.260 -99.413 1.00 95.00 383 ASN A O 1
ATOM 3068 N N . LEU A 1 384 ? 56.101 18.490 -98.064 1.00 94.56 384 LEU A N 1
ATOM 3069 C CA . LEU A 1 384 ? 56.835 17.542 -98.904 1.00 94.56 384 LEU A CA 1
ATOM 3070 C C . LEU A 1 384 ? 56.077 17.213 -100.194 1.00 94.56 384 LEU A C 1
ATOM 3072 O O . LEU A 1 384 ? 56.703 17.130 -101.254 1.00 94.56 384 LEU A O 1
ATOM 3076 N N . GLU A 1 385 ? 54.751 17.070 -100.146 1.00 95.50 385 GLU A N 1
ATOM 3077 C CA . GLU A 1 385 ? 53.936 16.800 -101.330 1.00 95.50 385 GLU A CA 1
ATOM 3078 C C . GLU A 1 385 ? 53.970 17.977 -102.315 1.00 95.50 385 GLU A C 1
ATOM 3080 O O . GLU A 1 385 ? 54.197 17.771 -103.509 1.00 95.50 385 GLU A O 1
ATOM 3085 N N . ASP A 1 386 ? 53.834 19.218 -101.842 1.00 94.88 386 ASP A N 1
ATOM 3086 C CA . ASP A 1 386 ? 53.928 20.417 -102.684 1.00 94.88 386 ASP A CA 1
ATOM 3087 C C . ASP A 1 386 ? 55.342 20.625 -103.237 1.00 94.88 386 ASP A C 1
ATOM 3089 O O . ASP A 1 386 ? 55.508 20.883 -104.436 1.00 94.88 386 ASP A O 1
ATOM 3093 N N . ARG A 1 387 ? 56.383 20.390 -102.428 1.00 95.44 387 ARG A N 1
ATOM 3094 C CA . ARG A 1 387 ? 57.772 20.343 -102.912 1.00 95.44 387 ARG A CA 1
ATOM 3095 C C . ARG A 1 387 ? 57.947 19.282 -104.004 1.00 95.44 387 ARG A C 1
ATOM 3097 O O . ARG A 1 387 ? 58.604 19.552 -105.011 1.00 95.44 387 ARG A O 1
ATOM 3104 N N . MET A 1 388 ? 57.318 18.114 -103.872 1.00 95.25 388 MET A N 1
ATOM 3105 C CA . MET A 1 388 ? 57.316 17.069 -104.901 1.00 95.25 388 MET A CA 1
ATOM 3106 C C . MET A 1 388 ? 56.505 17.454 -106.147 1.00 95.25 388 MET A C 1
ATOM 3108 O O . MET A 1 388 ? 56.949 17.166 -107.259 1.00 95.25 388 MET A O 1
ATOM 3112 N N . LYS A 1 389 ? 55.371 18.158 -106.020 1.00 95.00 389 LYS A N 1
ATOM 3113 C CA . LYS A 1 389 ? 54.621 18.720 -107.164 1.00 95.00 389 LYS A CA 1
ATOM 3114 C C . LYS A 1 389 ? 55.474 19.736 -107.932 1.00 95.00 389 LYS A C 1
ATOM 3116 O O . LYS A 1 389 ? 55.510 19.689 -109.163 1.00 95.00 389 LYS A O 1
ATOM 3121 N N . VAL A 1 390 ? 56.201 20.612 -107.233 1.00 95.38 390 VAL A N 1
ATOM 3122 C CA . VAL A 1 390 ? 57.136 21.579 -107.839 1.00 95.38 390 VAL A CA 1
ATOM 3123 C C . VAL A 1 390 ? 58.309 20.871 -108.522 1.00 95.38 390 VAL A C 1
ATOM 3125 O O . VAL A 1 390 ? 58.623 21.195 -109.668 1.00 95.38 390 VAL A O 1
ATOM 3128 N N . LEU A 1 391 ? 58.921 19.869 -107.881 1.00 94.00 391 LEU A N 1
ATOM 3129 C CA . LEU A 1 391 ? 60.012 19.088 -108.475 1.00 94.00 391 LEU A CA 1
ATOM 3130 C C . LEU A 1 391 ? 59.560 18.310 -109.720 1.00 94.00 391 LEU A C 1
ATOM 3132 O O . LEU A 1 391 ? 60.245 18.372 -110.737 1.00 94.00 391 LEU A O 1
ATOM 3136 N N . ARG A 1 392 ? 58.383 17.666 -109.697 1.00 95.44 392 ARG A N 1
ATOM 3137 C CA . ARG A 1 392 ? 57.791 16.991 -110.871 1.00 95.44 392 ARG A CA 1
ATOM 3138 C C . ARG A 1 392 ? 57.552 17.969 -112.029 1.00 95.44 392 ARG A C 1
ATOM 3140 O O . ARG A 1 392 ? 57.972 17.693 -113.150 1.00 95.44 392 ARG A O 1
ATOM 3147 N N . LYS A 1 393 ? 56.954 19.141 -111.760 1.00 94.00 393 LYS A N 1
ATOM 3148 C CA . LYS A 1 393 ? 56.762 20.212 -112.763 1.00 94.00 393 LYS A CA 1
ATOM 3149 C C . LYS A 1 393 ? 58.096 20.696 -113.345 1.00 94.00 393 LYS A C 1
ATOM 3151 O O . LYS A 1 393 ? 58.220 20.828 -114.561 1.00 94.00 393 LYS A O 1
ATOM 3156 N N . ARG A 1 394 ? 59.106 20.926 -112.496 1.00 94.12 394 ARG A N 1
ATOM 3157 C CA . ARG A 1 394 ? 60.449 21.352 -112.923 1.00 94.12 394 ARG A CA 1
ATOM 3158 C C . ARG A 1 394 ? 61.153 20.280 -113.754 1.00 94.12 394 ARG A C 1
ATOM 3160 O O . ARG A 1 394 ? 61.769 20.631 -114.755 1.00 94.12 394 ARG A O 1
ATOM 3167 N N . ASN A 1 395 ? 61.041 19.006 -113.380 1.00 93.50 395 ASN A N 1
ATOM 3168 C CA . ASN A 1 395 ? 61.639 17.910 -114.137 1.00 93.50 395 ASN A CA 1
ATOM 3169 C C . ASN A 1 395 ? 60.997 17.782 -115.525 1.00 93.50 395 ASN A C 1
ATOM 3171 O O . ASN A 1 395 ? 61.712 17.801 -116.516 1.00 93.50 395 ASN A O 1
ATOM 3175 N N . SER A 1 396 ? 59.663 17.813 -115.618 1.00 93.31 396 SER A N 1
ATOM 3176 C CA . SER A 1 396 ? 58.955 17.797 -116.907 1.00 93.31 396 SER A CA 1
ATOM 3177 C C . SER A 1 396 ? 59.321 18.990 -117.809 1.00 93.31 396 SER A C 1
ATOM 3179 O O . SER A 1 396 ? 59.525 18.835 -119.013 1.00 93.31 396 SER A O 1
ATOM 3181 N N . PHE A 1 397 ? 59.503 20.188 -117.239 1.00 92.94 397 PHE A N 1
ATOM 3182 C CA . PHE A 1 397 ? 60.003 21.349 -117.986 1.00 92.94 397 PHE A CA 1
ATOM 3183 C C . PHE A 1 397 ? 61.446 21.155 -118.492 1.00 92.94 397 PHE A C 1
ATOM 3185 O O . PHE A 1 397 ? 61.763 21.544 -119.619 1.00 92.94 397 PHE A O 1
ATOM 3192 N N . LEU A 1 398 ? 62.315 20.530 -117.690 1.00 93.25 398 LEU A N 1
ATOM 3193 C CA . LEU A 1 398 ? 63.679 20.179 -118.094 1.00 93.25 398 LEU A CA 1
ATOM 3194 C C . LEU A 1 398 ? 63.694 19.083 -119.169 1.00 93.25 398 LEU A C 1
ATOM 3196 O O . LEU A 1 398 ? 64.428 19.232 -120.136 1.00 93.25 398 LEU A O 1
ATOM 3200 N N . GLU A 1 399 ? 62.849 18.056 -119.073 1.00 91.00 399 GLU A N 1
ATOM 3201 C CA . GLU A 1 399 ? 62.672 17.011 -120.094 1.00 91.00 399 GLU A CA 1
ATOM 3202 C C . GLU A 1 399 ? 62.210 17.605 -121.433 1.00 91.00 399 GLU A C 1
ATOM 3204 O O . GLU A 1 399 ? 62.792 17.315 -122.479 1.00 91.00 399 GLU A O 1
ATOM 3209 N N . VAL A 1 400 ? 61.222 18.507 -121.414 1.00 92.12 400 VAL A N 1
ATOM 3210 C CA . VAL A 1 400 ? 60.752 19.221 -122.612 1.00 92.12 400 VAL A CA 1
ATOM 3211 C C . VAL A 1 400 ? 61.861 20.083 -123.225 1.00 92.12 400 VAL A C 1
ATOM 3213 O O . VAL A 1 400 ? 62.014 20.112 -124.448 1.00 92.12 400 VAL A O 1
ATOM 3216 N N . ASN A 1 401 ? 62.659 20.777 -122.411 1.00 90.38 401 ASN A N 1
ATOM 3217 C CA . ASN A 1 401 ? 63.751 21.614 -122.914 1.00 90.38 401 ASN A CA 1
ATOM 3218 C C . ASN A 1 401 ? 64.968 20.797 -123.374 1.00 90.38 401 ASN A C 1
ATOM 3220 O O . ASN A 1 401 ? 65.574 21.155 -124.381 1.00 90.38 401 ASN A O 1
ATOM 3224 N N . LEU A 1 402 ? 65.267 19.666 -122.732 1.00 91.81 402 LEU A N 1
ATOM 3225 C CA . LEU A 1 402 ? 66.237 18.676 -123.201 1.00 91.81 402 LEU A CA 1
ATOM 3226 C C . LEU A 1 402 ? 65.787 18.080 -124.542 1.00 91.81 402 LEU A C 1
ATOM 3228 O O . LEU A 1 402 ? 66.583 17.985 -125.469 1.00 91.81 402 LEU A O 1
ATOM 3232 N N . GLY A 1 403 ? 64.495 17.779 -124.700 1.00 89.44 403 GLY A N 1
ATOM 3233 C CA . GLY A 1 403 ? 63.905 17.365 -125.973 1.00 89.44 403 GLY A CA 1
ATOM 3234 C C . GLY A 1 403 ? 64.056 18.417 -127.079 1.00 89.44 403 GLY A C 1
ATOM 3235 O O . GLY A 1 403 ? 64.397 18.071 -128.210 1.00 89.44 403 GLY A O 1
ATOM 3236 N N . LYS A 1 404 ? 63.874 19.710 -126.768 1.00 90.75 404 LYS A N 1
ATOM 3237 C CA . LYS A 1 404 ? 64.151 20.817 -127.708 1.00 90.75 404 LYS A CA 1
ATOM 3238 C C . LYS A 1 404 ? 65.642 20.922 -128.045 1.00 90.75 404 LYS A C 1
ATOM 3240 O O . LYS A 1 404 ? 65.977 21.013 -129.220 1.00 90.75 404 LYS A O 1
ATOM 3245 N N . ALA A 1 405 ? 66.530 20.865 -127.052 1.00 86.06 405 ALA A N 1
ATOM 3246 C CA . ALA A 1 405 ? 67.979 20.920 -127.255 1.00 86.06 405 ALA A CA 1
ATOM 3247 C C . ALA A 1 405 ? 68.493 19.726 -128.080 1.00 86.06 405 ALA A C 1
ATOM 3249 O O . ALA A 1 405 ? 69.325 19.897 -128.970 1.00 86.06 405 ALA A O 1
ATOM 3250 N N . ASN A 1 406 ? 67.940 18.531 -127.863 1.00 90.12 406 ASN A N 1
ATOM 3251 C CA . ASN A 1 406 ? 68.240 17.332 -128.645 1.00 90.12 406 ASN A CA 1
ATOM 3252 C C . ASN A 1 406 ? 67.721 17.434 -130.089 1.00 90.12 406 ASN A C 1
ATOM 3254 O O . ASN A 1 406 ? 68.380 16.943 -131.000 1.00 90.12 406 ASN A O 1
ATOM 3258 N N . LYS A 1 407 ? 66.589 18.113 -130.335 1.00 89.06 407 LYS A N 1
ATOM 3259 C CA . LYS A 1 407 ? 66.162 18.460 -131.704 1.00 89.06 407 LYS A CA 1
ATOM 3260 C C . LYS A 1 407 ? 67.136 19.445 -132.348 1.00 89.06 407 LYS A C 1
ATOM 3262 O O . LYS A 1 407 ? 67.725 19.105 -133.363 1.00 89.06 407 LYS A O 1
ATOM 3267 N N . ILE A 1 408 ? 67.402 20.586 -131.706 1.00 88.75 408 ILE A N 1
ATOM 3268 C CA . ILE A 1 408 ? 68.327 21.619 -132.208 1.00 88.75 408 ILE A CA 1
ATOM 3269 C C . ILE A 1 408 ? 69.712 21.032 -132.518 1.00 88.75 408 ILE A C 1
ATOM 3271 O O . ILE A 1 408 ? 70.261 21.297 -133.581 1.00 88.75 408 ILE A O 1
ATOM 3275 N N . THR A 1 409 ? 70.270 20.193 -131.642 1.00 87.75 409 THR A N 1
ATOM 3276 C CA . THR A 1 409 ? 71.578 19.556 -131.879 1.00 87.75 409 THR A CA 1
ATOM 3277 C C . THR A 1 409 ? 71.535 18.470 -132.953 1.00 87.75 409 THR A C 1
ATOM 3279 O O . THR A 1 409 ? 72.513 18.325 -133.681 1.00 87.75 409 THR A O 1
ATOM 3282 N N . ASN A 1 410 ? 70.431 17.736 -133.122 1.00 88.56 410 ASN A N 1
ATOM 3283 C CA . ASN A 1 410 ? 70.292 16.779 -134.224 1.00 88.56 410 ASN A CA 1
ATOM 3284 C C . ASN A 1 410 ? 70.041 17.465 -135.576 1.00 88.56 410 ASN A C 1
ATOM 3286 O O . ASN A 1 410 ? 70.567 17.011 -136.587 1.00 88.56 410 ASN A O 1
ATOM 3290 N N . ASP A 1 411 ? 69.308 18.574 -135.612 1.00 87.69 411 ASP A N 1
ATOM 3291 C CA . ASP A 1 411 ? 69.104 19.356 -136.833 1.00 87.69 411 ASP A CA 1
ATOM 3292 C C . ASP A 1 411 ? 70.370 20.157 -137.196 1.00 87.69 411 ASP A C 1
ATOM 3294 O O . ASP A 1 411 ? 70.728 20.246 -138.371 1.00 87.69 411 ASP A O 1
ATOM 3298 N N . ALA A 1 412 ? 71.147 20.608 -136.203 1.00 85.19 412 ALA A N 1
ATOM 3299 C CA . ALA A 1 412 ? 72.507 21.107 -136.409 1.00 85.19 412 ALA A CA 1
ATOM 3300 C C . ALA A 1 412 ? 73.450 20.010 -136.937 1.00 85.19 412 ALA A C 1
ATOM 3302 O O . ALA A 1 412 ? 74.173 20.265 -137.895 1.00 85.19 412 ALA A O 1
ATOM 3303 N N . LYS A 1 413 ? 73.406 18.779 -136.398 1.00 87.62 413 LYS A N 1
ATOM 3304 C CA . LYS A 1 413 ? 74.167 17.632 -136.939 1.00 87.62 413 LYS A CA 1
ATOM 3305 C C . LYS A 1 413 ? 73.808 17.346 -138.395 1.00 87.62 413 LYS A C 1
ATOM 3307 O O . LYS A 1 413 ? 74.720 17.272 -139.203 1.00 87.62 413 LYS A O 1
ATOM 3312 N N . LYS A 1 414 ? 72.519 17.270 -138.752 1.00 88.88 414 LYS A N 1
ATOM 3313 C CA . LYS A 1 414 ? 72.082 17.129 -140.157 1.00 88.88 414 LYS A CA 1
ATOM 3314 C C . LYS A 1 414 ? 72.575 18.284 -141.027 1.00 88.88 414 LYS A C 1
ATOM 3316 O O . LYS A 1 414 ? 72.947 18.071 -142.170 1.00 88.88 414 LYS A O 1
ATOM 3321 N N . THR A 1 415 ? 72.581 19.509 -140.502 1.00 86.00 415 THR A N 1
ATOM 3322 C CA . THR A 1 415 ? 73.081 20.683 -141.234 1.00 86.00 415 THR A CA 1
ATOM 3323 C C . THR A 1 415 ? 74.588 20.583 -141.475 1.00 86.00 415 THR A C 1
ATOM 3325 O O . THR A 1 415 ? 75.042 20.845 -142.584 1.00 86.00 415 THR A O 1
ATOM 3328 N N . VAL A 1 416 ? 75.358 20.141 -140.476 1.00 85.50 416 VAL A N 1
ATOM 3329 C CA . VAL A 1 416 ? 76.793 19.843 -140.615 1.00 85.50 416 VAL A CA 1
ATOM 3330 C C . VAL A 1 416 ? 77.022 18.682 -141.583 1.00 85.50 416 VAL A C 1
ATOM 3332 O O . VAL A 1 416 ? 77.881 18.797 -142.442 1.00 85.50 416 VAL A O 1
ATOM 3335 N N . GLU A 1 417 ? 76.227 17.615 -141.518 1.00 86.94 417 GLU A N 1
ATOM 3336 C CA . GLU A 1 417 ? 76.307 16.459 -142.417 1.00 86.94 417 GLU A CA 1
ATOM 3337 C C . GLU A 1 417 ? 75.994 16.842 -143.872 1.00 86.94 417 GLU A C 1
ATOM 3339 O O . GLU A 1 417 ? 76.754 16.490 -144.770 1.00 86.94 417 GLU A O 1
ATOM 3344 N N . MET A 1 418 ? 74.947 17.639 -144.117 1.00 84.62 418 MET A N 1
ATOM 3345 C CA . MET A 1 418 ? 74.664 18.215 -145.437 1.00 84.62 418 MET A CA 1
ATOM 3346 C C . MET A 1 418 ? 75.813 19.110 -145.912 1.00 84.62 418 MET A C 1
ATOM 3348 O O . MET A 1 418 ? 76.217 19.006 -147.066 1.00 84.62 418 MET A O 1
ATOM 3352 N N . LYS A 1 419 ? 76.403 19.936 -145.037 1.00 85.06 419 LYS A N 1
ATOM 3353 C CA . LYS A 1 419 ? 77.578 20.753 -145.387 1.00 85.06 419 LYS A CA 1
ATOM 3354 C C . LYS A 1 419 ? 78.836 19.915 -145.628 1.00 85.06 419 LYS A C 1
ATOM 3356 O O . LYS A 1 419 ? 79.638 20.265 -146.485 1.00 85.06 419 LYS A O 1
ATOM 3361 N N . GLU A 1 420 ? 78.997 18.783 -144.954 1.00 85.25 420 GLU A N 1
ATOM 3362 C CA . GLU A 1 420 ? 80.080 17.833 -145.204 1.00 85.25 420 GLU A CA 1
ATOM 3363 C C . GLU A 1 420 ? 79.874 17.096 -146.538 1.00 85.25 420 GLU A C 1
ATOM 3365 O O . GLU A 1 420 ? 80.832 16.890 -147.282 1.00 85.25 420 GLU A O 1
ATOM 3370 N N . GLN A 1 421 ? 78.629 16.755 -146.889 1.00 84.25 421 GLN A N 1
ATOM 3371 C CA . GLN A 1 421 ? 78.260 16.217 -148.201 1.00 84.25 421 GLN A CA 1
ATOM 3372 C C . GLN A 1 421 ? 78.462 17.257 -149.317 1.00 84.25 421 GLN A C 1
ATOM 3374 O O . GLN A 1 421 ? 79.070 16.924 -150.332 1.00 84.25 421 GLN A O 1
ATOM 3379 N N . GLU A 1 422 ? 78.064 18.520 -149.119 1.00 81.00 422 GLU A N 1
ATOM 3380 C CA . GLU A 1 422 ? 78.379 19.635 -150.026 1.00 81.00 422 GLU A CA 1
ATOM 3381 C C . GLU A 1 422 ? 79.895 19.792 -150.210 1.00 81.00 422 GLU A C 1
ATOM 3383 O O . GLU A 1 422 ? 80.361 19.875 -151.341 1.00 81.00 422 GLU A O 1
ATOM 3388 N N . CYS A 1 423 ? 80.686 19.767 -149.132 1.00 81.75 423 CYS A N 1
ATOM 3389 C CA . CYS A 1 423 ? 82.148 19.844 -149.205 1.00 81.75 423 CYS A CA 1
ATOM 3390 C C . CYS A 1 423 ? 82.770 18.644 -149.941 1.00 81.75 423 CYS A C 1
ATOM 3392 O O . CYS A 1 423 ? 83.682 18.831 -150.746 1.00 81.75 423 CYS A O 1
ATOM 3394 N N . LYS A 1 424 ? 82.267 17.419 -149.728 1.00 81.25 424 LYS A N 1
ATOM 3395 C CA . LYS A 1 424 ? 82.689 16.219 -150.478 1.00 81.25 424 LYS A CA 1
ATOM 3396 C C . LYS A 1 424 ? 82.328 16.323 -151.962 1.00 81.25 424 LYS A C 1
ATOM 3398 O O . LYS A 1 424 ? 83.131 15.949 -152.815 1.00 81.25 424 LYS A O 1
ATOM 3403 N N . LEU A 1 425 ? 81.154 16.863 -152.282 1.00 80.56 425 LEU A N 1
ATOM 3404 C CA . LEU A 1 425 ? 80.681 17.045 -153.653 1.00 80.56 425 LEU A CA 1
ATOM 3405 C C . LEU A 1 425 ? 81.437 18.183 -154.364 1.00 80.56 425 LEU A C 1
ATOM 3407 O O . LEU A 1 425 ? 81.835 18.017 -155.512 1.00 80.56 425 LEU A O 1
ATOM 3411 N N . MET A 1 426 ? 81.757 19.273 -153.663 1.00 78.38 426 MET A N 1
ATOM 3412 C CA . MET A 1 426 ? 82.670 20.330 -154.121 1.00 78.38 426 MET A CA 1
ATOM 3413 C C . MET A 1 426 ? 84.077 19.783 -154.389 1.00 78.38 426 MET A C 1
ATOM 3415 O O . MET A 1 426 ? 84.641 20.051 -155.446 1.00 78.38 426 MET A O 1
ATOM 3419 N N . ALA A 1 427 ? 84.633 18.967 -153.486 1.00 74.50 427 ALA A N 1
ATOM 3420 C CA . ALA A 1 427 ? 85.922 18.306 -153.702 1.00 74.50 427 ALA A CA 1
ATOM 3421 C C . ALA A 1 427 ? 85.888 17.354 -154.914 1.00 74.50 427 ALA A C 1
ATOM 3423 O O . ALA A 1 427 ? 86.843 17.311 -155.691 1.00 74.50 427 ALA A O 1
ATOM 3424 N N . SER A 1 428 ? 84.773 16.643 -155.121 1.00 71.00 428 SER A N 1
ATOM 3425 C CA . SER A 1 428 ? 84.540 15.828 -156.319 1.00 71.00 428 SER A CA 1
ATOM 3426 C C . SER A 1 428 ? 84.536 16.684 -157.592 1.00 71.00 428 SER A C 1
ATOM 3428 O O . SER A 1 428 ? 85.318 16.414 -158.500 1.00 71.00 428 SER A O 1
ATOM 3430 N N . ILE A 1 429 ? 83.767 17.781 -157.627 1.00 70.50 429 ILE A N 1
ATOM 3431 C CA . ILE A 1 429 ? 83.725 18.724 -158.760 1.00 70.50 429 ILE A CA 1
ATOM 3432 C C . ILE A 1 429 ? 85.111 19.312 -159.053 1.00 70.50 429 ILE A C 1
ATOM 3434 O O . ILE A 1 429 ? 85.520 19.353 -160.212 1.00 70.50 429 ILE A O 1
ATOM 3438 N N . ILE A 1 430 ? 85.863 19.730 -158.030 1.00 69.69 430 ILE A N 1
ATOM 3439 C CA . ILE A 1 430 ? 87.224 20.270 -158.183 1.00 69.69 430 ILE A CA 1
ATOM 3440 C C . ILE A 1 430 ? 88.155 19.223 -158.816 1.00 69.69 430 ILE A C 1
ATOM 3442 O O . ILE A 1 430 ? 88.896 19.548 -159.744 1.00 69.69 430 ILE A O 1
ATOM 3446 N N . ASN A 1 431 ? 88.068 17.960 -158.387 1.00 60.91 431 ASN A N 1
ATOM 3447 C CA . ASN A 1 431 ? 88.830 16.861 -158.984 1.00 60.91 431 ASN A CA 1
ATOM 3448 C C . ASN A 1 431 ? 88.380 16.539 -160.424 1.00 60.91 431 ASN A C 1
ATOM 3450 O O . ASN A 1 431 ? 89.222 16.248 -161.272 1.00 60.91 431 ASN A O 1
ATOM 3454 N N . SER A 1 432 ? 87.082 16.639 -160.731 1.00 54.88 432 SER A N 1
ATOM 3455 C CA . SER A 1 432 ? 86.534 16.446 -162.084 1.00 54.88 432 SER A CA 1
ATOM 3456 C C . SER A 1 432 ? 86.862 17.590 -163.054 1.00 54.88 432 SER A C 1
ATOM 3458 O O . SER A 1 432 ? 86.910 17.373 -164.261 1.00 54.88 432 SER A O 1
ATOM 3460 N N . SER A 1 433 ? 87.121 18.803 -162.556 1.00 48.84 433 SER A N 1
ATOM 3461 C CA . SER A 1 433 ? 87.272 20.019 -163.378 1.00 48.84 433 SER A CA 1
ATOM 3462 C C . SER A 1 433 ? 88.662 20.203 -164.010 1.00 48.84 433 SER A C 1
ATOM 3464 O O . SER A 1 433 ? 88.940 21.243 -164.604 1.00 48.84 433 SER A O 1
ATOM 3466 N N . ARG A 1 434 ? 89.574 19.228 -163.888 1.00 44.50 434 ARG A N 1
ATOM 3467 C CA . ARG A 1 434 ? 90.993 19.389 -164.271 1.00 44.50 434 ARG A CA 1
ATOM 3468 C C . ARG A 1 434 ? 91.309 19.067 -165.747 1.00 44.50 434 ARG A C 1
ATOM 3470 O O . ARG A 1 434 ? 92.481 18.973 -166.104 1.00 44.50 434 ARG A O 1
ATOM 3477 N N . ALA A 1 435 ? 90.296 18.913 -166.606 1.00 39.34 435 ALA A N 1
ATOM 3478 C CA . ALA A 1 435 ? 90.432 18.385 -167.971 1.00 39.34 435 ALA A CA 1
ATOM 3479 C C . ALA A 1 435 ? 89.949 19.337 -169.100 1.00 39.34 435 ALA A C 1
ATOM 3481 O O . ALA A 1 435 ? 88.993 19.038 -169.808 1.00 39.34 435 ALA A O 1
ATOM 3482 N N . ALA A 1 436 ? 90.731 20.398 -169.355 1.00 32.97 436 ALA A N 1
ATOM 3483 C CA . ALA A 1 436 ? 90.804 21.124 -170.647 1.00 32.97 436 ALA A CA 1
ATOM 3484 C C . ALA A 1 436 ? 89.636 22.126 -170.997 1.00 32.97 436 ALA A C 1
ATOM 3486 O O . ALA A 1 436 ? 88.666 22.197 -170.247 1.00 32.97 436 ALA A O 1
ATOM 3487 N N . PRO A 1 437 ? 89.795 23.069 -171.975 1.00 50.28 437 PRO A N 1
ATOM 3488 C CA . PRO A 1 437 ? 89.800 24.502 -171.592 1.00 50.28 437 PRO A CA 1
ATOM 3489 C C . PRO A 1 437 ? 89.212 25.571 -172.577 1.00 50.28 437 PRO A C 1
ATOM 3491 O O . PRO A 1 437 ? 88.959 25.295 -173.746 1.00 50.28 437 PRO A O 1
ATOM 3494 N N . ARG A 1 438 ? 89.206 26.852 -172.127 1.00 31.16 438 ARG A N 1
ATOM 3495 C CA . ARG A 1 438 ? 88.956 28.136 -172.871 1.00 31.16 438 ARG A CA 1
ATOM 3496 C C . ARG A 1 438 ? 87.479 28.388 -173.290 1.00 31.16 438 ARG A C 1
ATOM 3498 O O . ARG A 1 438 ? 86.720 27.441 -173.408 1.00 31.16 438 ARG A O 1
ATOM 3505 N N . ALA A 1 439 ? 86.970 29.620 -173.494 1.00 29.95 439 ALA A N 1
ATOM 3506 C CA . ALA A 1 439 ? 87.584 30.956 -173.706 1.00 29.95 439 ALA A CA 1
ATOM 3507 C C . ALA A 1 439 ? 86.817 32.123 -172.941 1.00 29.95 439 ALA A C 1
ATOM 3509 O O . ALA A 1 439 ? 86.315 31.805 -171.866 1.00 29.95 439 ALA A O 1
ATOM 3510 N N . PRO A 1 440 ? 86.807 33.451 -173.290 1.00 45.62 440 PRO A N 1
ATOM 3511 C CA . PRO A 1 440 ? 87.274 34.479 -172.320 1.00 45.62 440 PRO A CA 1
ATOM 3512 C C . PRO A 1 440 ? 86.497 35.832 -172.131 1.00 45.62 440 PRO A C 1
ATOM 3514 O O . PRO A 1 440 ? 85.960 36.376 -173.086 1.00 45.62 440 PRO A O 1
ATOM 3517 N N . ALA A 1 441 ? 86.683 36.469 -170.951 1.00 33.69 441 ALA A N 1
ATOM 3518 C CA . ALA A 1 441 ? 86.753 37.943 -170.687 1.00 33.69 441 ALA A CA 1
ATOM 3519 C C . ALA A 1 441 ? 85.513 38.869 -170.949 1.00 33.69 441 ALA A C 1
ATOM 3521 O O . ALA A 1 441 ? 84.594 38.462 -171.649 1.00 33.69 441 ALA A O 1
ATOM 3522 N N . PRO A 1 442 ? 85.494 40.168 -170.521 1.00 47.41 442 PRO A N 1
ATOM 3523 C CA . PRO A 1 442 ? 85.976 40.833 -169.278 1.00 47.41 442 PRO A CA 1
ATOM 3524 C C . PRO A 1 442 ? 84.935 41.807 -168.615 1.00 47.41 442 PRO A C 1
ATOM 3526 O O . PRO A 1 442 ? 83.922 42.132 -169.225 1.00 47.41 442 PRO A O 1
ATOM 3529 N N . GLY A 1 443 ? 85.214 42.382 -167.423 1.00 30.42 443 GLY A N 1
ATOM 3530 C CA . GLY A 1 443 ? 84.493 43.576 -166.886 1.00 30.42 443 GLY A CA 1
ATOM 3531 C C . GLY A 1 443 ? 84.358 43.677 -165.337 1.00 30.42 443 GLY A C 1
ATOM 3532 O O . GLY A 1 443 ? 83.986 42.668 -164.743 1.00 30.42 443 GLY A O 1
ATOM 3533 N N . PRO A 1 444 ? 84.645 44.823 -164.654 1.00 61.03 444 PRO A N 1
ATOM 3534 C CA . PRO A 1 444 ? 84.685 44.890 -163.171 1.00 61.03 444 PRO A CA 1
ATOM 3535 C C . PRO A 1 444 ? 83.872 46.027 -162.469 1.00 61.03 444 PRO A C 1
ATOM 3537 O O . PRO A 1 444 ? 83.304 46.889 -163.130 1.00 61.03 444 PRO A O 1
ATOM 3540 N N . ALA A 1 445 ? 83.984 46.068 -161.120 1.00 34.06 445 ALA A N 1
ATOM 3541 C CA . ALA A 1 445 ? 83.644 47.146 -160.147 1.00 34.06 445 ALA A CA 1
ATOM 3542 C C . ALA A 1 445 ? 82.165 47.304 -159.684 1.00 34.06 445 ALA A C 1
ATOM 3544 O O . ALA A 1 445 ? 81.255 47.063 -160.465 1.00 34.06 445 ALA A O 1
ATOM 3545 N N . ALA A 1 446 ? 81.833 47.749 -158.450 1.00 33.59 446 ALA A N 1
ATOM 3546 C CA . ALA A 1 446 ? 82.549 47.803 -157.146 1.00 33.59 446 ALA A CA 1
ATOM 3547 C C . ALA A 1 446 ? 81.590 48.208 -155.977 1.00 33.59 446 ALA A C 1
ATOM 3549 O O . ALA A 1 446 ? 80.587 48.863 -156.238 1.00 33.59 446 ALA A O 1
ATOM 3550 N N . THR A 1 447 ? 81.982 47.958 -154.702 1.00 30.97 447 THR A N 1
ATOM 3551 C CA . THR A 1 447 ? 81.480 48.594 -153.428 1.00 30.97 447 THR A CA 1
ATOM 3552 C C . THR A 1 447 ? 79.980 48.404 -153.044 1.00 30.97 447 THR A C 1
ATOM 3554 O O . THR A 1 447 ? 79.168 48.139 -153.914 1.00 30.97 447 THR A O 1
ATOM 3557 N N . THR A 1 448 ? 79.489 48.450 -151.784 1.00 33.12 448 THR A N 1
ATOM 3558 C CA . THR A 1 448 ? 80.036 48.669 -150.407 1.00 33.12 448 THR A CA 1
ATOM 3559 C C . THR A 1 448 ? 79.150 47.958 -149.334 1.00 33.12 448 THR A C 1
ATOM 3561 O O . THR A 1 448 ? 78.060 47.498 -149.654 1.00 33.12 448 THR A O 1
ATOM 3564 N N . ALA A 1 449 ? 79.582 47.886 -148.058 1.00 31.31 449 ALA A N 1
ATOM 3565 C CA . ALA A 1 449 ? 78.805 47.394 -146.879 1.00 31.31 449 ALA A CA 1
ATOM 3566 C C . ALA A 1 449 ? 78.243 48.580 -146.023 1.00 31.31 449 ALA A C 1
ATOM 3568 O O . ALA A 1 449 ? 78.384 49.703 -146.516 1.00 31.31 449 ALA A O 1
ATOM 3569 N N . PRO A 1 450 ? 77.721 48.463 -144.758 1.00 56.25 450 PRO A N 1
ATOM 3570 C CA . PRO A 1 450 ? 77.389 47.323 -143.855 1.00 56.25 450 PRO A CA 1
ATOM 3571 C C . PRO A 1 450 ? 75.853 47.293 -143.473 1.00 56.25 450 PRO A C 1
ATOM 3573 O O . PRO A 1 450 ? 75.077 47.459 -144.402 1.00 56.25 450 PRO A O 1
ATOM 3576 N N . THR A 1 451 ? 75.233 47.057 -142.279 1.00 33.81 451 THR A N 1
ATOM 3577 C CA 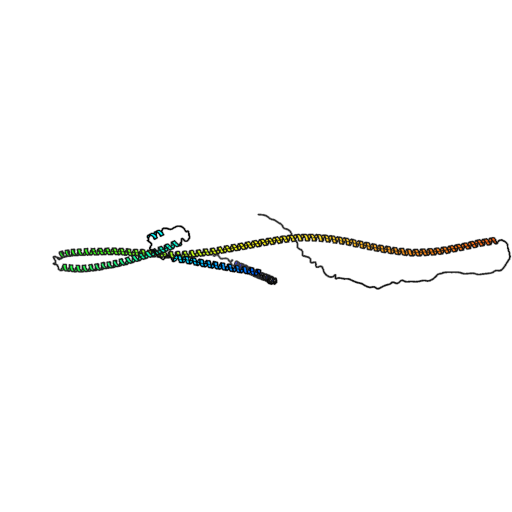. THR A 1 451 ? 75.612 46.916 -140.834 1.00 33.81 451 THR A CA 1
ATOM 3578 C C . THR A 1 451 ? 74.505 46.276 -139.928 1.00 33.81 451 THR A C 1
ATOM 3580 O O . THR A 1 451 ? 73.326 46.469 -140.181 1.00 33.81 451 THR A O 1
ATOM 3583 N N . ARG A 1 452 ? 74.913 45.605 -138.825 1.00 31.28 452 ARG A N 1
ATOM 3584 C CA . ARG A 1 452 ? 74.304 45.429 -137.456 1.00 31.28 452 ARG A CA 1
ATOM 3585 C C . ARG A 1 452 ? 72.766 45.359 -137.175 1.00 31.28 452 ARG A C 1
ATOM 3587 O O . ARG A 1 452 ? 72.092 46.378 -137.176 1.00 31.28 452 ARG A O 1
ATOM 3594 N N . SER A 1 453 ? 72.300 44.174 -136.725 1.00 32.03 453 SER A N 1
ATOM 3595 C CA . SER A 1 453 ? 71.864 43.755 -135.341 1.00 32.03 453 SER A CA 1
ATOM 3596 C C . SER A 1 453 ? 71.254 44.753 -134.308 1.00 32.03 453 SER A C 1
ATOM 3598 O O . SER A 1 453 ? 71.725 45.890 -134.314 1.00 32.03 453 SER A O 1
ATOM 3600 N N . PRO A 1 454 ? 70.459 44.333 -133.268 1.00 51.34 454 PRO A N 1
ATOM 3601 C CA . PRO A 1 454 ? 70.069 42.964 -132.828 1.00 51.34 454 PRO A CA 1
ATOM 3602 C C . PRO A 1 454 ? 68.577 42.746 -132.375 1.00 51.34 454 PRO A C 1
ATOM 3604 O O . PRO A 1 454 ? 67.721 43.611 -132.513 1.00 51.34 454 PRO A O 1
ATOM 3607 N N . GLU A 1 455 ? 68.326 41.545 -131.826 1.00 31.50 455 GLU A N 1
ATOM 3608 C CA . GLU A 1 455 ? 67.199 40.986 -131.022 1.00 31.50 455 GLU A CA 1
ATOM 3609 C C . GLU A 1 455 ? 66.735 41.798 -129.766 1.00 31.50 455 GLU A C 1
ATOM 3611 O O . GLU A 1 455 ? 67.422 42.770 -129.443 1.00 31.50 455 GLU A O 1
ATOM 3616 N N . PRO A 1 456 ? 65.660 41.418 -128.992 1.00 50.88 456 PRO A N 1
ATOM 3617 C CA . PRO A 1 456 ? 64.980 40.100 -128.884 1.00 50.88 456 PRO A CA 1
ATOM 3618 C C . PRO A 1 456 ? 63.421 40.045 -128.823 1.00 50.88 456 PRO A C 1
ATOM 3620 O O . PRO A 1 456 ? 62.700 41.029 -128.945 1.00 50.88 456 PRO A O 1
ATOM 3623 N N . THR A 1 457 ? 62.938 38.807 -128.632 1.00 41.19 457 THR A N 1
ATOM 3624 C CA . THR A 1 457 ? 61.567 38.287 -128.385 1.00 41.19 457 THR A CA 1
ATOM 3625 C C . THR A 1 457 ? 60.937 38.761 -127.038 1.00 41.19 457 THR A C 1
ATOM 3627 O O . THR A 1 457 ? 61.603 39.462 -126.286 1.00 41.19 457 THR A O 1
ATOM 3630 N N . PHE A 1 458 ? 59.680 38.474 -126.619 1.00 36.75 458 PHE A N 1
ATOM 3631 C CA . PHE A 1 458 ? 58.823 37.269 -126.767 1.00 36.75 458 PHE A CA 1
ATOM 3632 C C . PHE A 1 458 ? 57.302 37.527 -126.499 1.00 36.75 458 PHE A C 1
ATOM 3634 O O . PHE A 1 458 ? 56.900 38.627 -126.133 1.00 36.75 458 PHE A O 1
ATOM 3641 N N . PHE A 1 459 ? 56.452 36.500 -126.683 1.00 38.50 459 PHE A N 1
ATOM 3642 C CA . PHE A 1 459 ? 54.985 36.466 -126.436 1.00 38.50 459 PHE A CA 1
ATOM 3643 C C . PHE A 1 459 ? 54.629 36.585 -124.924 1.00 38.50 459 PHE A C 1
ATOM 3645 O O . PHE A 1 459 ? 55.468 36.260 -124.094 1.00 38.50 459 PHE A O 1
ATOM 3652 N N . SER A 1 460 ? 53.464 37.013 -124.402 1.00 36.94 460 SER A N 1
ATOM 3653 C CA . SER A 1 460 ? 52.056 37.215 -124.836 1.00 36.94 460 SER A CA 1
ATOM 3654 C C . SER A 1 460 ? 51.026 36.259 -124.169 1.00 36.94 460 SER A C 1
ATOM 3656 O O . SER A 1 460 ? 50.848 35.125 -124.598 1.00 36.94 460 SER A O 1
ATOM 3658 N N . ARG A 1 461 ? 50.299 36.812 -123.173 1.00 35.31 461 ARG A N 1
ATOM 3659 C CA . ARG A 1 461 ? 48.849 36.660 -122.847 1.00 35.31 461 ARG A CA 1
ATOM 3660 C C . ARG A 1 461 ? 48.229 35.338 -122.304 1.00 35.31 461 ARG A C 1
ATOM 3662 O O . ARG A 1 461 ? 48.032 34.384 -123.043 1.00 35.31 461 ARG A O 1
ATOM 3669 N N . GLY A 1 462 ? 47.628 35.437 -121.100 1.00 33.06 462 GLY A N 1
ATOM 3670 C CA . GLY A 1 462 ? 46.387 34.730 -120.679 1.00 33.06 462 GLY A CA 1
ATOM 3671 C C . GLY A 1 462 ? 46.485 33.773 -119.465 1.00 33.06 462 GLY A C 1
ATOM 3672 O O . GLY A 1 462 ? 47.581 33.344 -119.134 1.00 33.06 462 GLY A O 1
ATOM 3673 N N . SER A 1 463 ? 45.396 33.369 -118.779 1.00 38.03 463 SER A N 1
ATOM 3674 C CA . SER A 1 463 ? 44.051 33.977 -118.588 1.00 38.03 463 SER A CA 1
ATOM 3675 C C . SER A 1 463 ? 43.225 33.194 -117.527 1.00 38.03 463 SER A C 1
ATOM 3677 O O . SER A 1 463 ? 43.242 31.970 -117.586 1.00 38.03 463 SER A O 1
ATOM 3679 N N . PHE A 1 464 ? 42.459 33.878 -116.651 1.00 35.62 464 PHE A N 1
ATOM 3680 C CA . PHE A 1 464 ? 41.519 33.341 -115.620 1.00 35.62 464 PHE A CA 1
ATOM 3681 C C . PHE A 1 464 ? 42.094 32.360 -114.553 1.00 35.62 464 PHE A C 1
ATOM 3683 O O . PHE A 1 464 ? 43.111 31.716 -114.765 1.00 35.62 464 PHE A O 1
ATOM 3690 N N . GLY A 1 465 ? 41.506 32.196 -113.357 1.00 31.41 465 GLY A N 1
ATOM 3691 C CA . GLY A 1 465 ? 40.422 32.945 -112.695 1.00 31.41 465 GLY A CA 1
ATOM 3692 C C . GLY A 1 465 ? 39.827 32.199 -111.477 1.00 31.41 465 GLY A C 1
ATOM 3693 O O . GLY A 1 465 ? 39.981 30.988 -111.371 1.00 31.41 465 GLY A O 1
ATOM 3694 N N . GLY A 1 466 ? 39.103 32.913 -110.600 1.00 30.94 466 GLY A N 1
ATOM 3695 C CA . GLY A 1 466 ? 38.222 32.338 -109.561 1.00 30.94 466 GLY A CA 1
ATOM 3696 C C . GLY A 1 466 ? 38.847 32.086 -108.176 1.00 30.94 466 GLY A C 1
ATOM 3697 O O . GLY A 1 466 ? 39.777 31.300 -108.040 1.00 30.94 466 GLY A O 1
ATOM 3698 N N . GLY A 1 467 ? 38.290 32.709 -107.127 1.00 33.12 467 GLY A N 1
ATOM 3699 C CA . GLY A 1 467 ? 38.709 32.480 -105.735 1.00 33.12 467 GLY A CA 1
ATOM 3700 C C . GLY A 1 467 ? 38.073 33.433 -104.716 1.00 33.12 467 GLY A C 1
ATOM 3701 O O . GLY A 1 467 ? 38.717 34.381 -104.281 1.00 33.12 467 GLY A O 1
ATOM 3702 N N . ALA A 1 468 ? 36.817 33.187 -104.326 1.00 34.66 468 ALA A N 1
ATOM 3703 C CA . ALA A 1 468 ? 36.142 33.884 -103.223 1.00 34.66 468 ALA A CA 1
ATOM 3704 C C . ALA A 1 468 ? 35.131 32.952 -102.525 1.00 34.66 468 ALA A C 1
ATOM 3706 O O . ALA A 1 468 ? 34.557 32.067 -103.158 1.00 34.66 468 ALA A O 1
ATOM 3707 N N . ALA A 1 469 ? 34.958 33.122 -101.212 1.00 36.72 469 ALA A N 1
ATOM 3708 C CA . ALA A 1 469 ? 34.298 32.152 -100.335 1.00 36.72 469 ALA A CA 1
ATOM 3709 C C . ALA A 1 469 ? 32.754 32.157 -100.395 1.00 36.72 469 ALA A C 1
ATOM 3711 O O . ALA A 1 469 ? 32.150 33.210 -100.605 1.00 36.72 469 ALA A O 1
ATOM 3712 N N . PRO A 1 470 ? 32.099 31.025 -100.073 1.00 43.44 470 PRO A N 1
ATOM 3713 C CA . PRO A 1 470 ? 30.714 31.011 -99.624 1.00 43.44 470 PRO A CA 1
ATOM 3714 C C . PRO A 1 470 ? 30.615 31.296 -98.113 1.00 43.44 470 PRO A C 1
ATOM 3716 O O . PRO A 1 470 ? 31.369 30.751 -97.308 1.00 43.44 470 PRO A O 1
ATOM 3719 N N . LYS A 1 471 ? 29.601 32.066 -97.711 1.00 35.34 471 LYS A N 1
ATOM 3720 C CA . LYS A 1 471 ? 28.946 31.934 -96.400 1.00 35.34 471 LYS A CA 1
ATOM 3721 C C . LYS A 1 471 ? 27.481 31.571 -96.648 1.00 35.34 471 LYS A C 1
ATOM 3723 O O . LYS A 1 471 ? 26.899 32.037 -97.624 1.00 35.34 471 LYS A O 1
ATOM 3728 N N . ARG A 1 472 ? 26.900 30.739 -95.783 1.00 36.88 472 ARG A N 1
ATOM 3729 C CA . ARG A 1 472 ? 25.473 30.386 -95.789 1.00 36.88 472 ARG A CA 1
ATOM 3730 C C . ARG A 1 472 ? 24.894 30.507 -94.385 1.00 36.88 472 ARG A C 1
ATOM 3732 O O . ARG A 1 472 ? 25.599 30.277 -93.407 1.00 36.88 472 ARG A O 1
ATOM 3739 N N . GLU A 1 473 ? 23.618 30.862 -94.335 1.00 32.50 473 GLU A N 1
ATOM 3740 C CA . GLU A 1 473 ? 22.767 30.848 -93.143 1.00 32.50 473 GLU A CA 1
ATOM 3741 C C . GLU A 1 473 ? 22.178 29.441 -92.895 1.00 32.50 473 GLU A C 1
ATOM 3743 O O . GLU A 1 473 ? 22.373 28.532 -93.708 1.00 32.50 473 GLU A O 1
ATOM 3748 N N . GLY A 1 474 ? 21.439 29.273 -91.790 1.00 33.44 474 GLY A N 1
ATOM 3749 C CA . GLY A 1 474 ? 20.888 27.991 -91.317 1.00 33.44 474 GLY A CA 1
ATOM 3750 C C . GLY A 1 474 ? 21.513 27.602 -89.973 1.00 33.44 474 GLY A C 1
ATOM 3751 O O . GLY A 1 474 ? 22.554 26.957 -89.972 1.00 33.44 474 GLY A O 1
ATOM 3752 N N . ASP A 1 475 ? 21.086 28.097 -88.805 1.00 31.73 475 ASP A N 1
ATOM 3753 C CA . ASP A 1 475 ? 19.734 28.260 -88.218 1.00 31.73 475 ASP A CA 1
ATOM 3754 C C . ASP A 1 475 ? 19.124 26.938 -87.692 1.00 31.73 475 ASP A C 1
ATOM 3756 O O . ASP A 1 475 ? 19.036 25.964 -88.435 1.00 31.73 475 ASP A O 1
ATOM 3760 N N . ARG A 1 476 ? 18.638 26.971 -86.432 1.00 37.59 476 ARG A N 1
ATOM 3761 C CA . ARG A 1 476 ? 17.912 25.915 -85.665 1.00 37.59 476 ARG A CA 1
ATOM 3762 C C . ARG A 1 476 ? 18.744 24.671 -85.244 1.00 37.59 476 ARG A C 1
ATOM 3764 O O . ARG A 1 476 ? 19.613 24.223 -85.973 1.00 37.59 476 ARG A O 1
ATOM 3771 N N . THR A 1 477 ? 18.542 24.042 -84.070 1.00 36.03 477 THR A N 1
ATOM 3772 C CA . THR A 1 477 ? 17.583 24.303 -82.965 1.00 36.03 477 THR A CA 1
ATOM 3773 C C . THR A 1 477 ? 18.005 23.684 -81.616 1.00 36.03 477 THR A C 1
ATOM 3775 O O . THR A 1 477 ? 18.674 22.661 -81.599 1.00 36.03 477 THR A O 1
ATOM 3778 N N . ALA A 1 478 ? 17.383 24.208 -80.546 1.00 33.50 478 ALA A N 1
ATOM 3779 C CA . ALA A 1 478 ? 16.921 23.520 -79.322 1.00 33.50 478 ALA A CA 1
ATOM 3780 C C . ALA A 1 478 ? 17.880 23.248 -78.135 1.00 33.50 478 ALA A C 1
ATOM 3782 O O . ALA A 1 478 ? 18.758 22.408 -78.235 1.00 33.50 478 ALA A O 1
ATOM 3783 N N . ARG A 1 479 ? 17.491 23.842 -76.981 1.00 35.03 479 ARG A N 1
ATOM 3784 C CA . ARG A 1 479 ? 17.275 23.245 -75.629 1.00 35.03 479 ARG A CA 1
ATOM 3785 C C . ARG A 1 479 ? 18.478 22.533 -74.951 1.00 35.03 479 ARG A C 1
ATOM 3787 O O . ARG A 1 479 ? 19.212 21.801 -75.586 1.00 35.03 479 ARG A O 1
ATOM 3794 N N . SER A 1 480 ? 18.681 22.613 -73.633 1.00 33.78 480 SER A N 1
ATOM 3795 C CA . SER A 1 480 ? 17.711 22.840 -72.548 1.00 33.78 480 SER A CA 1
ATOM 3796 C C . SER A 1 480 ? 18.407 23.182 -71.219 1.00 33.78 480 SER A C 1
ATOM 3798 O O . SER A 1 480 ? 19.527 22.734 -71.020 1.00 33.78 480 SER A O 1
ATOM 3800 N N . ILE A 1 481 ? 17.664 23.817 -70.301 1.00 39.59 481 ILE A N 1
ATOM 3801 C CA . ILE A 1 481 ? 17.863 23.827 -68.832 1.00 39.59 481 ILE A CA 1
ATOM 3802 C C . ILE A 1 481 ? 19.207 24.398 -68.332 1.00 39.59 481 ILE A C 1
ATOM 3804 O O . ILE A 1 481 ? 20.223 23.709 -68.280 1.00 39.59 481 ILE A O 1
ATOM 3808 N N . GLU A 1 482 ? 19.153 25.637 -67.840 1.00 35.41 482 GLU A N 1
ATOM 3809 C CA . GLU A 1 482 ? 20.012 26.112 -66.751 1.00 35.41 482 GLU A CA 1
ATOM 3810 C C . GLU A 1 482 ? 19.136 26.149 -65.489 1.00 35.41 482 GLU A C 1
ATOM 3812 O O . GLU A 1 482 ? 18.169 26.909 -65.454 1.00 35.41 482 GLU A O 1
ATOM 3817 N N . ASP A 1 483 ? 19.437 25.307 -64.496 1.00 40.25 483 ASP A N 1
ATOM 3818 C CA . ASP A 1 483 ? 18.739 25.270 -63.200 1.00 40.25 483 ASP A CA 1
ATOM 3819 C C . ASP A 1 483 ? 19.586 25.920 -62.091 1.00 40.25 483 ASP A C 1
ATOM 3821 O O . ASP A 1 483 ? 20.814 26.017 -62.168 1.00 40.25 483 ASP A O 1
ATOM 3825 N N . GLU A 1 484 ? 18.896 26.381 -61.050 1.00 39.41 484 GLU A N 1
ATOM 3826 C CA . GLU A 1 484 ? 19.386 27.284 -60.007 1.00 39.41 484 GLU A CA 1
ATOM 3827 C C . GLU A 1 484 ? 20.562 26.722 -59.179 1.00 39.41 484 GLU A C 1
ATOM 3829 O O . GLU A 1 484 ? 20.477 25.654 -58.573 1.00 39.41 484 GLU A O 1
ATOM 3834 N N . LEU A 1 485 ? 21.646 27.502 -59.060 1.00 42.09 485 LEU A N 1
ATOM 3835 C CA . LEU A 1 485 ? 22.788 27.217 -58.177 1.00 42.09 485 LEU A CA 1
ATOM 3836 C C . LEU A 1 485 ? 23.020 28.349 -57.161 1.00 42.09 485 LEU A C 1
ATOM 3838 O O . LEU A 1 485 ? 24.070 28.990 -57.133 1.00 42.09 485 LEU A O 1
ATOM 3842 N N . ALA A 1 486 ? 22.023 28.594 -56.307 1.00 43.38 486 ALA A N 1
ATOM 3843 C CA . ALA A 1 486 ? 22.138 29.533 -55.192 1.00 43.38 486 ALA A CA 1
ATOM 3844 C C . ALA A 1 486 ? 21.191 29.187 -54.025 1.00 43.38 486 ALA A C 1
ATOM 3846 O O . ALA A 1 486 ? 20.088 29.711 -53.970 1.00 43.38 486 ALA A O 1
ATOM 3847 N N . HIS A 1 487 ? 21.632 28.330 -53.091 1.00 39.38 487 HIS A N 1
ATOM 3848 C CA . HIS A 1 487 ? 21.389 28.462 -51.638 1.00 39.38 487 HIS A CA 1
ATOM 3849 C C . HIS A 1 487 ? 21.945 27.266 -50.845 1.00 39.38 487 HIS A C 1
ATOM 3851 O O . HIS A 1 487 ? 21.514 26.135 -51.050 1.00 39.38 487 HIS A O 1
ATOM 3857 N N . MET A 1 488 ? 22.848 27.551 -49.897 1.00 39.97 488 MET A N 1
ATOM 3858 C CA . MET A 1 488 ? 22.887 27.071 -48.498 1.00 39.97 488 MET A CA 1
ATOM 3859 C C . MET A 1 488 ? 24.313 27.230 -47.956 1.00 39.97 488 MET A C 1
ATOM 3861 O O . MET A 1 488 ? 25.182 26.393 -48.201 1.00 39.97 488 MET A O 1
ATOM 3865 N N . ASP A 1 489 ? 24.549 28.321 -47.227 1.00 38.28 489 ASP A N 1
ATOM 3866 C CA . ASP A 1 489 ? 25.812 28.562 -46.528 1.00 38.28 489 ASP A CA 1
ATOM 3867 C C . ASP A 1 489 ? 26.011 27.606 -45.345 1.00 38.28 489 ASP A C 1
ATOM 3869 O O . ASP A 1 489 ? 25.060 27.118 -44.729 1.00 38.28 489 ASP A O 1
ATOM 3873 N N . LEU A 1 490 ? 27.276 27.360 -44.995 1.00 41.12 490 LEU A N 1
ATOM 3874 C CA . LEU A 1 490 ? 27.625 26.550 -43.834 1.00 41.12 490 LEU A CA 1
ATOM 3875 C C . LEU A 1 490 ? 27.363 27.325 -42.537 1.00 41.12 490 LEU A C 1
ATOM 3877 O O . LEU A 1 490 ? 28.079 28.273 -42.222 1.00 41.12 490 LEU A O 1
ATOM 3881 N N . VAL A 1 491 ? 26.438 26.828 -41.714 1.00 39.12 491 VAL A N 1
ATOM 3882 C CA . VAL A 1 491 ? 26.408 27.133 -40.277 1.00 39.12 491 VAL A CA 1
ATOM 3883 C C . VAL A 1 491 ? 27.004 25.947 -39.524 1.00 39.12 491 VAL A C 1
ATOM 3885 O O . VAL A 1 491 ? 26.316 24.981 -39.201 1.00 39.12 491 VAL A O 1
ATOM 3888 N N . VAL A 1 492 ? 28.311 26.015 -39.266 1.00 39.47 492 VAL A N 1
ATOM 3889 C CA . VAL A 1 492 ? 29.009 25.115 -38.338 1.00 39.47 492 VAL A CA 1
ATOM 3890 C C . VAL A 1 492 ? 29.252 25.882 -37.044 1.00 39.47 492 VAL A C 1
ATOM 3892 O O . VAL A 1 492 ? 30.186 26.676 -36.953 1.00 39.47 492 VAL A O 1
ATOM 3895 N N . SER A 1 493 ? 28.404 25.653 -36.044 1.00 42.06 493 SER A N 1
ATOM 3896 C CA . SER A 1 493 ? 28.666 26.093 -34.673 1.00 42.06 493 SER A CA 1
ATOM 3897 C C . SER A 1 493 ? 29.606 25.093 -33.986 1.00 42.06 493 SER A C 1
ATOM 3899 O O . SER A 1 493 ? 29.369 23.888 -34.100 1.00 42.06 493 SER A O 1
ATOM 3901 N N . PRO A 1 494 ? 30.662 25.542 -33.285 1.00 49.56 494 PRO A N 1
ATOM 3902 C CA . PRO A 1 494 ? 31.451 24.662 -32.431 1.00 49.56 494 PRO A CA 1
ATOM 3903 C C . PRO A 1 494 ? 30.633 24.254 -31.197 1.00 49.56 494 PRO A C 1
ATOM 3905 O O . PRO A 1 494 ? 29.839 25.046 -30.693 1.00 49.56 494 PRO A O 1
ATOM 3908 N N . SER A 1 495 ? 30.852 23.035 -30.705 1.00 42.91 495 SER A N 1
ATOM 3909 C CA . SER A 1 495 ? 30.358 22.596 -29.395 1.00 42.91 495 SER A CA 1
ATOM 3910 C C . SER A 1 495 ? 31.431 22.822 -28.332 1.00 42.91 495 SER A C 1
ATOM 3912 O O . SER A 1 495 ? 32.616 22.628 -28.611 1.00 42.91 495 SER A O 1
ATOM 3914 N N . ASP A 1 496 ? 31.011 23.208 -27.130 1.00 40.59 496 ASP A N 1
ATOM 3915 C CA . ASP A 1 496 ? 31.908 23.557 -26.028 1.00 40.59 496 ASP A CA 1
ATOM 3916 C C . ASP A 1 496 ? 32.752 22.388 -25.499 1.00 40.59 496 ASP A C 1
ATOM 3918 O O . ASP A 1 496 ? 32.390 21.210 -25.588 1.00 40.59 496 ASP A O 1
ATOM 3922 N N . SER A 1 497 ? 33.886 22.749 -24.900 1.00 42.41 497 SER A N 1
ATOM 3923 C CA . SER A 1 497 ? 34.788 21.836 -24.203 1.00 42.41 497 SER A CA 1
ATOM 3924 C C . SER A 1 497 ? 34.117 21.206 -22.981 1.00 42.41 497 SER A C 1
ATOM 3926 O O . SER A 1 497 ? 33.701 21.916 -22.067 1.00 42.41 497 SER A O 1
ATOM 3928 N N . LEU A 1 498 ? 34.120 19.874 -22.905 1.00 45.81 498 LEU A N 1
ATOM 3929 C CA . LEU A 1 498 ? 34.049 19.167 -21.626 1.00 45.81 498 LEU A CA 1
ATOM 3930 C C . LEU A 1 498 ? 35.467 18.767 -21.219 1.00 45.81 498 LEU A C 1
ATOM 3932 O O . LEU A 1 498 ? 36.106 17.939 -21.867 1.00 45.81 498 LEU A O 1
ATOM 3936 N N . GLU A 1 499 ? 35.955 19.413 -20.167 1.00 51.78 499 GLU A N 1
ATOM 3937 C CA . GLU A 1 499 ? 37.242 19.135 -19.538 1.00 51.78 499 GLU A CA 1
ATOM 3938 C C . GLU A 1 499 ? 37.147 17.844 -18.706 1.00 51.78 499 GLU A C 1
ATOM 3940 O O . GLU A 1 499 ? 36.137 17.590 -18.048 1.00 51.78 499 GLU A O 1
ATOM 3945 N N . GLY A 1 500 ? 38.170 16.991 -18.786 1.00 40.09 500 GLY A N 1
ATOM 3946 C CA . GLY A 1 500 ? 38.202 15.707 -18.082 1.00 40.09 500 GLY A CA 1
ATOM 3947 C C . GLY A 1 500 ? 38.776 15.831 -16.671 1.00 40.09 500 GLY A C 1
ATOM 3948 O O . GLY A 1 500 ? 39.735 16.568 -16.457 1.00 40.09 500 GLY A O 1
ATOM 3949 N N . GLY A 1 501 ? 38.227 15.064 -15.728 1.00 46.69 501 GLY A N 1
ATOM 3950 C CA . GLY A 1 501 ? 38.761 14.901 -14.375 1.00 46.69 501 GLY A CA 1
ATOM 3951 C C . GLY A 1 501 ? 38.743 13.426 -13.983 1.00 46.69 501 GLY A C 1
ATOM 3952 O O . GLY A 1 501 ? 37.677 12.882 -13.706 1.00 46.69 501 GLY A O 1
ATOM 3953 N N . ASP A 1 502 ? 39.913 12.789 -14.008 1.00 47.50 502 ASP A N 1
ATOM 3954 C CA . ASP A 1 502 ? 40.092 11.354 -13.760 1.00 47.50 502 ASP A CA 1
ATOM 3955 C C . ASP A 1 502 ? 40.436 11.026 -12.293 1.00 47.50 502 ASP A C 1
ATOM 3957 O O . ASP A 1 502 ? 41.053 11.818 -11.587 1.00 47.50 502 ASP A O 1
ATOM 3961 N N . HIS A 1 503 ? 40.086 9.795 -11.907 1.00 43.34 503 HIS A N 1
ATOM 3962 C CA . HIS A 1 503 ? 40.734 8.916 -10.918 1.00 43.34 503 HIS A CA 1
ATOM 3963 C C . HIS A 1 503 ? 41.235 9.434 -9.547 1.00 43.34 503 HIS A C 1
ATOM 3965 O O . HIS A 1 503 ? 42.342 9.946 -9.418 1.00 43.34 503 HIS A O 1
ATOM 3971 N N . SER A 1 504 ? 40.499 9.011 -8.512 1.00 47.91 504 SER A N 1
ATOM 3972 C CA . SER A 1 504 ? 40.950 8.342 -7.267 1.00 47.91 504 SER A CA 1
ATOM 3973 C C . SER A 1 504 ? 39.716 7.573 -6.757 1.00 47.91 504 SER A C 1
ATOM 3975 O O . SER A 1 504 ? 38.641 8.163 -6.719 1.00 47.91 504 SER A O 1
ATOM 3977 N N . ASP A 1 505 ? 39.667 6.273 -6.455 1.00 50.09 505 ASP A N 1
ATOM 3978 C CA . ASP A 1 505 ? 40.652 5.240 -6.077 1.00 50.09 505 ASP A CA 1
ATOM 3979 C C . ASP A 1 505 ? 41.459 5.549 -4.804 1.00 50.09 505 ASP A C 1
ATOM 3981 O O . ASP A 1 505 ? 42.029 6.631 -4.671 1.00 50.09 505 ASP A O 1
ATOM 3985 N N . GLY A 1 506 ? 41.453 4.601 -3.861 1.00 46.56 506 GLY A N 1
ATOM 3986 C CA . GLY A 1 506 ? 41.851 4.807 -2.463 1.00 46.56 506 GLY A CA 1
ATOM 3987 C C . GLY A 1 506 ? 40.948 4.057 -1.476 1.00 46.56 506 GLY A C 1
ATOM 3988 O O . GLY A 1 506 ? 39.985 4.613 -0.956 1.00 46.56 506 GLY A O 1
ATOM 3989 N N . SER A 1 507 ? 41.258 2.783 -1.237 1.00 52.31 507 SER A N 1
ATOM 3990 C CA . SER A 1 507 ? 40.641 1.943 -0.203 1.00 52.31 507 SER A CA 1
ATOM 3991 C C . SER A 1 507 ? 41.373 2.072 1.136 1.00 52.31 507 SER A C 1
ATOM 3993 O O . SER A 1 507 ? 42.588 1.875 1.162 1.00 52.31 507 SER A O 1
ATOM 3995 N N . GLU A 1 508 ? 40.644 2.263 2.235 1.00 54.94 508 GLU A N 1
ATOM 3996 C CA . GLU A 1 508 ? 41.153 2.050 3.597 1.00 54.94 508 GLU A CA 1
ATOM 3997 C C . GLU A 1 508 ? 40.142 1.207 4.396 1.00 54.94 508 GLU A C 1
ATOM 3999 O O . GLU A 1 508 ? 39.052 1.674 4.726 1.00 54.94 508 GLU A O 1
ATOM 4004 N N . ASP A 1 509 ? 40.507 -0.051 4.664 1.00 57.81 509 ASP A N 1
ATOM 4005 C CA . ASP A 1 509 ? 39.959 -0.864 5.755 1.00 57.81 509 ASP A CA 1
ATOM 4006 C C . ASP A 1 509 ? 40.878 -0.666 6.975 1.00 57.81 509 ASP A C 1
ATOM 4008 O O . ASP A 1 509 ? 42.062 -0.983 6.868 1.00 57.81 509 ASP A O 1
ATOM 4012 N N . GLU A 1 510 ? 40.369 -0.225 8.131 1.00 55.59 510 GLU A N 1
ATOM 4013 C CA . GLU A 1 510 ? 40.980 -0.526 9.441 1.00 55.59 510 GLU A CA 1
ATOM 4014 C C . GLU A 1 510 ? 39.972 -0.344 10.604 1.00 55.59 510 GLU A C 1
ATOM 4016 O O . GLU A 1 510 ? 39.178 0.595 10.593 1.00 55.59 510 GLU A O 1
ATOM 4021 N N . GLU A 1 511 ? 40.031 -1.283 11.565 1.00 52.59 511 GLU A N 1
ATOM 4022 C CA . GLU A 1 511 ? 39.232 -1.476 12.812 1.00 52.59 511 GLU A CA 1
ATOM 4023 C C . GLU A 1 511 ? 37.683 -1.551 12.733 1.00 52.59 511 GLU A C 1
ATOM 4025 O O . GLU A 1 511 ? 36.977 -0.532 12.908 1.00 52.59 511 GLU A O 1
#

pLDDT: mean 72.23, std 20.91, range [29.95, 97.25]

Solvent-accessible surface area (backbone atoms only — not comparable to full-atom values): 30793 Å² total; per-residue (Å²): 136,89,85,84,84,84,90,65,85,62,59,65,64,55,54,54,50,54,60,52,52,53,53,54,62,48,51,67,54,56,54,56,56,50,53,56,48,53,54,53,50,51,61,49,60,78,70,70,72,79,94,72,79,82,76,82,77,48,77,62,59,58,49,52,54,50,53,51,52,52,51,53,53,49,56,52,48,56,51,50,51,53,49,49,53,52,52,53,52,52,56,52,49,56,51,53,59,55,57,70,70,70,80,83,82,80,88,75,94,70,66,75,70,60,58,59,57,62,75,78,65,85,92,82,92,83,92,68,102,69,83,64,63,67,56,58,59,48,52,54,51,49,51,53,49,50,53,51,52,50,52,51,50,40,54,53,40,50,54,49,38,56,50,47,51,49,52,48,52,53,48,54,47,50,51,53,53,48,53,56,48,48,59,46,51,50,54,51,49,51,52,52,50,50,52,58,50,70,74,44,60,84,82,51,38,68,62,52,50,53,58,52,48,59,52,52,54,56,57,43,56,60,47,51,54,55,50,52,54,51,48,55,55,43,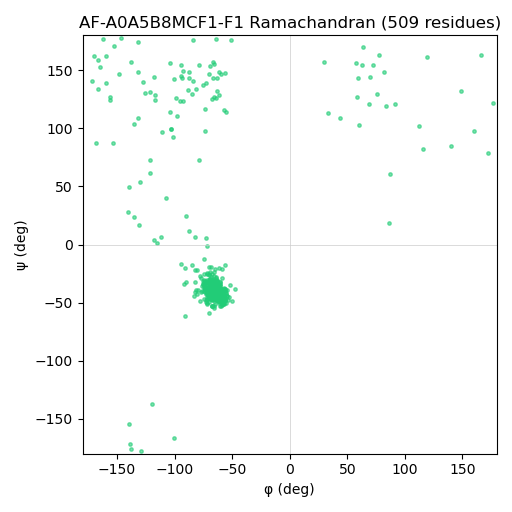54,51,42,52,50,53,38,52,52,36,49,50,56,38,52,59,44,52,56,48,51,50,56,56,49,59,48,48,56,50,51,52,51,54,52,50,53,53,48,53,52,52,50,51,52,50,52,50,55,51,50,55,52,49,54,49,55,49,52,56,46,55,55,51,52,52,48,52,52,51,53,51,52,52,50,51,54,51,52,50,52,56,51,49,56,54,48,52,61,45,52,52,55,51,52,53,48,51,52,52,50,52,57,48,50,54,51,52,51,57,50,47,56,54,50,53,52,51,50,53,54,48,50,53,49,52,55,50,51,50,54,51,51,55,51,50,50,53,53,48,55,50,52,51,51,51,48,51,54,52,48,51,51,47,53,52,49,52,54,52,47,53,52,49,52,54,49,49,53,48,50,53,46,55,53,49,54,49,48,50,51,50,50,51,51,49,50,49,51,53,50,50,52,47,50,60,66,68,66,76,74,84,84,87,86,85,90,87,89,85,89,80,90,84,87,91,85,84,87,85,87,84,89,86,90,85,90,88,81,90,83,90,90,81,85,88,85,82,86,84,82,89,83,82,87,80,88,90,79,90,90,83,90,82,82,88,85,80,76,84,79,81,88,81,84,86,86,83,90,79,89,87,88,82,90,82,137

Sequence (511 aa):
MQATPGRDSRSYAEIQKYLQSDYTASSAKMDDESSSTMTRVLARLNRSQPVTEPPSATKESARTNRKLFTRRASATAEYTDLLQQRALSQLSLSNQEGASISNQSQGNAMDEEEVLRRYLGKRRGSKSHHQGNENDSNETLVKAGVLKDLRGKLATTEQKLRVVQSDLVTKCDEVRKLLAKVSRLEKEKSRALQSQIDALPKSDRKKAKASIWSKLEKDTKKRDARFSQILQHYEILEGQYNESVKTREDLETSLTRTRDELGRKEVENTTLKEECVSMTVSMQKSRLEFLECMKSLQDLKRSHELCQEDCSQMKSVIGAQEATIAKQSEELERLKKLQERTLKEKVRKDHKIGALQKKVKKMAQETDLLKKTQETYESDYYNLEDRMKVLRKRNSFLEVNLGKANKITNDAKKTVEMKEQECKLMASIINSSRAAPRAPAPGPAATTAPTRSPEPTFFSRGSFGGGAAPKREGDRTARSIEDELAHMDLVVSPSDSLEGGDHSDGSEDEE

Radius of gyration: 94.27 Å; Cα contacts (8 Å, |Δi|>4): 42; chains: 1; bounding box: 157×84×315 Å

Organism: NCBI:txid1764295

Mean predicted aligned error: 23.2 Å

Nearest PDB structures (foldseek):
  3ja6-assembly1_I  TM=3.424E-01  e=1.373E+00  Escherichia coli
  7zr1-assembly1_D  TM=2.765E-01  e=6.585E-01  Thermochaetoides thermophila

Secondary structure (DSSP, 8-state):
---PPP--TTHHHHHHHHHHHHHHHHHHHHHHHHHHHHHHHHHHHTTS---PPPP---HHHHHHHHHHHHHHHHHHHHHHHHHHHHHHHHHHHHHHHHHHHHS--------HHHHHHHHT----S---S--SHHHHHHHHHHHHHHHHHHHHHHHHHHHHHHHHHHHHHHHHHHHHHHHHHHHHHHHHHHHHHHHHHHTS-TTTHHHHHHHHHHHHHHHHHHHHHHHHHHHHHHHHHHHHHHHHHHHHHHHHHHHHHHHHHHHHHHHHHHHHHHHHHHHHHHHHHHHHHHHHHHHHHHHHHHHHHHHHHHHHHHHHHHHHHHHHHHHHHHHHHHHHHHHHHHHHHHHHHHHHHHHHHHHHHHHHHHHHHHHHHHHHHHHHHHHHHHHHHHHHHHHHHHHHHHHHHHHHHHHHHHHHHHHHHHHHHHHHHHHHT-S---------------------------------------------------------PPPPP--------------